Protein AF-D1BJ70-F1 (afdb_monomer)

Foldseek 3Di:
DDDDDDDDDDDDDDDDDDDDDDDDDDDDDDDDDPDPPVVVVVVCVVPCPPPPPPVPQDDQDDDDLQRVVLQVLLVLLVVLQVLLVQALVVDDVPAPLNVLSVVSNVLSVLLCVVSVHHDDSPRPPPPDDPPDPDPPPPPPPDPPDPPDDDDDPPRDDDPPPPDDDPPPPPPPPPDDDRRHLVVSLVSLLVSLLSLLVCLLRHPALVSSLSSLQSSLQSLLSSVVSCVSVVHDRPDSPLFDLDADPADFPQQDLVLLLVLLQLLLQLLQLLCVLLVVDDDPSVVVSNVSSVSSNVVSVSSCVNSVNVVDPSNNHDPDDQQDAPPVRHRQNPDPLSSLVSQLVSLLVQLLSLSSVLSRGRSVNNSNSSSSNSVSNVSSVVSPDDRASGRNCPVSRD

Nearest PDB structures (foldseek):
  3kx9-assembly1_D  TM=7.163E-01  e=6.382E-01  Archaeoglobus fulgidus
  5d8s-assembly1_C-2  TM=6.653E-01  e=5.406E-01  Pseudomonas aeruginosa PAO1
  5d8r-assembly1_B-2  TM=6.980E-01  e=9.668E-01  Pseudomonas aeruginosa PAO1
  4cvt-assembly1_A-2  TM=5.728E-01  e=1.591E+00  Escherichia coli
  6ls3-assembly1_A  TM=4.695E-01  e=1.008E+00  Thermotoga maritima

Structure (mmCIF, N/CA/C/O backbone):
data_AF-D1BJ70-F1
#
_entry.id   AF-D1BJ70-F1
#
loop_
_atom_site.group_PDB
_atom_site.id
_atom_site.type_symbol
_atom_site.label_atom_id
_atom_site.label_alt_id
_atom_site.label_comp_id
_atom_site.label_asym_id
_atom_site.label_entity_id
_atom_site.label_seq_id
_atom_site.pdbx_PDB_ins_code
_atom_site.Cartn_x
_atom_site.Cartn_y
_atom_site.Cartn_z
_atom_site.occupancy
_atom_site.B_iso_or_equiv
_atom_site.auth_seq_id
_atom_site.auth_comp_id
_atom_site.auth_asym_id
_atom_site.auth_atom_id
_atom_site.pdbx_PDB_model_num
ATOM 1 N N . MET A 1 1 ? 40.865 34.722 -22.763 1.00 45.03 1 MET A N 1
ATOM 2 C CA . MET A 1 1 ? 40.290 35.243 -24.020 1.00 45.03 1 MET A CA 1
ATOM 3 C C . MET A 1 1 ? 39.612 34.085 -24.722 1.00 45.03 1 MET A C 1
ATOM 5 O O . MET A 1 1 ? 40.304 33.285 -25.326 1.00 45.03 1 MET A O 1
ATOM 9 N N . ASN A 1 2 ? 38.304 33.940 -24.529 1.00 40.44 2 ASN A N 1
ATOM 10 C CA . ASN A 1 2 ? 37.415 33.182 -25.403 1.00 40.44 2 ASN A CA 1
ATOM 11 C C . ASN A 1 2 ? 35.986 33.655 -25.136 1.00 40.44 2 ASN A C 1
ATOM 13 O O . ASN A 1 2 ? 35.641 34.046 -24.023 1.00 40.44 2 ASN A O 1
ATOM 17 N N . THR A 1 3 ? 35.252 33.729 -26.231 1.00 46.78 3 THR A N 1
ATOM 18 C CA . THR A 1 3 ? 34.154 34.643 -26.519 1.00 46.78 3 THR A CA 1
ATOM 19 C C . THR A 1 3 ? 32.831 34.149 -25.941 1.00 46.78 3 THR A C 1
ATOM 21 O O . THR A 1 3 ? 32.470 32.991 -26.126 1.00 46.78 3 THR A O 1
ATOM 24 N N . ALA A 1 4 ? 32.115 35.045 -25.260 1.00 43.12 4 ALA A N 1
ATOM 25 C CA . ALA A 1 4 ? 30.747 34.844 -24.802 1.00 43.12 4 ALA A CA 1
ATOM 26 C C . ALA A 1 4 ? 29.785 34.890 -26.001 1.00 43.12 4 ALA A C 1
ATOM 28 O O . ALA A 1 4 ? 29.817 35.845 -26.778 1.00 43.12 4 ALA A O 1
ATOM 29 N N . ALA A 1 5 ? 28.959 33.855 -26.152 1.00 53.41 5 ALA A N 1
ATOM 30 C CA . ALA A 1 5 ? 27.843 33.837 -27.087 1.00 53.41 5 ALA A CA 1
ATOM 31 C C . ALA A 1 5 ? 26.581 34.300 -26.351 1.00 53.41 5 ALA A C 1
ATOM 33 O O . ALA A 1 5 ? 26.114 33.652 -25.416 1.00 53.41 5 ALA A O 1
ATOM 34 N N . ASP A 1 6 ? 26.094 35.456 -26.780 1.00 52.72 6 ASP A N 1
ATOM 35 C CA . ASP A 1 6 ? 24.855 36.108 -26.378 1.00 52.72 6 ASP A CA 1
ATOM 36 C C . ASP A 1 6 ? 23.673 35.342 -27.006 1.00 52.72 6 ASP A C 1
ATOM 38 O O . ASP A 1 6 ? 23.616 35.190 -28.230 1.00 52.72 6 ASP A O 1
ATOM 42 N N . ILE A 1 7 ? 22.768 34.791 -26.189 1.00 60.16 7 ILE A N 1
ATOM 43 C CA . ILE A 1 7 ? 21.551 34.110 -26.658 1.00 60.16 7 ILE A CA 1
ATOM 44 C C . ILE A 1 7 ? 20.360 35.018 -26.364 1.00 60.16 7 ILE A C 1
ATOM 46 O O . ILE A 1 7 ? 19.969 35.231 -25.219 1.00 60.16 7 ILE A O 1
ATOM 50 N N . GLN A 1 8 ? 19.787 35.539 -27.441 1.00 70.31 8 GLN A N 1
ATOM 51 C CA . GLN A 1 8 ? 18.633 36.425 -27.454 1.00 70.31 8 GLN A CA 1
ATOM 52 C C . GLN A 1 8 ? 17.315 35.625 -27.344 1.00 70.31 8 GLN A C 1
ATOM 54 O O . GLN A 1 8 ? 17.179 34.605 -28.023 1.00 70.31 8 GLN A O 1
ATOM 59 N N . PRO A 1 9 ? 16.327 36.059 -26.535 1.00 66.62 9 PRO A N 1
ATOM 60 C CA . PRO A 1 9 ? 15.031 35.387 -26.436 1.00 66.62 9 PRO A CA 1
ATOM 61 C C . PRO A 1 9 ? 14.103 35.690 -27.636 1.00 66.62 9 PRO A C 1
ATOM 63 O O . PRO A 1 9 ? 14.274 36.708 -28.315 1.00 66.62 9 PRO A O 1
ATOM 66 N N . PRO A 1 10 ? 13.114 34.812 -27.910 1.00 68.06 10 PRO A N 1
ATOM 67 C CA . PRO A 1 10 ?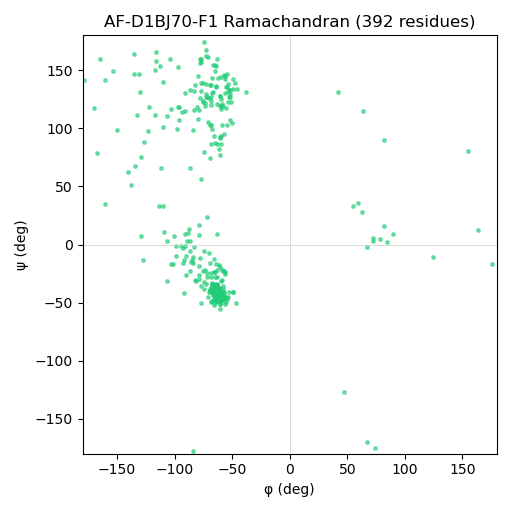 12.268 34.876 -29.104 1.00 68.06 10 PRO A CA 1
ATOM 68 C C . PRO A 1 10 ? 11.157 35.943 -29.021 1.00 68.06 10 PRO A C 1
ATOM 70 O O . PRO A 1 10 ? 10.718 36.294 -27.923 1.00 68.06 10 PRO A O 1
ATOM 73 N N . PRO A 1 11 ? 10.641 36.432 -30.169 1.00 63.81 11 PRO A N 1
ATOM 74 C CA . PRO A 1 11 ? 9.461 37.289 -30.196 1.00 63.81 11 PRO A CA 1
ATOM 75 C C . PRO A 1 11 ? 8.168 36.494 -29.954 1.00 63.81 11 PRO A C 1
ATOM 77 O O . PRO A 1 11 ? 7.967 35.407 -30.496 1.00 63.81 11 PRO A O 1
ATOM 80 N N . ALA A 1 12 ? 7.279 37.090 -29.159 1.00 51.00 12 ALA A N 1
ATOM 81 C CA . ALA A 1 12 ? 5.924 36.628 -28.898 1.00 51.00 12 ALA A CA 1
ATOM 82 C C . ALA A 1 12 ? 5.063 36.643 -30.174 1.00 51.00 12 ALA A C 1
ATOM 84 O O . ALA A 1 12 ? 5.058 37.627 -30.917 1.00 51.00 12 ALA A O 1
ATOM 85 N N . VAL A 1 13 ? 4.304 35.567 -30.392 1.00 58.28 13 VAL A N 1
ATOM 86 C CA . VAL A 1 13 ? 3.263 35.491 -31.422 1.00 58.28 13 VAL A CA 1
ATOM 87 C C . VAL A 1 13 ? 1.905 35.462 -30.727 1.00 58.28 13 VAL A C 1
ATOM 89 O O . VAL A 1 13 ? 1.468 34.433 -30.221 1.00 58.28 13 VAL A O 1
ATOM 92 N N . ASP A 1 14 ? 1.258 36.622 -30.718 1.00 50.25 14 ASP A N 1
ATOM 93 C CA . ASP A 1 14 ? -0.187 36.780 -30.573 1.00 50.25 14 ASP A CA 1
ATOM 94 C C . ASP A 1 14 ? -0.866 36.330 -31.874 1.00 50.25 14 ASP A C 1
ATOM 96 O O . ASP A 1 14 ? -0.530 36.862 -32.934 1.00 50.25 14 ASP A O 1
ATOM 100 N N . ALA A 1 15 ? -1.850 35.424 -31.813 1.00 47.50 15 ALA A N 1
ATOM 101 C CA . ALA A 1 15 ? -2.952 35.402 -32.783 1.00 47.50 15 ALA A CA 1
ATOM 102 C C . ALA A 1 15 ? -4.108 34.451 -32.409 1.00 47.50 15 ALA A C 1
ATOM 104 O O . ALA A 1 15 ? -3.997 33.232 -32.483 1.00 47.50 15 ALA A O 1
ATOM 105 N N . ALA A 1 16 ? -5.266 35.086 -32.215 1.00 48.09 16 ALA A N 1
ATOM 106 C CA . ALA A 1 16 ? -6.565 34.731 -32.796 1.00 48.09 16 ALA A CA 1
ATOM 107 C C . ALA A 1 16 ? -7.412 33.615 -32.154 1.00 48.09 16 ALA A C 1
ATOM 109 O O . ALA A 1 16 ? -7.484 32.472 -32.598 1.00 48.09 16 ALA A O 1
ATOM 110 N N . SER A 1 17 ? -8.240 34.066 -31.214 1.00 50.34 17 SER A N 1
ATOM 111 C CA . SER A 1 17 ? -9.538 33.507 -30.840 1.00 50.34 17 SER A CA 1
ATOM 112 C C . SER A 1 17 ? -10.501 33.474 -32.042 1.00 50.34 17 SER A C 1
ATOM 114 O O . SER A 1 17 ? -10.856 34.514 -32.598 1.00 50.34 17 SER A O 1
ATOM 116 N N . GLY A 1 18 ? -10.980 32.285 -32.412 1.00 41.81 18 GLY A N 1
ATOM 117 C CA . GLY A 1 18 ? -12.012 32.087 -33.434 1.00 41.81 18 GLY A CA 1
ATOM 118 C C . GLY A 1 18 ? -13.175 31.251 -32.904 1.00 41.81 18 GLY A C 1
ATOM 119 O O . GLY A 1 18 ? -13.182 30.034 -33.045 1.00 41.81 18 GLY A O 1
ATOM 120 N N . HIS A 1 19 ? -14.173 31.896 -32.296 1.00 48.41 19 HIS A N 1
ATOM 121 C CA . HIS A 1 19 ? -15.457 31.269 -31.970 1.00 48.41 19 HIS A CA 1
ATOM 122 C C . HIS A 1 19 ? -16.348 31.162 -33.223 1.00 48.41 19 HIS A C 1
ATOM 124 O O . HIS A 1 19 ? -16.638 32.190 -33.846 1.00 48.41 19 HIS A O 1
ATOM 130 N N . PRO A 1 20 ? -16.861 29.971 -33.583 1.00 57.12 20 PRO A N 1
ATOM 131 C CA . PRO A 1 20 ? -17.882 29.854 -34.614 1.00 57.12 20 PRO A CA 1
ATOM 132 C C . PRO A 1 20 ? -19.257 30.307 -34.092 1.00 57.12 20 PRO A C 1
ATOM 1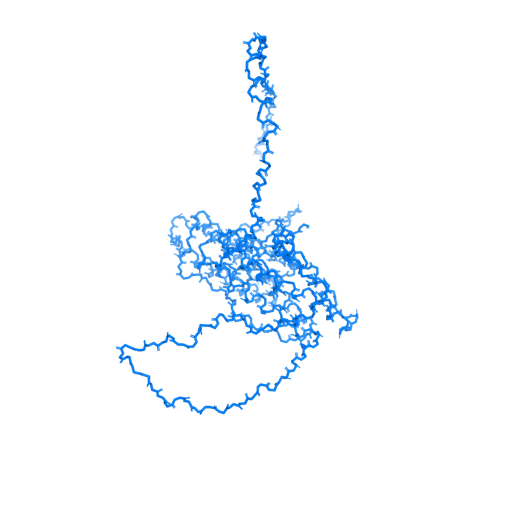34 O O . PRO A 1 20 ? -19.786 29.800 -33.104 1.00 57.12 20 PRO A O 1
ATOM 137 N N . ARG A 1 21 ? -19.849 31.278 -34.798 1.00 50.81 21 ARG A N 1
ATOM 138 C CA . ARG A 1 21 ? -21.229 31.759 -34.619 1.00 50.81 21 ARG A CA 1
ATOM 139 C C . ARG A 1 21 ? -22.251 30.690 -35.050 1.00 50.81 21 ARG A C 1
ATOM 141 O O . ARG A 1 21 ? -22.100 30.141 -36.142 1.00 50.81 21 ARG A O 1
ATOM 148 N N . PRO A 1 22 ? -23.345 30.466 -34.300 1.00 54.69 22 PRO A N 1
ATOM 149 C CA . PRO A 1 22 ? -24.458 29.635 -34.755 1.00 54.69 22 PRO A CA 1
ATOM 150 C C . PRO A 1 22 ? -25.354 30.370 -35.770 1.00 54.69 22 PRO A C 1
ATOM 152 O O . PRO A 1 22 ? -25.670 31.552 -35.625 1.00 54.69 22 PRO A O 1
ATOM 155 N N . ALA A 1 23 ? -25.779 29.648 -36.809 1.00 52.62 23 ALA A N 1
ATOM 156 C CA . ALA A 1 23 ? -26.670 30.130 -37.863 1.00 52.62 23 ALA A CA 1
ATOM 157 C C . ALA A 1 23 ? -28.157 30.133 -37.431 1.00 52.62 23 ALA A C 1
ATOM 159 O O . ALA A 1 23 ? -28.598 29.207 -36.747 1.00 52.62 23 ALA A O 1
ATOM 160 N N . PRO A 1 24 ? -28.982 31.100 -37.883 1.00 53.03 24 PRO A N 1
ATOM 161 C CA . PRO A 1 24 ? -30.413 31.125 -37.593 1.00 53.03 24 PRO A CA 1
ATOM 162 C C . PRO A 1 24 ? -31.201 30.230 -38.566 1.00 53.03 24 PRO A C 1
ATOM 164 O O . PRO A 1 24 ? -31.288 30.515 -39.765 1.00 53.03 24 PRO A O 1
ATOM 167 N N . ARG A 1 25 ? -31.844 29.166 -38.062 1.00 46.06 25 ARG A N 1
ATOM 168 C CA . ARG A 1 25 ? -32.810 28.373 -38.842 1.00 46.06 25 ARG A CA 1
ATOM 169 C C . ARG A 1 25 ? -34.257 28.805 -38.570 1.00 46.06 25 ARG A C 1
ATOM 171 O O . ARG A 1 25 ? -34.780 28.767 -37.464 1.00 46.06 25 ARG A O 1
ATOM 178 N N . ARG A 1 26 ? -34.847 29.253 -39.676 1.00 45.81 26 ARG A N 1
ATOM 179 C CA . ARG A 1 26 ? -36.184 29.779 -39.968 1.00 45.81 26 ARG A CA 1
ATOM 180 C C . ARG A 1 26 ? -37.363 29.107 -39.249 1.00 45.81 26 ARG A C 1
ATOM 182 O O . ARG A 1 26 ? -37.590 27.909 -39.381 1.00 45.81 26 ARG A O 1
ATOM 189 N N . ARG A 1 27 ? -38.218 29.960 -38.671 1.00 46.84 27 ARG A N 1
ATOM 190 C CA . ARG A 1 27 ? -39.644 29.708 -38.419 1.00 46.84 27 ARG A CA 1
ATOM 191 C C . ARG A 1 27 ? -40.421 29.606 -39.744 1.00 46.84 27 ARG A C 1
ATOM 193 O O . ARG A 1 27 ? -40.351 30.512 -40.572 1.00 46.84 27 ARG A O 1
ATOM 200 N N . ARG A 1 28 ? -41.231 28.557 -39.888 1.00 46.84 28 ARG A N 1
ATOM 201 C CA . ARG A 1 28 ? -42.486 28.504 -40.667 1.00 46.84 28 ARG A CA 1
ATOM 202 C C . ARG A 1 28 ? -43.492 27.827 -39.722 1.00 46.84 28 ARG A C 1
ATOM 204 O O . ARG A 1 28 ? -43.179 26.774 -39.189 1.00 46.84 28 ARG A O 1
ATOM 211 N N . ALA A 1 29 ? -44.512 28.515 -39.203 1.00 43.81 29 ALA A N 1
ATOM 212 C CA . ALA A 1 29 ? -45.815 28.769 -39.835 1.00 43.81 29 ALA A CA 1
ATOM 213 C C . ALA A 1 29 ? -46.377 27.535 -40.564 1.00 43.81 29 ALA A C 1
ATOM 215 O O . ALA A 1 29 ? -45.695 26.990 -41.418 1.00 43.81 29 ALA A O 1
ATOM 216 N N . ARG A 1 30 ? -47.623 27.104 -40.406 1.00 43.44 30 ARG A N 1
ATOM 217 C CA . ARG A 1 30 ? -48.725 27.317 -39.457 1.00 43.44 30 ARG A CA 1
ATOM 218 C C . ARG A 1 30 ? -49.819 26.381 -40.015 1.00 43.44 30 ARG A C 1
ATOM 220 O O . ARG A 1 30 ? -49.967 26.332 -41.228 1.00 43.44 30 ARG A O 1
ATOM 227 N N . THR A 1 31 ? -50.570 25.719 -39.137 1.00 42.81 31 THR A N 1
ATOM 228 C CA . THR A 1 31 ? -52.000 25.390 -39.318 1.00 42.81 31 THR A CA 1
ATOM 229 C C . THR A 1 31 ? -52.418 24.456 -40.468 1.00 42.81 31 THR A C 1
ATOM 231 O O . THR A 1 31 ? -52.395 24.850 -41.625 1.00 42.81 31 THR A O 1
ATOM 234 N N . LEU A 1 32 ? -52.945 23.276 -40.112 1.00 48.59 32 LEU A N 1
ATOM 235 C CA . LEU A 1 32 ? -54.254 22.724 -40.535 1.00 48.59 32 LEU A CA 1
ATOM 236 C C . LEU A 1 32 ? -54.225 21.189 -40.466 1.00 48.59 32 LEU A C 1
ATOM 238 O O . LEU A 1 32 ? -54.065 20.527 -41.482 1.00 48.59 32 LEU A O 1
ATOM 242 N N . LEU A 1 33 ? -54.397 20.621 -39.269 1.00 45.75 33 LEU A N 1
ATOM 243 C CA . LEU A 1 33 ? -55.041 19.305 -39.124 1.00 45.75 33 LEU A CA 1
ATOM 244 C C . LEU A 1 33 ? -55.564 19.070 -37.694 1.00 45.75 33 LEU A C 1
ATOM 246 O O . LEU A 1 33 ? -55.531 17.970 -37.156 1.00 45.75 33 LEU A O 1
ATOM 250 N N . THR A 1 34 ? -56.043 20.127 -37.049 1.00 49.38 34 THR A N 1
ATOM 251 C CA . THR A 1 34 ? -56.809 20.052 -35.804 1.00 49.38 34 THR A CA 1
ATOM 252 C C . THR A 1 34 ? -58.267 20.102 -36.230 1.00 49.38 34 THR A C 1
ATOM 254 O O . THR A 1 34 ? -58.666 21.151 -36.716 1.00 49.38 34 THR A O 1
ATOM 257 N N . VAL A 1 35 ? -59.006 18.984 -36.164 1.00 49.97 35 VAL A N 1
ATOM 258 C CA . VAL A 1 35 ? -60.484 18.926 -35.983 1.00 49.97 35 VAL A CA 1
ATOM 259 C C . VAL A 1 35 ? -61.048 17.489 -36.051 1.00 49.97 35 VAL A C 1
ATOM 261 O O . VAL A 1 35 ? -62.127 17.273 -35.521 1.00 49.97 35 VAL A O 1
ATOM 264 N N . ILE A 1 36 ? -60.343 16.466 -36.564 1.00 47.53 36 ILE A N 1
ATOM 265 C CA . ILE A 1 36 ? -60.934 15.101 -36.671 1.00 47.53 36 ILE A CA 1
ATOM 266 C C . ILE A 1 36 ? -60.439 14.098 -35.598 1.00 47.53 36 ILE A C 1
ATOM 268 O O . ILE A 1 36 ? -61.116 13.115 -35.321 1.00 47.53 36 ILE A O 1
ATOM 272 N N . ILE A 1 37 ? -59.331 14.366 -34.892 1.00 48.75 37 ILE A N 1
ATOM 273 C CA . ILE A 1 37 ? -58.817 13.460 -33.832 1.00 48.75 37 ILE A CA 1
ATOM 274 C C . ILE A 1 37 ? -59.495 13.694 -32.460 1.00 48.75 37 ILE A C 1
ATOM 276 O O . ILE A 1 37 ? -59.471 12.821 -31.595 1.00 48.75 37 ILE A O 1
ATOM 280 N N . SER A 1 38 ? -60.179 14.828 -32.253 1.00 46.88 38 SER A N 1
ATOM 281 C CA . SER A 1 38 ? -60.832 15.140 -30.966 1.00 46.88 38 SER A CA 1
ATOM 282 C C . SER A 1 38 ? -62.083 14.308 -30.670 1.00 46.88 38 SER A C 1
ATOM 284 O O . SER A 1 38 ? -62.421 14.133 -29.503 1.00 46.88 38 SER A O 1
ATOM 286 N N . THR A 1 39 ? -62.771 13.776 -31.679 1.00 48.97 39 THR A N 1
ATOM 287 C CA . THR A 1 39 ? -64.046 13.067 -31.474 1.00 48.97 39 THR A CA 1
ATOM 288 C C . THR A 1 39 ? -63.879 11.583 -31.154 1.00 48.97 39 THR A C 1
ATOM 290 O O . THR A 1 39 ? -64.745 11.018 -30.495 1.00 48.97 39 THR A O 1
ATOM 293 N N . VAL A 1 40 ? -62.756 10.956 -31.524 1.00 52.69 40 VAL A N 1
ATOM 294 C CA . VAL A 1 40 ? -62.433 9.581 -31.086 1.00 52.69 40 VAL A CA 1
ATOM 295 C C . VAL A 1 40 ? -61.825 9.585 -29.676 1.00 52.69 40 VAL A C 1
ATOM 297 O O . VAL A 1 40 ? -62.089 8.680 -28.888 1.00 52.69 40 VAL A O 1
ATOM 300 N N . LEU A 1 41 ? -61.103 10.648 -29.302 1.00 50.97 41 LEU A N 1
ATOM 301 C CA . LEU A 1 41 ? -60.520 10.786 -27.964 1.00 50.97 41 LEU A CA 1
ATOM 302 C C . LEU A 1 41 ? -61.572 11.067 -26.873 1.00 50.97 41 LEU A C 1
ATOM 304 O O . LEU A 1 41 ? -61.388 10.657 -25.734 1.00 50.97 41 LEU A O 1
ATOM 308 N N . ALA A 1 42 ? -62.698 11.705 -27.211 1.00 52.75 42 ALA A N 1
ATOM 309 C CA . ALA A 1 42 ? -63.770 11.997 -26.253 1.00 52.75 42 ALA A CA 1
ATOM 310 C C . ALA A 1 42 ? -64.689 10.796 -25.944 1.00 52.75 42 ALA A C 1
ATOM 312 O O . ALA A 1 42 ? -65.378 10.812 -24.927 1.00 52.75 42 ALA A O 1
ATOM 313 N N . LEU A 1 43 ? -64.704 9.752 -26.786 1.00 49.78 43 LEU A N 1
ATOM 314 C CA . LEU A 1 43 ? -65.501 8.541 -26.536 1.00 49.78 43 LEU A CA 1
ATOM 315 C C . LEU A 1 43 ? -64.715 7.438 -25.800 1.00 49.78 43 LEU A C 1
ATOM 317 O O . LEU A 1 43 ? -65.325 6.543 -25.223 1.00 49.78 43 LEU A O 1
ATOM 321 N N . ALA A 1 44 ? -63.379 7.522 -25.763 1.00 52.62 44 ALA A N 1
ATOM 322 C CA . ALA A 1 44 ? -62.519 6.599 -25.016 1.00 52.62 44 ALA A CA 1
ATOM 323 C C . ALA A 1 44 ? -62.328 6.987 -23.533 1.00 52.62 44 ALA A C 1
ATOM 325 O O . ALA A 1 44 ? -61.902 6.159 -22.734 1.00 52.62 44 ALA A O 1
ATOM 326 N N . THR A 1 45 ? -62.660 8.220 -23.131 1.00 55.72 45 THR A N 1
ATOM 327 C CA . THR A 1 45 ? -62.472 8.700 -21.747 1.00 55.72 45 THR A CA 1
ATOM 328 C C . THR A 1 45 ? -63.613 8.342 -20.794 1.00 55.72 45 THR A C 1
ATOM 330 O O . THR A 1 45 ? -63.435 8.447 -19.585 1.00 55.72 45 THR A O 1
ATOM 333 N N . VAL A 1 46 ? -64.770 7.896 -21.299 1.00 58.12 46 VAL A N 1
ATOM 334 C CA . VAL A 1 46 ? -65.956 7.600 -20.461 1.00 58.12 46 VAL A CA 1
ATOM 335 C C . VAL A 1 46 ? -66.143 6.098 -20.205 1.00 58.12 46 VAL A C 1
ATOM 337 O O . VAL A 1 46 ? -66.792 5.714 -19.238 1.00 58.12 46 VAL A O 1
ATOM 340 N N . ALA A 1 47 ? -65.490 5.240 -20.994 1.00 55.12 47 ALA A N 1
ATOM 341 C CA . ALA A 1 47 ? -65.345 3.807 -20.722 1.00 55.12 47 ALA A CA 1
ATOM 342 C C . ALA A 1 47 ? -63.880 3.438 -20.434 1.00 55.12 47 ALA A C 1
ATOM 344 O O . ALA A 1 47 ? -63.421 2.348 -20.771 1.00 55.12 47 ALA A O 1
ATOM 345 N N . GLY A 1 48 ? -63.138 4.360 -19.811 1.00 51.34 48 GLY A N 1
ATOM 346 C CA . GLY A 1 48 ? -61.846 4.064 -19.211 1.00 51.34 48 GLY A CA 1
ATOM 347 C C . GLY A 1 48 ? -62.051 3.178 -17.988 1.00 51.34 48 GLY A C 1
ATOM 348 O O . GLY A 1 48 ? -61.952 3.653 -16.860 1.00 51.34 48 GLY A O 1
ATOM 349 N N . CYS A 1 49 ? -62.352 1.893 -18.203 1.00 57.41 49 CYS A N 1
ATOM 350 C CA . CYS A 1 49 ? -61.989 0.859 -17.248 1.00 57.41 49 CYS A CA 1
ATOM 351 C C . CYS A 1 49 ? -60.513 1.099 -16.960 1.00 57.41 49 CYS A C 1
ATOM 353 O O . CYS A 1 49 ? -59.674 0.888 -17.836 1.00 57.41 49 CYS A O 1
ATOM 355 N N . GLY A 1 50 ? -60.223 1.662 -15.788 1.00 56.78 50 GLY A N 1
ATOM 356 C CA . GLY A 1 50 ? -58.870 1.870 -15.325 1.00 56.78 50 GLY A CA 1
ATOM 357 C C . GLY A 1 50 ? -58.224 0.505 -15.243 1.00 56.78 50 GLY A C 1
ATOM 358 O O . GLY A 1 50 ? -58.336 -0.169 -14.225 1.00 56.78 50 GLY A O 1
ATOM 359 N N . ILE A 1 51 ? -57.570 0.085 -16.324 1.00 51.50 51 ILE A N 1
ATOM 360 C CA . ILE A 1 51 ? -56.524 -0.909 -16.239 1.00 51.50 51 ILE A CA 1
ATOM 361 C C . ILE A 1 51 ? -55.459 -0.196 -15.414 1.00 51.50 51 ILE A C 1
ATOM 363 O O . ILE A 1 51 ? -54.592 0.500 -15.942 1.00 51.50 51 ILE A O 1
ATOM 367 N N . ARG A 1 52 ? -55.569 -0.316 -14.085 1.00 53.69 52 ARG A N 1
ATOM 368 C CA . ARG A 1 52 ? -54.381 -0.370 -13.260 1.00 53.69 52 ARG A CA 1
ATOM 369 C C . ARG A 1 52 ? -53.628 -1.557 -13.828 1.00 53.69 52 ARG A C 1
ATOM 371 O O . ARG A 1 52 ? -53.917 -2.706 -13.521 1.00 53.69 52 ARG A O 1
ATOM 378 N N . LEU A 1 53 ? -52.707 -1.262 -14.738 1.00 52.25 53 LEU A N 1
ATOM 379 C CA . LEU A 1 53 ? -51.513 -2.064 -14.859 1.00 52.25 53 LEU A CA 1
ATOM 380 C C . LEU A 1 53 ? -50.862 -1.881 -13.491 1.00 52.25 53 LEU A C 1
ATOM 382 O O . LEU A 1 53 ? -50.072 -0.963 -13.285 1.00 52.25 53 LEU A O 1
ATOM 386 N N . GLU A 1 54 ? -51.323 -2.664 -12.516 1.00 58.97 54 GLU A N 1
ATOM 387 C CA . GLU A 1 54 ? -50.552 -3.019 -11.341 1.00 58.97 54 GLU A CA 1
ATOM 388 C C . GLU A 1 54 ? -49.346 -3.752 -11.907 1.00 58.97 54 GLU A C 1
ATOM 390 O O . GLU A 1 54 ? -49.294 -4.977 -11.981 1.00 58.97 54 GLU A O 1
ATOM 395 N N . SER A 1 55 ? -48.413 -2.962 -12.444 1.00 74.56 55 SER A N 1
ATOM 396 C CA . SER A 1 55 ? -47.065 -3.417 -12.673 1.00 74.56 55 SER A CA 1
ATOM 397 C C . SER A 1 55 ? -46.631 -3.952 -11.318 1.00 74.56 55 SER A C 1
ATOM 399 O O . SER A 1 55 ? -46.757 -3.213 -10.331 1.00 74.56 55 SER A O 1
ATOM 401 N N . PRO A 1 56 ? -46.227 -5.231 -11.239 1.00 71.75 56 PRO A N 1
ATOM 402 C CA . PRO A 1 56 ? -45.740 -5.783 -9.990 1.00 71.75 56 PRO A CA 1
ATOM 403 C C . PRO A 1 56 ? -44.693 -4.826 -9.425 1.00 71.75 56 PRO A C 1
ATOM 405 O O . PRO A 1 56 ? -43.963 -4.187 -10.195 1.00 71.75 56 PRO A O 1
ATOM 408 N N . ALA A 1 57 ? -44.683 -4.677 -8.098 1.00 74.19 57 ALA A N 1
ATOM 409 C CA . ALA A 1 57 ? -43.699 -3.836 -7.433 1.00 74.19 57 ALA A CA 1
ATOM 410 C C . ALA A 1 57 ? -42.302 -4.174 -7.987 1.00 74.19 57 ALA A C 1
ATOM 412 O O . ALA A 1 57 ? -42.043 -5.354 -8.258 1.00 74.19 57 ALA A O 1
ATOM 413 N N . PRO A 1 58 ? -41.437 -3.171 -8.224 1.00 77.62 58 PRO A N 1
ATOM 414 C CA . PRO A 1 58 ? -40.093 -3.425 -8.717 1.00 77.62 58 PRO A CA 1
ATOM 415 C C . PRO A 1 58 ? -39.430 -4.484 -7.835 1.00 77.62 58 PRO A C 1
ATOM 417 O O . PRO A 1 58 ? -39.382 -4.323 -6.618 1.00 77.62 58 PRO A O 1
ATOM 420 N N . ALA A 1 59 ? -38.984 -5.586 -8.437 1.00 80.19 59 ALA A N 1
ATOM 421 C CA . ALA A 1 59 ? -38.224 -6.584 -7.701 1.00 80.19 59 ALA A CA 1
ATOM 422 C C . ALA A 1 59 ? -36.872 -5.981 -7.306 1.00 80.19 59 ALA A C 1
ATOM 424 O O . ALA A 1 59 ? -36.286 -5.224 -8.088 1.00 80.19 59 ALA A O 1
ATOM 425 N N . ALA A 1 60 ? -36.382 -6.334 -6.116 1.00 79.69 60 ALA A N 1
ATOM 426 C CA . ALA A 1 60 ? -35.029 -5.991 -5.706 1.00 79.69 60 ALA A CA 1
ATOM 427 C C . ALA A 1 60 ? -34.020 -6.521 -6.738 1.00 79.69 60 ALA A C 1
ATOM 429 O O . ALA A 1 60 ? -34.200 -7.597 -7.321 1.00 79.69 60 ALA A O 1
ATOM 430 N N . LEU A 1 61 ? -32.967 -5.742 -6.990 1.00 83.94 61 LEU A N 1
ATOM 431 C CA . LEU A 1 61 ? -31.876 -6.185 -7.849 1.00 83.94 61 LEU A CA 1
ATOM 432 C C . LEU A 1 61 ? -31.136 -7.323 -7.144 1.00 83.94 61 LEU A C 1
ATOM 434 O O . LEU A 1 61 ? -30.780 -7.200 -5.978 1.00 83.94 61 LEU A O 1
ATOM 438 N N . VAL A 1 62 ? -30.906 -8.427 -7.854 1.00 88.12 62 VAL A N 1
ATOM 439 C CA . VAL A 1 62 ? -30.096 -9.532 -7.333 1.00 88.12 62 VAL A CA 1
ATOM 440 C C . VAL A 1 62 ? -28.624 -9.110 -7.389 1.00 88.12 62 VAL A C 1
ATOM 442 O O . VAL A 1 62 ? -28.164 -8.780 -8.487 1.00 88.12 62 VAL A O 1
ATOM 445 N N . PRO A 1 63 ? -27.892 -9.118 -6.258 1.00 90.50 63 PRO A N 1
ATOM 446 C CA . PRO A 1 63 ? -26.455 -8.864 -6.234 1.00 90.50 63 PRO A CA 1
ATOM 447 C C . PRO A 1 63 ? -25.698 -9.776 -7.202 1.00 90.50 63 PRO A C 1
ATOM 449 O O . PRO A 1 63 ? -25.914 -10.990 -7.218 1.00 90.50 63 PRO A O 1
ATOM 452 N N . ASP A 1 64 ? -24.814 -9.200 -8.014 1.00 91.56 64 ASP A N 1
ATOM 453 C CA . ASP A 1 64 ? -23.863 -9.979 -8.804 1.00 91.56 64 ASP A CA 1
ATOM 454 C C . ASP A 1 64 ? -22.618 -10.339 -7.972 1.00 91.56 64 ASP A C 1
ATOM 456 O O . ASP A 1 64 ? -22.549 -10.071 -6.775 1.00 91.56 64 ASP A O 1
ATOM 460 N N . ALA A 1 65 ? -21.639 -11.007 -8.586 1.00 91.31 65 ALA A N 1
ATOM 461 C CA . ALA A 1 65 ? -20.441 -11.452 -7.874 1.00 91.31 65 ALA A CA 1
ATOM 462 C C . ALA A 1 65 ? -19.599 -10.288 -7.315 1.00 91.31 65 ALA A C 1
ATOM 464 O O . ALA A 1 65 ? -19.049 -10.431 -6.225 1.00 91.31 65 ALA A O 1
ATOM 465 N N . ASP A 1 66 ? -19.527 -9.161 -8.033 1.00 93.38 66 ASP A N 1
ATOM 466 C CA . ASP A 1 66 ? -18.784 -7.974 -7.595 1.00 93.38 66 ASP A CA 1
ATOM 467 C C . ASP A 1 66 ? -19.505 -7.315 -6.414 1.00 93.38 66 ASP A C 1
ATOM 469 O O . ASP A 1 66 ? -18.874 -6.923 -5.435 1.00 93.38 66 ASP A O 1
ATOM 473 N N . GLU A 1 67 ? -20.837 -7.245 -6.464 1.00 94.81 67 GLU A N 1
ATOM 474 C CA . GLU A 1 67 ? -21.641 -6.721 -5.365 1.00 94.81 67 GLU A CA 1
ATOM 475 C C . GLU A 1 67 ? -21.574 -7.622 -4.123 1.00 94.81 67 GLU A C 1
ATOM 477 O O . GLU A 1 67 ? -21.413 -7.116 -3.015 1.00 94.81 67 GLU A O 1
ATOM 482 N N . ILE A 1 68 ? -21.623 -8.948 -4.284 1.00 94.94 68 ILE A N 1
ATOM 483 C CA . ILE A 1 68 ? -21.469 -9.894 -3.167 1.00 94.94 68 ILE A CA 1
ATOM 484 C C . ILE A 1 68 ? -20.088 -9.742 -2.522 1.00 94.94 68 ILE A C 1
ATOM 486 O O . ILE A 1 68 ? -19.989 -9.671 -1.295 1.00 94.94 68 ILE A O 1
ATOM 490 N N . SER A 1 69 ? -19.016 -9.663 -3.320 1.00 95.62 69 SER A N 1
ATOM 491 C CA . SER A 1 69 ? -17.679 -9.466 -2.758 1.00 95.62 69 SER A CA 1
ATOM 492 C C . SER A 1 69 ? -17.559 -8.102 -2.081 1.00 95.62 69 SER A C 1
ATOM 494 O O . SER A 1 69 ? -16.956 -8.001 -1.015 1.00 95.62 69 SER A O 1
ATOM 496 N N . ARG A 1 70 ? -18.162 -7.050 -2.658 1.00 97.12 70 ARG A N 1
ATOM 497 C CA . ARG A 1 70 ? -18.141 -5.690 -2.098 1.00 97.12 70 ARG A CA 1
ATOM 498 C C . ARG A 1 70 ? -18.861 -5.640 -0.760 1.00 97.12 70 ARG A C 1
ATOM 500 O O . ARG A 1 70 ? -18.319 -5.070 0.178 1.00 97.12 70 ARG A O 1
ATOM 507 N N . GLN A 1 71 ? -20.024 -6.277 -0.645 1.00 96.69 71 GLN A N 1
ATOM 508 C CA . GLN A 1 71 ? -20.746 -6.405 0.621 1.00 96.69 71 GLN A CA 1
ATOM 509 C C . GLN A 1 71 ? -19.913 -7.133 1.681 1.00 96.69 71 GLN A C 1
ATOM 511 O O . GLN A 1 71 ? -19.877 -6.685 2.824 1.00 96.69 71 GLN A O 1
ATOM 516 N N . ALA A 1 72 ? -19.203 -8.203 1.308 1.00 96.31 72 ALA A N 1
ATOM 517 C CA . ALA A 1 72 ? -18.304 -8.901 2.226 1.00 96.31 72 ALA A CA 1
ATOM 518 C C . ALA A 1 72 ? -17.148 -7.999 2.701 1.00 96.31 72 ALA A C 1
ATOM 520 O O . ALA A 1 72 ? -16.890 -7.922 3.900 1.00 96.31 72 ALA A O 1
ATOM 521 N N . ALA A 1 73 ? -16.510 -7.254 1.790 1.00 97.12 73 ALA A N 1
ATOM 522 C CA . ALA A 1 73 ? -15.455 -6.300 2.138 1.00 97.12 73 ALA A CA 1
ATOM 523 C C . ALA A 1 73 ? -15.968 -5.161 3.042 1.00 97.12 73 ALA A C 1
ATOM 525 O O . ALA A 1 73 ? -15.300 -4.775 3.999 1.00 97.12 73 ALA A O 1
ATOM 526 N N . VAL A 1 74 ? -17.175 -4.644 2.781 1.00 98.31 74 VAL A N 1
ATOM 527 C CA . VAL A 1 74 ? -17.826 -3.644 3.644 1.00 98.31 74 VAL A CA 1
ATOM 528 C C . VAL A 1 74 ? -18.099 -4.215 5.031 1.00 98.31 74 VAL A C 1
ATOM 530 O O . VAL A 1 74 ? -17.803 -3.547 6.015 1.00 98.31 74 VAL A O 1
ATOM 533 N N . ALA A 1 75 ? -18.630 -5.436 5.130 1.00 97.25 75 ALA A N 1
ATOM 534 C CA . ALA A 1 75 ? -18.900 -6.076 6.415 1.00 97.25 75 ALA A CA 1
ATOM 535 C C . ALA A 1 75 ? -17.621 -6.239 7.256 1.00 97.25 75 ALA A C 1
ATOM 537 O O . ALA A 1 75 ? -17.640 -5.974 8.457 1.00 97.25 75 ALA A O 1
ATOM 538 N N . ASP A 1 76 ? -16.505 -6.602 6.619 1.00 96.62 76 ASP A N 1
ATOM 539 C CA . ASP A 1 76 ? -15.199 -6.699 7.273 1.00 96.62 76 ASP A CA 1
ATOM 540 C C . ASP A 1 76 ? -14.715 -5.335 7.800 1.00 96.62 76 ASP A C 1
ATOM 542 O O . ASP A 1 76 ? -14.343 -5.215 8.969 1.00 96.62 76 ASP A O 1
ATOM 546 N N . VAL A 1 77 ? -14.796 -4.274 6.989 1.00 97.44 77 VAL A N 1
ATOM 547 C CA . VAL A 1 77 ? -14.425 -2.910 7.410 1.00 97.44 77 VAL A CA 1
ATOM 548 C C . VAL A 1 77 ? -15.342 -2.383 8.523 1.00 97.44 77 VAL A C 1
ATOM 550 O O . VAL A 1 77 ? -14.871 -1.761 9.479 1.00 97.44 77 VAL A O 1
ATOM 553 N N . LEU A 1 78 ? -16.646 -2.661 8.447 1.00 96.94 78 LEU A N 1
ATOM 554 C CA . LEU A 1 78 ? -17.625 -2.257 9.460 1.00 96.94 78 LEU A CA 1
ATOM 555 C C . LEU A 1 78 ? -17.465 -3.004 10.786 1.00 96.94 78 LEU A C 1
ATOM 557 O O . LEU A 1 78 ? -17.983 -2.534 11.795 1.00 96.94 78 LEU A O 1
ATOM 561 N N . LEU A 1 79 ? -16.732 -4.119 10.822 1.00 96.50 79 LEU A N 1
ATOM 562 C CA . LEU A 1 79 ? -16.346 -4.764 12.075 1.00 96.50 79 LEU A CA 1
ATOM 563 C C . LEU A 1 79 ? -15.189 -4.019 12.765 1.00 96.50 79 LEU A C 1
ATOM 565 O O . LEU A 1 79 ? -15.164 -3.924 13.991 1.00 96.50 79 LEU A O 1
ATOM 569 N N . VAL A 1 80 ? -14.252 -3.458 11.992 1.00 98.06 80 VAL A N 1
ATOM 570 C CA . VAL A 1 80 ? -13.029 -2.809 12.501 1.00 98.06 80 VAL A CA 1
ATOM 571 C C . VAL A 1 80 ? -13.336 -1.537 13.300 1.00 98.06 80 VAL A C 1
ATOM 573 O O . VAL A 1 80 ? -12.868 -1.399 14.431 1.00 98.06 80 VAL A O 1
ATOM 576 N N . GLY A 1 81 ? -14.120 -0.610 12.741 1.00 97.00 81 GLY A N 1
ATOM 577 C CA . GLY A 1 81 ? -14.370 0.706 13.355 1.00 97.00 81 GLY A CA 1
ATOM 578 C C . GLY A 1 81 ? -15.037 0.633 14.740 1.00 97.00 81 GLY A C 1
ATOM 579 O O . GLY A 1 81 ? -14.473 1.123 15.724 1.00 97.00 81 GLY A O 1
ATOM 580 N N . PRO A 1 82 ? -16.200 -0.036 14.875 1.00 96.56 82 PRO A N 1
ATOM 581 C CA . PRO A 1 82 ? -16.852 -0.251 16.164 1.00 96.56 82 PRO A CA 1
ATOM 582 C C . PRO A 1 82 ? -15.966 -0.979 17.178 1.00 96.56 82 PRO A C 1
ATOM 584 O O . PRO A 1 82 ? -15.938 -0.578 18.340 1.00 96.56 82 PRO A O 1
ATOM 587 N N . GLU A 1 83 ? -15.215 -2.004 16.764 1.00 97.75 83 GLU A N 1
ATOM 588 C CA . GLU A 1 83 ? -14.290 -2.722 17.649 1.00 97.75 83 GLU A CA 1
ATOM 589 C C . GLU A 1 83 ? -13.184 -1.787 18.172 1.00 97.75 83 GLU A C 1
ATOM 591 O O . GLU A 1 83 ? -12.910 -1.770 19.376 1.00 97.75 83 GLU A O 1
ATOM 596 N N . ALA A 1 84 ? -12.603 -0.940 17.314 1.00 98.25 84 ALA A N 1
ATOM 597 C CA . ALA A 1 84 ? -11.626 0.069 17.723 1.00 98.25 84 ALA A CA 1
ATOM 598 C C . ALA A 1 84 ? -12.225 1.067 18.721 1.00 98.25 84 ALA A C 1
ATOM 600 O O . ALA A 1 84 ? -11.676 1.267 19.808 1.00 98.25 84 ALA A O 1
ATOM 601 N N . ARG A 1 85 ? -13.408 1.610 18.416 1.00 98.19 85 ARG A N 1
ATOM 602 C CA . ARG A 1 85 ? -14.113 2.568 19.277 1.00 98.19 85 ARG A CA 1
ATOM 603 C C . ARG A 1 85 ? -14.466 1.989 20.645 1.00 98.19 85 ARG A C 1
ATOM 605 O O . ARG A 1 85 ? -14.327 2.668 21.662 1.00 98.19 85 ARG A O 1
ATOM 612 N N . LEU A 1 86 ? -14.913 0.736 20.684 1.00 97.75 86 LEU A N 1
ATOM 613 C CA . LEU A 1 86 ? -15.233 0.029 21.924 1.00 97.75 86 LEU A CA 1
ATOM 614 C C . LEU A 1 86 ? -13.980 -0.383 22.709 1.00 97.75 86 LEU A C 1
ATOM 616 O O . LEU A 1 86 ? -14.060 -0.557 23.924 1.00 97.75 86 LEU A O 1
ATOM 620 N N . THR A 1 87 ? -12.825 -0.487 22.048 1.00 98.19 87 THR A N 1
ATOM 621 C CA . THR A 1 87 ? -11.539 -0.788 22.688 1.00 98.19 87 THR A CA 1
ATOM 622 C C . THR A 1 87 ? -10.922 0.437 23.372 1.00 98.19 87 THR A C 1
ATOM 624 O O . THR A 1 87 ? -10.267 0.274 24.402 1.00 98.19 87 THR A O 1
ATOM 627 N N . ILE A 1 88 ? -11.169 1.663 22.889 1.00 98.38 88 ILE A N 1
ATOM 628 C CA . ILE A 1 88 ? -10.666 2.919 23.495 1.00 98.38 88 ILE A CA 1
ATOM 629 C C . ILE A 1 88 ? -10.865 2.992 25.026 1.00 98.38 88 ILE A C 1
ATOM 631 O O . ILE A 1 88 ? -9.890 3.243 25.732 1.00 98.38 88 ILE A O 1
ATOM 635 N N . PRO A 1 89 ? -12.060 2.741 25.602 1.00 97.88 89 PRO A N 1
ATOM 636 C CA . PRO A 1 89 ? -12.250 2.807 27.056 1.00 97.88 89 PRO A CA 1
ATOM 637 C C . PRO A 1 89 ? -11.556 1.679 27.841 1.00 97.88 89 PRO A C 1
ATOM 639 O O . PRO A 1 89 ? -11.566 1.711 29.071 1.00 97.88 89 PRO A O 1
ATOM 642 N N . THR A 1 90 ? -10.991 0.673 27.166 1.00 96.88 90 THR A N 1
ATOM 643 C CA . THR A 1 90 ? -10.303 -0.468 27.800 1.00 96.88 90 THR A CA 1
ATOM 644 C C . THR A 1 90 ? -8.802 -0.243 27.985 1.00 96.88 90 THR A C 1
ATOM 646 O O . THR A 1 90 ? -8.159 -0.991 28.723 1.00 96.88 90 THR A O 1
ATOM 649 N N . VAL A 1 91 ? -8.241 0.785 27.340 1.00 97.44 91 VAL A N 1
ATOM 650 C CA . VAL A 1 91 ? -6.821 1.146 27.419 1.00 97.44 91 VAL A CA 1
ATOM 651 C C . VAL A 1 91 ? -6.605 2.366 28.321 1.00 97.44 91 VAL A C 1
ATOM 653 O O . VAL A 1 91 ? -7.527 3.133 28.592 1.00 97.44 91 VAL A O 1
ATOM 656 N N . ASP A 1 92 ? -5.375 2.551 28.811 1.00 97.25 92 ASP A N 1
ATOM 657 C CA . ASP A 1 92 ? -5.002 3.764 29.551 1.00 97.25 92 ASP A CA 1
ATOM 658 C C . ASP A 1 92 ? -5.195 5.002 28.648 1.00 97.25 92 ASP A C 1
ATOM 660 O O . ASP A 1 92 ? -4.603 5.037 27.565 1.00 97.25 92 ASP A O 1
ATOM 664 N N . PRO A 1 93 ? -5.972 6.026 29.059 1.00 96.56 93 PRO A N 1
ATOM 665 C CA . PRO A 1 93 ? -6.193 7.233 28.260 1.00 96.56 93 PRO A CA 1
ATOM 666 C C . PRO A 1 93 ? -4.912 8.023 27.947 1.00 96.56 93 PRO A C 1
ATOM 668 O O . PRO A 1 93 ? -4.914 8.836 27.027 1.00 96.56 93 PRO A O 1
ATOM 671 N N . ALA A 1 94 ? -3.823 7.819 28.696 1.00 96.88 94 ALA A N 1
ATOM 672 C CA . ALA A 1 94 ? -2.521 8.422 28.408 1.00 96.88 94 ALA A CA 1
ATOM 673 C C . ALA A 1 94 ? -1.670 7.603 27.415 1.00 96.88 94 ALA A C 1
ATOM 675 O O . ALA A 1 94 ? -0.582 8.041 27.036 1.00 96.88 94 ALA A O 1
ATOM 676 N N . SER A 1 95 ? -2.128 6.413 27.013 1.00 97.50 95 SER A N 1
ATOM 677 C CA . SER A 1 95 ? -1.407 5.536 26.091 1.00 97.50 95 SER A CA 1
ATOM 678 C C . SER A 1 95 ? -1.437 6.077 24.656 1.00 97.50 95 SER A C 1
ATOM 680 O O . SER A 1 95 ? -2.506 6.464 24.178 1.00 97.50 95 SER A O 1
ATOM 682 N N . PRO A 1 96 ? -0.320 6.017 23.901 1.00 97.00 96 PRO A N 1
ATOM 683 C CA . PRO A 1 96 ? -0.319 6.340 22.471 1.00 97.00 96 PRO A CA 1
ATOM 684 C C . PRO A 1 96 ? -1.228 5.416 21.643 1.00 97.00 96 PRO A C 1
ATOM 686 O O . PRO A 1 96 ? -1.606 5.774 20.532 1.00 97.00 96 PRO A O 1
ATOM 689 N N . VAL A 1 97 ? -1.618 4.255 22.187 1.00 98.12 97 VAL A N 1
ATOM 690 C CA . VAL A 1 97 ? -2.576 3.336 21.554 1.00 98.12 97 VAL A CA 1
ATOM 691 C C . VAL A 1 97 ? -3.932 4.008 21.321 1.00 98.12 97 VAL A C 1
ATOM 693 O O . VAL A 1 97 ? -4.575 3.706 20.325 1.00 98.12 97 VAL A O 1
ATOM 696 N N . VAL A 1 98 ? -4.356 4.949 22.175 1.00 98.38 98 VAL A N 1
ATOM 697 C CA . VAL A 1 98 ? -5.643 5.653 22.007 1.00 98.38 98 VAL A CA 1
ATOM 698 C C . VAL A 1 98 ? -5.696 6.403 20.678 1.00 98.38 98 VAL A C 1
ATOM 700 O O . VAL A 1 98 ? -6.656 6.237 19.934 1.00 98.38 98 VAL A O 1
ATOM 703 N N . ALA A 1 99 ? -4.643 7.158 20.346 1.00 97.88 99 ALA A N 1
ATOM 704 C CA . ALA A 1 99 ? -4.579 7.908 19.093 1.00 97.88 99 ALA A CA 1
ATOM 705 C C . ALA A 1 99 ? -4.620 6.978 17.869 1.00 97.88 99 ALA A C 1
ATOM 707 O O . ALA A 1 99 ? -5.302 7.276 16.893 1.00 97.88 99 ALA A O 1
ATOM 708 N N . LEU A 1 100 ? -3.951 5.821 17.943 1.00 98.25 100 LEU A N 1
ATOM 709 C CA . LEU A 1 100 ? -4.010 4.823 16.875 1.00 98.25 100 LEU A CA 1
ATOM 710 C C . LEU A 1 100 ? -5.410 4.194 16.749 1.00 98.25 100 LEU A C 1
ATOM 712 O O . LEU A 1 100 ? -5.873 3.962 15.639 1.00 98.25 100 LEU A O 1
ATOM 716 N N . LEU A 1 101 ? -6.108 3.919 17.856 1.00 98.62 101 LEU A N 1
ATOM 717 C CA . LEU A 1 101 ? -7.478 3.390 17.810 1.00 98.62 101 LEU A CA 1
ATOM 718 C C . LEU A 1 101 ? -8.459 4.392 17.181 1.00 98.62 101 LEU A C 1
ATOM 720 O O . LEU A 1 101 ? -9.329 3.989 16.412 1.00 98.62 101 LEU A O 1
ATOM 724 N N . GLU A 1 102 ? -8.305 5.685 17.475 1.00 98.31 102 GLU A N 1
ATOM 725 C CA . GLU A 1 102 ? -9.081 6.758 16.838 1.00 98.31 102 GLU A CA 1
ATOM 726 C C . GLU A 1 102 ? -8.789 6.851 15.330 1.00 98.31 102 GLU A C 1
ATOM 728 O O . GLU A 1 102 ? -9.710 6.997 14.525 1.00 98.31 102 GLU A O 1
ATOM 733 N N . GLU A 1 103 ? -7.523 6.708 14.934 1.00 98.12 103 GLU A N 1
ATOM 734 C CA . GLU A 1 103 ? -7.110 6.668 13.528 1.00 98.12 103 GLU A CA 1
ATOM 735 C C . GLU A 1 103 ? -7.675 5.446 12.783 1.00 98.12 103 GLU A C 1
ATOM 737 O O . GLU A 1 103 ? -8.135 5.577 11.645 1.00 98.12 103 GLU A O 1
ATOM 742 N N . ILE A 1 104 ? -7.696 4.271 13.421 1.00 98.56 104 ILE A N 1
ATOM 743 C CA . ILE A 1 104 ? -8.292 3.046 12.868 1.00 98.56 104 ILE A CA 1
ATOM 744 C C . ILE A 1 104 ? -9.806 3.224 12.663 1.00 98.56 104 ILE A C 1
ATOM 746 O O . ILE A 1 104 ? -10.313 2.873 11.599 1.00 98.56 104 ILE A O 1
ATOM 750 N N . ASP A 1 105 ? -10.528 3.808 13.627 1.00 98.50 105 ASP A N 1
ATOM 751 C CA . ASP A 1 105 ? -11.972 4.087 13.506 1.00 98.50 105 ASP A CA 1
ATOM 752 C C . ASP A 1 105 ? -12.275 5.069 12.358 1.00 98.50 105 ASP A C 1
ATOM 754 O O . ASP A 1 105 ? -13.164 4.832 11.530 1.00 98.50 105 ASP A O 1
ATOM 758 N N . ALA A 1 106 ? -11.488 6.145 12.248 1.00 98.00 106 ALA A N 1
ATOM 759 C CA . ALA A 1 106 ? -11.605 7.103 11.150 1.00 98.00 106 ALA A CA 1
ATOM 760 C C . ALA A 1 106 ? -11.305 6.456 9.786 1.00 98.00 106 ALA A C 1
ATOM 762 O O . ALA A 1 106 ? -12.050 6.656 8.824 1.00 98.00 106 ALA A O 1
ATOM 763 N N . SER A 1 107 ? -10.255 5.635 9.715 1.00 98.12 107 SER A N 1
ATOM 764 C CA . SER A 1 107 ? -9.873 4.918 8.496 1.00 98.12 107 SER A CA 1
ATOM 765 C C . SER A 1 107 ? -10.946 3.924 8.063 1.00 98.12 107 SER A C 1
ATOM 767 O O . SER A 1 107 ? -11.314 3.903 6.892 1.00 98.12 107 SER A O 1
ATOM 769 N N . ALA A 1 108 ? -11.500 3.145 8.998 1.00 98.38 108 ALA A N 1
ATOM 770 C CA . ALA A 1 108 ? -12.575 2.199 8.715 1.00 98.38 108 ALA A CA 1
ATOM 771 C C . ALA A 1 108 ? -13.831 2.911 8.187 1.00 98.38 108 ALA A C 1
ATOM 773 O O . ALA A 1 108 ? -14.457 2.446 7.237 1.00 98.38 108 ALA A O 1
ATOM 774 N N . THR A 1 109 ? -14.164 4.082 8.739 1.00 97.94 109 THR A N 1
ATOM 775 C CA . THR A 1 109 ? -15.280 4.900 8.239 1.00 97.94 109 THR A CA 1
ATOM 776 C C . THR A 1 109 ? -15.051 5.319 6.783 1.00 97.94 109 THR A C 1
ATOM 778 O O . THR A 1 109 ? -15.901 5.068 5.930 1.00 97.94 109 THR A O 1
ATOM 781 N N . ALA A 1 110 ? -13.880 5.880 6.471 1.00 98.06 110 ALA A N 1
ATOM 782 C CA . ALA A 1 110 ? -13.541 6.300 5.112 1.00 98.06 110 ALA A CA 1
ATOM 783 C C . ALA A 1 110 ? -13.495 5.120 4.122 1.00 98.06 110 ALA A C 1
ATOM 785 O O . ALA A 1 110 ? -13.962 5.231 2.990 1.00 98.06 110 ALA A O 1
ATOM 786 N N . GLN A 1 111 ? -12.972 3.967 4.543 1.00 98.31 111 GLN A N 1
ATOM 787 C CA . GLN A 1 111 ? -12.925 2.755 3.724 1.00 98.31 111 GLN A CA 1
ATOM 788 C C . GLN A 1 111 ? -14.326 2.207 3.433 1.00 98.31 111 GLN A C 1
ATOM 790 O O . GLN A 1 111 ? -14.604 1.830 2.294 1.00 98.31 111 GLN A O 1
ATOM 795 N N . ALA A 1 112 ? -15.227 2.206 4.420 1.00 98.00 112 ALA A N 1
ATOM 796 C CA . ALA A 1 112 ? -16.615 1.801 4.219 1.00 98.00 112 ALA A CA 1
ATOM 797 C C . ALA A 1 112 ? -17.325 2.733 3.225 1.00 98.00 112 ALA A C 1
ATOM 799 O O . ALA A 1 112 ? -18.028 2.252 2.336 1.00 98.00 112 ALA A O 1
ATOM 800 N N . GLU A 1 113 ? -17.099 4.048 3.319 1.00 97.19 113 GLU A N 1
ATOM 801 C CA . GLU A 1 113 ? -17.617 5.030 2.358 1.00 97.19 113 GLU A CA 1
ATOM 802 C C . GLU A 1 113 ? -17.066 4.800 0.944 1.00 97.19 113 GLU A C 1
ATOM 804 O O . GLU A 1 113 ? -17.840 4.753 -0.014 1.00 97.19 113 GLU A O 1
ATOM 809 N N . ALA A 1 114 ? -15.754 4.587 0.802 1.00 97.44 114 ALA A N 1
ATOM 810 C CA . ALA A 1 114 ? -15.114 4.318 -0.487 1.00 97.44 114 ALA A CA 1
ATOM 811 C C . ALA A 1 114 ? -15.602 3.009 -1.127 1.00 97.44 114 ALA A C 1
ATOM 813 O O . ALA A 1 114 ? -15.757 2.930 -2.346 1.00 97.44 114 ALA A O 1
ATOM 814 N N . LEU A 1 115 ? -15.893 1.991 -0.312 1.00 97.56 115 LEU A N 1
ATOM 815 C CA . LEU A 1 115 ? -16.500 0.738 -0.757 1.00 97.56 115 LEU A CA 1
ATOM 816 C C . LEU A 1 115 ? -17.996 0.879 -1.080 1.00 97.56 115 LEU A C 1
ATOM 818 O O . LEU A 1 115 ? -18.589 -0.078 -1.571 1.00 97.56 115 LEU A O 1
ATOM 822 N N . GLY A 1 116 ? -18.619 2.035 -0.830 1.00 96.56 116 GLY A N 1
ATOM 823 C CA . GLY A 1 116 ? -20.028 2.311 -1.127 1.00 96.56 116 GLY A CA 1
ATOM 824 C C . GLY A 1 116 ? -21.014 1.968 -0.005 1.00 96.56 116 GLY A C 1
ATOM 825 O O . GLY A 1 116 ? -22.219 2.016 -0.238 1.00 96.56 116 GLY A O 1
ATOM 826 N N . GLY A 1 117 ? -20.531 1.632 1.195 1.00 95.31 117 GLY A N 1
ATOM 827 C CA . GLY A 1 117 ? -21.353 1.343 2.374 1.00 95.31 117 GLY A CA 1
ATOM 828 C C . GLY A 1 117 ? -22.204 0.073 2.265 1.00 95.31 117 GLY A C 1
ATOM 829 O O . GLY A 1 117 ? -22.040 -0.746 1.355 1.00 95.31 117 GLY A O 1
ATOM 830 N N . GLU A 1 118 ? -23.111 -0.121 3.223 1.00 93.75 118 GLU A N 1
ATOM 831 C CA . GLU A 1 118 ? -24.048 -1.250 3.203 1.00 93.75 118 GLU A CA 1
ATOM 832 C C . GLU A 1 118 ? -24.964 -1.186 1.975 1.00 93.75 118 GLU A C 1
ATOM 834 O O . GLU A 1 118 ? -25.394 -0.116 1.540 1.00 93.75 118 GLU A O 1
ATOM 839 N N . TYR A 1 119 ? -25.278 -2.349 1.407 1.00 88.31 119 TYR A N 1
ATOM 840 C CA . TYR A 1 119 ? -26.219 -2.422 0.298 1.00 88.31 119 TYR A CA 1
ATOM 841 C C . TYR A 1 119 ? -27.637 -2.080 0.758 1.00 88.31 119 TYR A C 1
ATOM 843 O O . TYR A 1 119 ? -28.183 -2.708 1.663 1.00 88.31 119 TYR A O 1
ATOM 851 N N . VAL A 1 120 ? -28.261 -1.122 0.073 1.00 86.56 120 VAL A N 1
ATOM 852 C CA . VAL A 1 120 ? -29.660 -0.741 0.286 1.00 86.56 120 VAL A CA 1
ATOM 853 C C . VAL A 1 120 ? -30.431 -1.026 -1.001 1.00 86.56 120 VAL A C 1
ATOM 855 O O . VAL A 1 120 ? -30.238 -0.337 -2.002 1.00 86.56 120 VAL A O 1
ATOM 858 N N . SER A 1 121 ? -31.327 -2.023 -0.982 1.00 81.50 121 SER A N 1
ATOM 859 C CA . SER A 1 121 ? -32.094 -2.450 -2.171 1.00 81.50 121 SER A CA 1
ATOM 860 C C . SER A 1 121 ? -33.023 -1.360 -2.723 1.00 81.50 121 SER A C 1
ATOM 862 O O . SER A 1 121 ? -33.411 -1.397 -3.891 1.00 81.50 121 SER A O 1
ATOM 864 N N . GLY A 1 122 ? -33.385 -0.378 -1.889 1.00 78.75 122 GLY A N 1
ATOM 865 C CA . GLY A 1 122 ? -34.258 0.741 -2.250 1.00 78.75 122 GLY A CA 1
ATOM 866 C C . GLY A 1 122 ? -35.733 0.359 -2.425 1.00 78.75 122 GLY A C 1
ATOM 867 O O . GLY A 1 122 ? -36.533 1.210 -2.816 1.00 78.75 122 GLY A O 1
ATOM 868 N N . VAL A 1 123 ? -36.109 -0.891 -2.135 1.00 78.25 123 VAL A N 1
ATOM 869 C CA . VAL A 1 123 ? -37.499 -1.360 -2.175 1.00 78.25 123 VAL A CA 1
ATOM 870 C C . VAL A 1 123 ? -38.128 -1.167 -0.790 1.00 78.25 123 VAL A C 1
ATOM 872 O O . VAL A 1 123 ? -37.704 -1.770 0.196 1.00 78.25 123 VAL A O 1
ATOM 875 N N . GLU A 1 124 ? -39.139 -0.295 -0.695 1.00 66.88 124 GLU A N 1
ATOM 876 C CA . GLU A 1 124 ? -39.892 -0.070 0.547 1.00 66.88 124 GLU A CA 1
ATOM 877 C C . GLU A 1 124 ? -40.553 -1.387 1.004 1.00 66.88 124 GLU A C 1
ATOM 879 O O . GLU A 1 124 ? -41.401 -1.935 0.302 1.00 66.88 124 GLU A O 1
ATOM 884 N N . GLY A 1 125 ? -40.162 -1.900 2.178 1.00 58.72 125 GLY A N 1
ATOM 885 C CA . GLY A 1 125 ? -40.730 -3.118 2.778 1.00 58.72 125 GLY A CA 1
ATOM 886 C C . GLY A 1 125 ? -39.729 -4.225 3.129 1.00 58.72 125 GLY A C 1
ATOM 887 O O . GLY A 1 125 ? -40.106 -5.147 3.844 1.00 58.72 125 GLY A O 1
ATOM 888 N N . GLU A 1 126 ? -38.468 -4.130 2.694 1.00 53.66 126 GLU A N 1
ATOM 889 C CA . GLU A 1 126 ? -37.381 -5.020 3.161 1.00 53.66 126 GLU A CA 1
ATOM 890 C C . GLU A 1 126 ? -36.640 -4.472 4.394 1.00 53.66 126 GLU A C 1
ATOM 892 O O . GLU A 1 126 ? -35.874 -5.189 5.035 1.00 53.66 126 GLU A O 1
ATOM 897 N N . GLY A 1 127 ? -36.901 -3.216 4.774 1.00 48.00 127 GLY A N 1
ATOM 898 C CA . GLY A 1 127 ? -36.465 -2.662 6.053 1.00 48.00 127 GLY A CA 1
ATOM 899 C C . GLY A 1 127 ? -37.264 -3.297 7.185 1.00 48.00 127 GLY A C 1
ATOM 900 O O . GLY A 1 127 ? -38.445 -2.990 7.348 1.00 48.00 127 GLY A O 1
ATOM 901 N N . GLY A 1 128 ? -36.626 -4.200 7.928 1.00 43.00 128 GLY A N 1
ATOM 902 C CA . GLY A 1 128 ? -37.213 -4.900 9.064 1.00 43.00 128 GLY A CA 1
ATOM 903 C C . GLY A 1 128 ? -37.969 -3.968 10.013 1.00 43.00 128 GLY A C 1
ATOM 904 O O . GLY A 1 128 ? -37.496 -2.897 10.392 1.00 43.00 128 GLY A O 1
ATOM 905 N N . ASP A 1 129 ? -39.160 -4.412 10.396 1.00 38.44 129 ASP A N 1
ATOM 906 C CA . ASP A 1 129 ? -39.956 -3.836 11.472 1.00 38.44 129 ASP A CA 1
ATOM 907 C C . ASP A 1 129 ? -39.081 -3.755 12.748 1.00 38.44 129 ASP A C 1
ATOM 909 O O . ASP A 1 129 ? -38.521 -4.779 13.152 1.00 38.44 129 ASP A O 1
ATOM 913 N N . PRO A 1 130 ? -38.929 -2.599 13.427 1.00 41.22 130 PRO A N 1
ATOM 914 C CA . PRO A 1 130 ? -38.051 -2.465 14.599 1.00 41.22 130 PRO A CA 1
ATOM 915 C C . PRO A 1 130 ? -38.590 -3.160 15.870 1.00 41.22 130 PRO A C 1
ATOM 917 O O . PRO A 1 130 ? -38.224 -2.805 16.990 1.00 41.22 130 PRO A O 1
ATOM 920 N N . ALA A 1 131 ? -39.459 -4.161 15.726 1.00 41.59 131 ALA A N 1
ATOM 921 C CA . ALA A 1 131 ? -40.082 -4.899 16.819 1.00 41.59 131 ALA A CA 1
ATOM 922 C C . ALA A 1 131 ? -40.133 -6.410 16.533 1.00 41.59 131 ALA A C 1
ATOM 924 O O . ALA A 1 131 ? -41.171 -7.054 16.657 1.00 41.59 131 ALA A O 1
ATOM 925 N N . GLY A 1 132 ? -38.995 -6.994 16.169 1.00 32.81 132 GLY A N 1
ATOM 926 C CA . GLY A 1 132 ? -38.834 -8.439 16.086 1.00 32.81 132 GLY A CA 1
ATOM 927 C C . GLY A 1 132 ? -37.396 -8.820 16.383 1.00 32.81 132 GLY A C 1
ATOM 928 O O . GLY A 1 132 ? -36.538 -8.740 15.517 1.00 32.81 132 GLY A O 1
ATOM 929 N N . THR A 1 133 ? -37.117 -9.229 17.617 1.00 41.81 133 THR A N 1
ATOM 930 C CA . THR A 1 133 ? -35.873 -9.913 17.977 1.00 41.81 133 THR A CA 1
ATOM 931 C C . THR A 1 133 ? -35.796 -11.243 17.228 1.00 41.81 133 THR A C 1
ATOM 933 O O . THR A 1 133 ? -36.227 -12.274 17.741 1.00 41.81 133 THR A O 1
ATOM 936 N N . SER A 1 134 ? -35.272 -11.229 16.008 1.00 35.69 134 SER A N 1
ATOM 937 C CA . SER A 1 134 ? -34.731 -12.414 15.352 1.00 35.69 134 SER A CA 1
ATOM 938 C C . SER A 1 134 ? -33.222 -12.388 15.537 1.00 35.69 134 SER A C 1
ATOM 940 O O . SER A 1 134 ? -32.508 -11.671 14.841 1.00 35.69 134 SER A O 1
ATOM 942 N N . SER A 1 135 ? -32.756 -13.156 16.520 1.00 37.81 135 SER A N 1
ATOM 943 C CA . SER A 1 135 ? -31.373 -13.607 16.617 1.00 37.81 135 SER A CA 1
ATOM 944 C C . SER A 1 135 ? -31.008 -14.316 15.312 1.00 37.81 135 SER A C 1
ATOM 946 O O . SER A 1 135 ? -31.452 -15.439 15.072 1.00 37.81 135 SER A O 1
ATOM 948 N N . HIS A 1 136 ? -30.264 -13.637 14.445 1.00 36.59 136 HIS A N 1
ATOM 949 C CA . HIS A 1 136 ? -29.621 -14.268 13.304 1.00 36.59 136 HIS A CA 1
ATOM 950 C C . HIS A 1 136 ? -28.307 -14.855 13.823 1.00 36.59 136 HIS A C 1
ATOM 952 O O . HIS A 1 136 ? -27.341 -14.132 14.055 1.00 36.59 136 HIS A O 1
ATOM 958 N N . ASP A 1 137 ? -28.329 -16.154 14.114 1.00 32.69 137 ASP A N 1
ATOM 959 C CA . ASP A 1 137 ? -27.128 -16.931 14.404 1.00 32.69 137 ASP A CA 1
ATOM 960 C C . ASP A 1 137 ? -26.241 -16.928 13.153 1.00 32.69 137 ASP A C 1
ATOM 962 O O . ASP A 1 137 ? -26.648 -17.373 12.078 1.00 32.69 137 ASP A O 1
ATOM 966 N N . ALA A 1 138 ? -25.018 -16.424 13.289 1.00 39.41 138 ALA A N 1
ATOM 967 C CA . ALA A 1 138 ? -24.004 -16.407 12.241 1.00 39.41 138 ALA A CA 1
ATOM 968 C C . ALA A 1 138 ? -23.346 -17.794 12.072 1.00 39.41 138 ALA A C 1
ATOM 970 O O . ALA A 1 138 ? -22.129 -17.929 12.190 1.00 39.41 138 ALA A O 1
ATOM 971 N N . ALA A 1 139 ? -24.151 -18.833 11.824 1.00 36.59 139 ALA A N 1
ATOM 972 C CA . ALA A 1 139 ? -23.671 -20.204 11.617 1.00 36.59 139 ALA A CA 1
ATOM 973 C C . ALA A 1 139 ? -24.163 -20.882 10.324 1.00 36.59 139 ALA A C 1
ATOM 975 O O . ALA A 1 139 ? -23.546 -21.855 9.903 1.00 36.59 139 ALA A O 1
ATOM 976 N N . ASP A 1 140 ? -25.168 -20.352 9.621 1.00 37.75 140 ASP A N 1
ATOM 977 C CA . ASP A 1 140 ? -25.713 -21.003 8.419 1.00 37.75 140 ASP A CA 1
ATOM 978 C C . ASP A 1 140 ? -25.403 -20.220 7.135 1.00 37.75 140 ASP A C 1
ATOM 980 O O . ASP A 1 140 ? -26.274 -19.717 6.431 1.00 37.75 140 ASP A O 1
ATOM 984 N N . GLY A 1 141 ? -24.110 -20.148 6.810 1.00 31.47 141 GLY A N 1
ATOM 985 C CA . GLY A 1 141 ? -23.608 -19.789 5.477 1.00 31.47 141 GLY A CA 1
ATOM 986 C C . GLY A 1 141 ? -23.400 -20.998 4.555 1.00 31.47 141 GLY A C 1
ATOM 987 O O . GLY A 1 141 ? -22.812 -20.866 3.485 1.00 31.47 141 GLY A O 1
ATOM 988 N N . GLN A 1 142 ? -23.847 -22.190 4.955 1.00 33.94 142 GLN A N 1
ATOM 989 C CA . GLN A 1 142 ? -23.867 -23.363 4.088 1.00 33.94 142 GLN A CA 1
ATOM 990 C C . GLN A 1 142 ? -25.295 -23.592 3.618 1.00 33.94 142 GLN A C 1
ATOM 992 O O . GLN A 1 142 ? -26.190 -23.905 4.398 1.00 33.94 142 GLN A O 1
ATOM 997 N N . THR A 1 143 ? -25.508 -23.493 2.310 1.00 32.75 143 THR A N 1
ATOM 998 C CA . THR A 1 143 ? -26.625 -24.179 1.668 1.00 32.75 143 THR A CA 1
ATOM 999 C C . THR A 1 143 ? -26.420 -25.670 1.922 1.00 32.75 143 THR A C 1
ATOM 1001 O O . THR A 1 143 ? -25.690 -26.347 1.200 1.00 32.75 143 THR A O 1
ATOM 1004 N N . ALA A 1 144 ? -27.020 -26.174 3.000 1.00 32.19 144 ALA A N 1
ATOM 1005 C CA . ALA A 1 144 ? -27.124 -27.593 3.263 1.00 32.19 144 ALA A CA 1
ATOM 1006 C C . ALA A 1 144 ? -27.864 -28.219 2.076 1.00 32.19 144 ALA A C 1
ATOM 1008 O O . ALA A 1 144 ? -29.079 -28.078 1.917 1.00 32.19 144 ALA A O 1
ATOM 1009 N N . LEU A 1 145 ? -27.106 -28.877 1.200 1.00 34.81 145 LEU A N 1
ATOM 1010 C CA . LEU A 1 145 ? -27.650 -29.831 0.248 1.00 34.81 145 LEU A CA 1
ATOM 1011 C C . LEU A 1 145 ? -28.499 -30.826 1.043 1.00 34.81 145 LEU A C 1
ATOM 1013 O O . LEU A 1 145 ? -28.052 -31.354 2.063 1.00 34.81 145 LEU A O 1
ATOM 1017 N N . ALA A 1 146 ? -29.733 -31.055 0.593 1.00 34.88 146 ALA A N 1
ATOM 1018 C CA . ALA A 1 146 ? -30.618 -32.037 1.204 1.00 34.88 146 ALA A CA 1
ATOM 1019 C C . ALA A 1 146 ? -29.872 -33.379 1.373 1.00 34.88 146 ALA A C 1
ATOM 1021 O O . ALA A 1 146 ? -29.216 -33.828 0.425 1.00 34.88 146 ALA A O 1
ATOM 1022 N N . PRO A 1 147 ? -29.950 -34.043 2.539 1.00 37.16 147 PRO A N 1
ATOM 1023 C CA . PRO A 1 147 ? -29.294 -35.327 2.730 1.00 37.16 147 PRO A CA 1
ATOM 1024 C C . PRO A 1 147 ? -30.010 -36.362 1.857 1.00 37.16 147 PRO A C 1
ATOM 1026 O O . PRO A 1 147 ? -31.118 -36.792 2.173 1.00 37.16 147 PRO A O 1
ATOM 1029 N N . GLY A 1 148 ? -29.411 -36.724 0.719 1.00 43.72 148 GLY A N 1
ATOM 1030 C CA . GLY A 1 148 ? -30.009 -37.731 -0.161 1.00 43.72 148 GLY A CA 1
ATOM 1031 C C . GLY A 1 148 ? -29.513 -37.851 -1.601 1.00 43.72 148 GLY A C 1
ATOM 1032 O O . GLY A 1 148 ? -30.173 -38.542 -2.371 1.00 43.72 148 GLY A O 1
ATOM 1033 N N . SER A 1 149 ? -28.400 -37.240 -2.015 1.00 38.12 149 SER A N 1
ATOM 1034 C CA . SER A 1 149 ? -27.895 -37.444 -3.385 1.00 38.12 149 SER A CA 1
ATOM 1035 C C . SER A 1 149 ? -26.374 -37.559 -3.459 1.00 38.12 149 SER A C 1
ATOM 1037 O O . SER A 1 149 ? -25.705 -36.761 -4.110 1.00 38.12 149 SER A O 1
ATOM 1039 N N . VAL A 1 150 ? -25.830 -38.582 -2.805 1.00 38.88 150 VAL A N 1
ATOM 1040 C CA . VAL A 1 150 ? -24.574 -39.200 -3.237 1.00 38.88 150 VAL A CA 1
ATOM 1041 C C . VAL A 1 150 ? -24.898 -40.670 -3.450 1.00 38.88 150 VAL A C 1
ATOM 1043 O O . VAL A 1 150 ? -25.017 -41.433 -2.500 1.00 38.88 150 VAL A O 1
ATOM 1046 N N . THR A 1 151 ? -25.154 -41.029 -4.703 1.00 39.47 151 THR A N 1
ATOM 1047 C CA . THR A 1 151 ? -25.106 -42.417 -5.156 1.00 39.47 151 THR A CA 1
ATOM 1048 C C . THR A 1 151 ? -23.731 -42.630 -5.762 1.00 39.47 151 THR A C 1
ATOM 1050 O O . THR A 1 151 ? -23.368 -41.969 -6.733 1.00 39.47 151 THR A O 1
ATOM 1053 N N . ASP A 1 152 ? -22.970 -43.536 -5.183 1.00 48.53 152 ASP A N 1
ATOM 1054 C CA . ASP A 1 152 ? -21.864 -44.225 -5.820 1.00 48.53 152 ASP A CA 1
ATOM 1055 C C . ASP A 1 152 ? -22.373 -45.111 -6.976 1.00 48.53 152 ASP A C 1
ATOM 1057 O O . ASP A 1 152 ? -23.539 -45.520 -7.009 1.00 48.53 152 ASP A O 1
ATOM 1061 N N . ASP A 1 153 ? -21.497 -45.365 -7.954 1.00 48.78 153 ASP A N 1
ATOM 1062 C CA . ASP A 1 153 ? -21.764 -45.939 -9.293 1.00 48.78 153 ASP A CA 1
ATOM 1063 C C . ASP A 1 153 ? -22.328 -47.386 -9.291 1.00 48.78 153 ASP A C 1
ATOM 1065 O O . ASP A 1 153 ? -22.464 -48.014 -10.336 1.00 48.78 153 ASP A O 1
ATOM 1069 N N . GLU A 1 154 ? -22.707 -47.925 -8.126 1.00 53.22 154 GLU A N 1
ATOM 1070 C CA . GLU A 1 154 ? -23.321 -49.254 -7.965 1.00 53.22 154 GLU A CA 1
ATOM 1071 C C . GLU A 1 154 ? -24.626 -49.273 -7.135 1.00 53.22 154 GLU A C 1
ATOM 1073 O O . GLU A 1 154 ? -25.184 -50.342 -6.878 1.00 53.22 154 GLU A O 1
ATOM 1078 N N . GLY A 1 155 ? -25.183 -48.117 -6.751 1.00 47.41 155 GLY A N 1
ATOM 1079 C CA . GLY A 1 155 ? -26.589 -48.015 -6.324 1.00 47.41 155 GLY A CA 1
ATOM 1080 C C . GLY A 1 155 ? -27.017 -48.869 -5.117 1.00 47.41 155 GLY A C 1
ATOM 1081 O O . GLY A 1 155 ? -28.157 -49.339 -5.088 1.00 47.41 155 GLY A O 1
ATOM 1082 N N . THR A 1 156 ? -26.154 -49.064 -4.113 1.00 42.38 156 THR A N 1
ATOM 1083 C CA . THR A 1 156 ? -26.489 -49.826 -2.893 1.00 42.38 156 THR A CA 1
ATOM 1084 C C . THR A 1 156 ? -26.295 -48.976 -1.634 1.00 42.38 156 THR A C 1
ATOM 1086 O O . THR A 1 156 ? -25.187 -48.558 -1.330 1.00 42.38 156 THR A O 1
ATOM 1089 N N . ILE A 1 157 ? -27.374 -48.739 -0.875 1.00 41.38 157 ILE A N 1
ATOM 1090 C CA . ILE A 1 157 ? -27.334 -48.031 0.417 1.00 41.38 157 ILE A CA 1
ATOM 1091 C C . ILE A 1 157 ? -26.873 -49.008 1.508 1.00 41.38 157 ILE A C 1
ATOM 1093 O O . ILE A 1 157 ? -27.567 -49.989 1.778 1.00 41.38 157 ILE A O 1
ATOM 1097 N N . ASP A 1 158 ? -25.741 -48.725 2.155 1.00 39.47 158 ASP A N 1
ATOM 1098 C CA . ASP A 1 158 ? -25.280 -49.421 3.364 1.00 39.47 158 ASP A CA 1
ATOM 1099 C C . ASP A 1 158 ? -26.032 -48.892 4.609 1.00 39.47 158 ASP A C 1
ATOM 1101 O O . ASP A 1 158 ? -25.893 -47.716 4.961 1.00 39.47 158 ASP A O 1
ATOM 1105 N N . PRO A 1 159 ? -26.843 -49.712 5.308 1.00 43.09 159 PRO A N 1
ATOM 1106 C CA . PRO A 1 159 ? -27.574 -49.282 6.498 1.00 43.09 159 PRO A CA 1
ATOM 1107 C C . PRO A 1 159 ? -26.723 -49.228 7.786 1.00 43.09 159 PRO A C 1
ATOM 1109 O O . PRO A 1 159 ? -27.281 -49.011 8.862 1.00 43.09 159 PRO A O 1
ATOM 1112 N N . SER A 1 160 ? -25.396 -49.403 7.733 1.00 41.50 160 SER A N 1
ATOM 1113 C CA . SER A 1 160 ? -24.550 -49.499 8.935 1.00 41.50 160 SER A CA 1
ATOM 1114 C C . SER A 1 160 ? -23.998 -48.171 9.500 1.00 41.50 160 SER A C 1
ATOM 1116 O O . SER A 1 160 ? -23.185 -48.209 10.424 1.00 41.50 160 SER A O 1
ATOM 1118 N N . VAL A 1 161 ? -24.440 -46.996 9.030 1.00 42.44 161 VAL A N 1
ATOM 1119 C CA . VAL A 1 161 ? -24.001 -45.682 9.579 1.00 42.44 161 VAL A CA 1
ATOM 1120 C C . VAL A 1 161 ? -25.010 -45.076 10.581 1.00 42.44 161 VAL A C 1
ATOM 1122 O O . VAL A 1 161 ? -24.760 -44.045 11.201 1.00 42.44 161 VAL A O 1
ATOM 1125 N N . ALA A 1 162 ? -26.143 -45.736 10.832 1.00 41.59 162 ALA A N 1
ATOM 1126 C CA . ALA A 1 162 ? -27.175 -45.249 11.751 1.00 41.59 162 ALA A CA 1
ATOM 1127 C C . ALA A 1 162 ? -26.929 -45.660 13.219 1.00 41.59 162 ALA A C 1
ATOM 1129 O O . ALA A 1 162 ? -27.705 -46.430 13.779 1.00 41.59 162 ALA A O 1
ATOM 1130 N N . ALA A 1 163 ? -25.863 -45.154 13.849 1.00 42.75 163 ALA A N 1
ATOM 1131 C CA . ALA A 1 163 ? -25.753 -45.060 15.313 1.00 42.75 163 ALA A CA 1
ATOM 1132 C C . ALA A 1 163 ? -24.576 -44.159 15.736 1.00 42.75 163 ALA A C 1
ATOM 1134 O O . ALA A 1 163 ? -2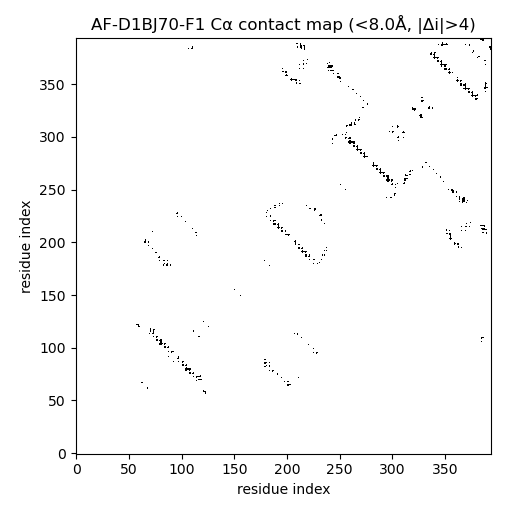3.530 -44.650 16.157 1.00 42.75 163 ALA A O 1
ATOM 1135 N N . SER A 1 164 ? -24.768 -42.840 15.676 1.00 36.56 164 SER A N 1
ATOM 1136 C CA . SER A 1 164 ? -24.003 -41.892 16.500 1.00 36.56 164 SER A CA 1
ATOM 1137 C C . SER A 1 164 ? -24.945 -41.300 17.552 1.00 36.56 164 SER A C 1
ATOM 1139 O O . SER A 1 164 ? -26.116 -41.068 17.237 1.00 36.56 164 SER A O 1
ATOM 1141 N N . PRO A 1 165 ? -24.493 -41.114 18.805 1.00 42.38 165 PRO A N 1
ATOM 1142 C CA . PRO A 1 165 ? -25.353 -40.665 19.887 1.00 42.38 165 PRO A CA 1
ATOM 1143 C C . PRO A 1 165 ? -25.865 -39.251 19.608 1.00 42.38 165 PRO A C 1
ATOM 1145 O O . PRO A 1 165 ? -25.129 -38.373 19.163 1.00 42.38 165 PRO A O 1
ATOM 1148 N N . THR A 1 166 ? -27.153 -39.059 19.870 1.00 42.09 166 THR A N 1
ATOM 1149 C CA . THR A 1 166 ? -27.808 -37.758 19.959 1.00 42.09 166 THR A CA 1
ATOM 1150 C C . THR A 1 166 ? -27.286 -37.039 21.202 1.00 42.09 166 THR A C 1
ATOM 1152 O O . THR A 1 166 ? -27.877 -37.154 22.272 1.00 42.09 166 THR A O 1
ATOM 1155 N N . ASP A 1 167 ? -26.172 -36.325 21.067 1.00 38.66 167 ASP A N 1
ATOM 1156 C CA . ASP A 1 167 ? -25.876 -35.212 21.964 1.00 38.66 167 ASP A CA 1
ATOM 1157 C C . ASP A 1 167 ? -26.700 -34.018 21.466 1.00 38.66 167 ASP A C 1
ATOM 1159 O O . ASP A 1 167 ? -26.457 -33.469 20.389 1.00 38.66 167 ASP A O 1
ATOM 1163 N N . GLU A 1 168 ? -27.746 -33.667 22.220 1.00 38.56 168 GLU A N 1
ATOM 1164 C CA . GLU A 1 168 ? -28.422 -32.377 22.080 1.00 38.56 168 GLU A CA 1
ATOM 1165 C C . GLU A 1 168 ? -27.361 -31.267 22.147 1.00 38.56 168 GLU A C 1
ATOM 1167 O O . GLU A 1 168 ? -26.525 -31.287 23.057 1.00 38.56 168 GLU A O 1
ATOM 1172 N N . PRO A 1 169 ? -27.371 -30.273 21.240 1.00 47.19 169 PRO A N 1
ATOM 1173 C CA . PRO A 1 169 ? -26.501 -29.128 21.392 1.00 47.19 169 PRO A CA 1
ATOM 1174 C C . PRO A 1 169 ? -27.003 -28.359 22.612 1.00 47.19 169 PRO A C 1
ATOM 1176 O O . PRO A 1 169 ? -27.983 -27.618 22.551 1.00 47.19 169 PRO A O 1
ATOM 1179 N N . THR A 1 170 ? -26.348 -28.554 23.756 1.00 44.88 170 THR A N 1
ATOM 1180 C CA . THR A 1 170 ? -26.422 -27.609 24.868 1.00 44.88 170 THR A CA 1
ATOM 1181 C C . THR A 1 170 ? -26.085 -26.243 24.289 1.00 44.88 170 THR A C 1
ATOM 1183 O O . THR A 1 170 ? -24.935 -26.000 23.920 1.00 44.88 170 THR A O 1
ATOM 1186 N N . GLY A 1 171 ? -27.103 -25.389 24.163 1.00 43.81 171 GLY A N 1
ATOM 1187 C CA . GLY A 1 171 ? -26.979 -24.009 23.721 1.00 43.81 171 GLY A CA 1
ATOM 1188 C C . GLY A 1 171 ? -26.064 -23.255 24.672 1.00 43.81 171 GLY A C 1
ATOM 1189 O O . GLY A 1 171 ? -26.511 -22.650 25.644 1.00 43.81 171 GLY A O 1
ATOM 1190 N N . SER A 1 172 ? -24.764 -23.328 24.408 1.00 44.56 172 SER A N 1
ATOM 1191 C CA . SER A 1 172 ? -23.805 -22.376 24.929 1.00 44.56 172 SER A CA 1
ATOM 1192 C C . SER A 1 172 ? -24.121 -21.079 24.209 1.00 44.56 172 SER A C 1
ATOM 1194 O O . SER A 1 172 ? -23.805 -20.927 23.035 1.00 44.56 172 SER A O 1
ATOM 1196 N N . THR A 1 173 ? -24.799 -20.157 24.888 1.00 41.19 173 THR A N 1
ATOM 1197 C CA . THR A 1 173 ? -24.782 -18.756 24.480 1.00 41.19 173 THR A CA 1
ATOM 1198 C C . THR A 1 173 ? -23.323 -18.324 24.527 1.00 41.19 173 THR A C 1
ATOM 1200 O O . THR A 1 173 ? -22.802 -18.015 25.601 1.00 41.19 173 THR A O 1
ATOM 1203 N N . THR A 1 174 ? -22.630 -18.412 23.395 1.00 50.16 174 THR A N 1
ATOM 1204 C CA . THR A 1 174 ? -21.271 -17.908 23.244 1.00 50.16 174 THR A CA 1
ATOM 1205 C C . THR A 1 174 ? -21.371 -16.399 23.380 1.00 50.16 174 THR A C 1
ATOM 1207 O O . THR A 1 174 ? -21.718 -15.703 22.432 1.00 50.16 174 THR A O 1
ATOM 1210 N N . THR A 1 175 ? -21.176 -15.889 24.595 1.00 67.56 175 THR A N 1
ATOM 1211 C CA . THR A 1 175 ? -21.057 -14.453 24.826 1.00 67.56 175 THR A CA 1
ATOM 1212 C C . THR A 1 175 ? -19.898 -13.964 23.970 1.00 67.56 175 THR A C 1
ATOM 1214 O O . THR A 1 175 ? -18.776 -14.446 24.140 1.00 67.56 175 THR A O 1
ATOM 1217 N N . ASP A 1 176 ? -20.179 -13.057 23.036 1.00 79.12 176 ASP A N 1
ATOM 1218 C CA . ASP A 1 176 ? -19.163 -12.459 22.174 1.00 79.12 176 ASP A CA 1
ATOM 1219 C C . ASP A 1 176 ? -18.019 -11.908 23.053 1.00 79.12 176 ASP A C 1
ATOM 1221 O O . ASP A 1 176 ? -18.304 -11.207 24.036 1.00 79.12 176 ASP A O 1
ATOM 1225 N N . PRO A 1 177 ? -16.744 -12.280 22.807 1.00 82.38 177 PRO A N 1
ATOM 1226 C CA . PRO A 1 177 ? -15.643 -11.832 23.648 1.00 82.38 177 PRO A CA 1
ATOM 1227 C C . PRO A 1 177 ? -15.627 -10.309 23.780 1.00 82.38 177 PRO A C 1
ATOM 1229 O O . PRO A 1 177 ? -15.807 -9.606 22.789 1.00 82.38 177 PRO A O 1
ATOM 1232 N N . ALA A 1 178 ? -15.365 -9.809 24.989 1.00 92.12 178 ALA A N 1
ATOM 1233 C CA . ALA A 1 178 ? -15.322 -8.375 25.249 1.00 92.12 178 ALA A CA 1
ATOM 1234 C C . ALA A 1 178 ? -14.308 -7.650 24.328 1.00 92.12 178 ALA A C 1
ATOM 1236 O O . ALA A 1 178 ? -13.239 -8.213 24.052 1.00 92.12 178 ALA A O 1
ATOM 1237 N N . PRO A 1 179 ? -14.605 -6.405 23.902 1.00 95.69 179 PRO A N 1
ATOM 1238 C CA . PRO A 1 179 ? -13.696 -5.595 23.097 1.00 95.69 179 PRO A CA 1
ATOM 1239 C C . PRO A 1 179 ? -12.326 -5.444 23.752 1.00 95.69 179 PRO A C 1
ATOM 1241 O O . PRO A 1 179 ? -12.228 -5.239 24.966 1.00 95.69 179 PRO A O 1
ATOM 1244 N N . SER A 1 180 ? -11.261 -5.589 22.966 1.00 96.50 180 SER A N 1
ATOM 1245 C CA . SER A 1 180 ? -9.886 -5.498 23.468 1.00 96.50 180 SER A CA 1
ATOM 1246 C C . SER A 1 180 ? -8.869 -5.328 22.340 1.00 96.50 180 SER A C 1
ATOM 1248 O O . SER A 1 180 ? -9.108 -5.724 21.201 1.00 96.50 180 SER A O 1
ATOM 1250 N N . VAL A 1 181 ? -7.675 -4.826 22.671 1.00 97.25 181 VAL A N 1
ATOM 1251 C CA . VAL A 1 181 ? -6.572 -4.682 21.704 1.00 97.25 181 VAL A CA 1
ATOM 1252 C C . VAL A 1 181 ? -6.205 -6.011 21.011 1.00 97.25 181 VAL A C 1
ATOM 1254 O O . VAL A 1 181 ? -6.106 -6.012 19.784 1.00 97.25 181 VAL A O 1
ATOM 1257 N N . PRO A 1 182 ? -6.055 -7.161 21.711 1.00 96.25 182 PRO A N 1
ATOM 1258 C CA . PRO A 1 182 ? -5.788 -8.439 21.041 1.00 96.25 182 PRO A CA 1
ATOM 1259 C C . PRO A 1 182 ? -6.915 -8.895 20.103 1.00 96.25 182 PRO A C 1
ATOM 1261 O O . PRO A 1 182 ? -6.651 -9.501 19.062 1.00 96.25 182 PRO A O 1
ATOM 1264 N N . ARG A 1 183 ? -8.175 -8.597 20.452 1.00 95.44 183 ARG A N 1
ATOM 1265 C CA . ARG A 1 183 ? -9.328 -8.895 19.595 1.00 95.44 183 ARG A CA 1
ATOM 1266 C C . ARG A 1 183 ? -9.294 -8.043 18.329 1.00 95.44 183 ARG A C 1
ATOM 1268 O O . ARG A 1 183 ? -9.363 -8.608 17.242 1.00 95.44 183 ARG A O 1
ATOM 1275 N N . LEU A 1 184 ? -9.090 -6.731 18.446 1.00 97.12 184 LEU A N 1
ATOM 1276 C CA . LEU A 1 184 ? -8.965 -5.842 17.288 1.00 97.12 184 LEU A CA 1
ATOM 1277 C C . LEU A 1 184 ? -7.796 -6.236 16.374 1.00 97.12 184 LEU A C 1
ATOM 1279 O O . LEU A 1 184 ? -7.954 -6.265 15.158 1.00 97.12 184 LEU A O 1
ATOM 1283 N N . LEU A 1 185 ? -6.643 -6.600 16.946 1.00 96.44 185 LEU A N 1
ATOM 1284 C CA . LEU A 1 185 ? -5.501 -7.112 16.182 1.00 96.44 185 LEU A CA 1
ATOM 1285 C C . LEU A 1 185 ? -5.881 -8.350 15.350 1.00 96.44 185 LEU A C 1
ATOM 1287 O O . LEU A 1 185 ? -5.505 -8.460 14.181 1.00 96.44 185 LEU A O 1
ATOM 1291 N N . THR A 1 186 ? -6.662 -9.259 15.938 1.00 94.81 186 THR A N 1
ATOM 1292 C CA . THR A 1 186 ? -7.187 -10.443 15.245 1.00 94.81 186 THR A CA 1
ATOM 1293 C C . THR A 1 186 ? -8.146 -10.047 14.122 1.00 94.81 186 THR A C 1
ATOM 1295 O O . THR A 1 186 ? -8.012 -10.554 13.011 1.00 94.81 186 THR A O 1
ATOM 1298 N N . VAL A 1 187 ? -9.072 -9.118 14.382 1.00 95.94 187 VAL A N 1
ATOM 1299 C CA . VAL A 1 187 ? -10.038 -8.616 13.390 1.00 95.94 187 VAL A CA 1
ATOM 1300 C C . VAL A 1 187 ? -9.325 -7.983 12.191 1.00 95.94 187 VAL A C 1
ATOM 1302 O O . VAL A 1 187 ? -9.618 -8.352 11.057 1.00 95.94 187 VAL A O 1
ATOM 1305 N N . LEU A 1 188 ? -8.353 -7.096 12.424 1.00 96.88 188 LEU A N 1
ATOM 1306 C CA . LEU A 1 188 ? -7.572 -6.448 11.362 1.00 96.88 188 LEU A CA 1
ATOM 1307 C C . LEU A 1 188 ? -6.799 -7.466 10.515 1.00 96.88 188 LEU A C 1
ATOM 1309 O O . LEU A 1 188 ? -6.846 -7.412 9.289 1.00 96.88 188 LEU A O 1
ATOM 1313 N N . THR A 1 189 ? -6.131 -8.427 11.160 1.00 95.62 189 THR A N 1
ATOM 1314 C CA . THR A 1 189 ? -5.361 -9.468 10.457 1.00 95.62 189 THR A CA 1
ATOM 1315 C C . THR A 1 189 ? -6.273 -10.327 9.582 1.00 95.62 189 THR A C 1
ATOM 1317 O O . THR A 1 189 ? -6.008 -10.515 8.398 1.00 95.62 189 THR A O 1
ATOM 1320 N N . GLN A 1 190 ? -7.397 -10.790 10.137 1.00 94.94 190 GLN A N 1
ATOM 1321 C CA . GLN A 1 190 ? -8.368 -11.591 9.394 1.00 94.94 190 GLN A CA 1
ATOM 1322 C C . GLN A 1 190 ? -9.012 -10.812 8.244 1.00 94.94 190 GLN A C 1
ATOM 1324 O O . GLN A 1 190 ? -9.239 -11.383 7.180 1.00 94.94 190 GLN A O 1
ATOM 1329 N N . SER A 1 191 ? -9.302 -9.527 8.447 1.00 96.50 191 SER A N 1
ATOM 1330 C CA . SER A 1 191 ? -9.841 -8.648 7.409 1.00 96.50 191 SER A CA 1
ATOM 1331 C C . SER A 1 191 ? -8.847 -8.467 6.257 1.00 96.50 191 SER A C 1
ATOM 1333 O O . SER A 1 191 ? -9.213 -8.627 5.089 1.00 96.50 191 SER A O 1
ATOM 1335 N N . ALA A 1 192 ? -7.565 -8.236 6.567 1.00 96.94 192 ALA A N 1
ATOM 1336 C CA . ALA A 1 192 ? -6.503 -8.166 5.566 1.00 96.94 192 ALA A CA 1
ATOM 1337 C C . ALA A 1 192 ? -6.389 -9.478 4.764 1.00 96.94 192 ALA A C 1
ATOM 1339 O O . ALA A 1 192 ? -6.353 -9.446 3.532 1.00 96.94 192 ALA A O 1
ATOM 1340 N N . ASP A 1 193 ? -6.405 -10.632 5.441 1.00 96.00 193 ASP A N 1
ATOM 1341 C CA . ASP A 1 193 ? -6.322 -11.9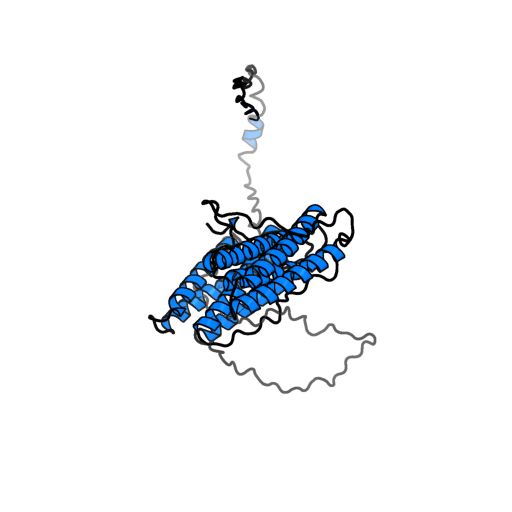54 4.809 1.00 96.00 193 ASP A CA 1
ATOM 1342 C C . ASP A 1 193 ? -7.534 -12.267 3.918 1.00 96.00 193 ASP A C 1
ATOM 1344 O O . ASP A 1 193 ? -7.366 -12.720 2.783 1.00 96.00 193 ASP A O 1
ATOM 1348 N N . ARG A 1 194 ? -8.762 -12.005 4.391 1.00 96.00 194 ARG A N 1
ATOM 1349 C CA . ARG A 1 194 ? -9.994 -12.222 3.611 1.00 96.00 194 ARG A CA 1
ATOM 1350 C C . ARG A 1 194 ? -10.070 -11.299 2.397 1.00 96.00 194 ARG A C 1
ATOM 1352 O O . ARG A 1 194 ? -10.401 -11.749 1.295 1.00 96.00 194 ARG A O 1
ATOM 1359 N N . THR A 1 195 ? -9.709 -10.029 2.565 1.00 96.88 195 THR A N 1
ATOM 1360 C CA . THR A 1 195 ? -9.675 -9.060 1.460 1.00 96.88 195 THR A CA 1
ATOM 1361 C C . THR A 1 195 ? -8.622 -9.458 0.425 1.00 96.88 195 THR A C 1
ATOM 1363 O O . THR A 1 195 ? -8.901 -9.485 -0.774 1.00 96.88 195 THR A O 1
ATOM 1366 N N . ARG A 1 196 ? -7.433 -9.886 0.869 1.00 97.12 196 ARG A N 1
ATOM 1367 C CA . ARG A 1 196 ? -6.406 -10.431 -0.025 1.00 97.12 196 ARG A CA 1
ATOM 1368 C C . ARG A 1 196 ? -6.888 -11.684 -0.758 1.00 97.12 196 ARG A C 1
ATOM 1370 O O . ARG A 1 196 ? -6.701 -11.785 -1.967 1.00 97.12 196 ARG A O 1
ATOM 1377 N N . ALA A 1 197 ? -7.507 -12.636 -0.062 1.00 95.94 197 ALA A N 1
ATOM 1378 C CA . ALA A 1 197 ? -7.999 -13.877 -0.664 1.00 95.94 197 ALA A CA 1
ATOM 1379 C C . ALA A 1 197 ? -9.103 -13.635 -1.711 1.00 95.94 197 ALA A C 1
ATOM 1381 O O . ALA A 1 197 ? -9.238 -14.408 -2.658 1.00 95.94 197 ALA A O 1
ATOM 1382 N N . SER A 1 198 ? -9.867 -12.549 -1.570 1.00 96.56 198 SER A N 1
ATOM 1383 C CA . SER A 1 198 ? -10.953 -12.183 -2.484 1.00 96.56 198 SER A CA 1
ATOM 1384 C C . SER A 1 198 ? -10.534 -11.267 -3.642 1.00 96.56 198 SER A C 1
ATOM 1386 O O . SER A 1 198 ? -11.367 -11.001 -4.508 1.00 96.56 198 SER A O 1
ATOM 1388 N N . ILE A 1 199 ? -9.263 -10.848 -3.737 1.00 97.44 199 ILE A N 1
ATOM 1389 C CA . ILE A 1 199 ? -8.766 -9.865 -4.727 1.00 97.44 199 ILE A CA 1
ATOM 1390 C C . ILE A 1 199 ? -8.991 -10.260 -6.203 1.00 97.44 199 ILE A C 1
ATOM 1392 O O . ILE A 1 199 ? -9.049 -9.410 -7.097 1.00 97.44 199 ILE A O 1
ATOM 1396 N N . GLY A 1 200 ? -9.143 -11.558 -6.478 1.00 96.88 200 GLY A N 1
ATOM 1397 C CA . GLY A 1 200 ? -9.468 -12.079 -7.809 1.00 96.88 200 GLY A CA 1
ATOM 1398 C C . GLY A 1 200 ? -10.946 -11.944 -8.201 1.00 96.88 200 GLY A C 1
ATOM 1399 O O . GLY A 1 200 ? -11.277 -12.138 -9.368 1.00 96.88 200 GLY A O 1
ATOM 1400 N N . THR A 1 201 ? -11.833 -11.611 -7.259 1.00 97.25 201 THR A N 1
ATOM 1401 C CA . THR A 1 201 ? -13.291 -11.587 -7.476 1.00 97.25 201 THR A CA 1
ATOM 1402 C C . THR A 1 201 ? -13.764 -10.355 -8.250 1.00 97.25 201 THR A C 1
ATOM 1404 O O . THR A 1 201 ? -14.459 -10.553 -9.249 1.00 97.25 201 THR A O 1
ATOM 1407 N N . PRO A 1 202 ? -13.383 -9.114 -7.867 1.00 96.94 202 PRO A N 1
ATOM 1408 C CA . PRO A 1 202 ? -13.888 -7.912 -8.528 1.00 96.94 202 PRO A CA 1
ATOM 1409 C C . PRO A 1 202 ? -13.535 -7.873 -10.015 1.00 96.94 202 PRO A C 1
ATOM 1411 O O . PRO A 1 202 ? -12.365 -7.983 -10.390 1.00 96.94 202 PRO A O 1
ATOM 1414 N N . ARG A 1 203 ? -14.509 -7.672 -10.899 1.00 95.81 203 ARG A N 1
ATOM 1415 C CA . ARG A 1 203 ? -14.236 -7.500 -12.334 1.00 95.81 203 ARG A CA 1
ATOM 1416 C C . ARG A 1 203 ? -13.836 -6.075 -12.669 1.00 95.81 203 ARG A C 1
ATOM 1418 O O . ARG A 1 203 ? -13.043 -5.888 -13.590 1.00 95.81 203 ARG A O 1
ATOM 1425 N N . ASP A 1 204 ? -14.348 -5.099 -11.924 1.00 95.69 204 ASP A N 1
ATOM 1426 C CA . ASP A 1 204 ? -13.933 -3.703 -12.037 1.00 95.69 204 ASP A CA 1
ATOM 1427 C C . ASP A 1 204 ? -12.479 -3.503 -11.545 1.00 95.69 204 ASP A C 1
ATOM 1429 O O . ASP A 1 204 ? -12.180 -3.758 -10.372 1.00 95.69 204 ASP A O 1
ATOM 1433 N N . PRO A 1 205 ? -11.566 -3.014 -12.410 1.00 96.25 205 PRO A N 1
ATOM 1434 C CA . PRO A 1 205 ? -10.215 -2.611 -12.031 1.00 96.25 205 PRO A CA 1
ATOM 1435 C C . PRO A 1 205 ? -10.138 -1.681 -10.820 1.00 96.25 205 PRO A C 1
ATOM 1437 O O . PRO A 1 205 ? -9.248 -1.844 -9.988 1.00 96.25 205 PRO A O 1
ATOM 1440 N N . ALA A 1 206 ? -11.040 -0.700 -10.714 1.00 96.69 206 ALA A N 1
ATOM 1441 C CA . ALA A 1 206 ? -10.993 0.282 -9.634 1.00 96.69 206 ALA A CA 1
ATOM 1442 C C . ALA A 1 206 ? -11.331 -0.363 -8.283 1.00 96.69 206 ALA A C 1
ATOM 1444 O O . ALA A 1 206 ? -10.646 -0.114 -7.291 1.00 96.69 206 ALA A O 1
ATOM 1445 N N . LEU A 1 207 ? -12.322 -1.259 -8.266 1.00 97.31 207 LEU A N 1
ATOM 1446 C CA . LEU A 1 207 ? -12.693 -2.017 -7.075 1.00 97.31 207 LEU A CA 1
ATOM 1447 C C . LEU A 1 207 ? -11.576 -2.974 -6.630 1.00 97.31 207 LEU A C 1
ATOM 1449 O O . LEU A 1 207 ? -11.289 -3.063 -5.439 1.00 97.31 207 LEU A O 1
ATOM 1453 N N . ALA A 1 208 ? -10.887 -3.630 -7.571 1.00 98.25 208 ALA A N 1
ATOM 1454 C CA . ALA A 1 208 ? -9.723 -4.458 -7.250 1.00 98.25 208 ALA A CA 1
ATOM 1455 C C . ALA A 1 208 ? -8.588 -3.635 -6.606 1.00 98.25 208 ALA A C 1
ATOM 1457 O O . ALA A 1 208 ? -8.008 -4.065 -5.609 1.00 98.25 208 ALA A O 1
ATOM 1458 N N . ARG A 1 209 ? -8.299 -2.429 -7.123 1.00 98.38 209 ARG A N 1
ATOM 1459 C CA . ARG A 1 209 ? -7.318 -1.509 -6.510 1.00 98.38 209 ARG A CA 1
ATOM 1460 C C . ARG A 1 209 ? -7.720 -1.118 -5.088 1.00 98.38 209 ARG A C 1
ATOM 1462 O O . ARG A 1 209 ? -6.883 -1.166 -4.191 1.00 98.38 209 ARG A O 1
ATOM 1469 N N . LEU A 1 210 ? -8.998 -0.803 -4.879 1.00 98.56 210 LEU A N 1
ATOM 1470 C CA . LEU A 1 210 ? -9.523 -0.454 -3.561 1.00 98.56 210 LEU A CA 1
ATOM 1471 C C . LEU A 1 210 ? -9.388 -1.612 -2.563 1.00 98.56 210 LEU A C 1
ATOM 1473 O O . LEU A 1 210 ? -8.967 -1.386 -1.434 1.00 98.56 210 LEU A O 1
ATOM 1477 N N . TYR A 1 211 ? -9.660 -2.854 -2.975 1.00 98.56 211 TYR A N 1
ATOM 1478 C CA . TYR A 1 211 ? -9.468 -4.028 -2.112 1.00 98.56 211 TYR A CA 1
ATOM 1479 C C . TYR A 1 211 ? -8.009 -4.195 -1.697 1.00 98.56 211 TYR A C 1
ATOM 1481 O O . TYR A 1 211 ? -7.730 -4.428 -0.524 1.00 98.56 211 TYR A O 1
ATOM 1489 N N . ALA A 1 212 ? -7.071 -4.051 -2.638 1.00 98.62 212 ALA A N 1
ATOM 1490 C CA . ALA A 1 212 ? -5.651 -4.120 -2.308 1.00 98.62 212 ALA A CA 1
ATOM 1491 C C . ALA A 1 212 ? -5.252 -3.027 -1.309 1.00 98.62 212 ALA A C 1
ATOM 1493 O O . ALA A 1 212 ? -4.579 -3.321 -0.326 1.00 98.62 212 ALA A O 1
ATOM 1494 N N . SER A 1 213 ? -5.742 -1.802 -1.507 1.00 98.69 213 SER A N 1
ATOM 1495 C CA . SER A 1 213 ? -5.506 -0.681 -0.597 1.00 98.69 213 SER A CA 1
ATOM 1496 C C . SER A 1 213 ? -6.035 -0.947 0.821 1.00 98.69 213 SER A C 1
ATOM 1498 O O . SER A 1 213 ? -5.302 -0.779 1.797 1.00 98.69 213 SER A O 1
ATOM 1500 N N . VAL A 1 214 ? -7.273 -1.444 0.947 1.00 98.56 214 VAL A N 1
ATOM 1501 C CA . VAL A 1 214 ? -7.889 -1.806 2.238 1.00 98.56 214 VAL A CA 1
ATOM 1502 C C . VAL A 1 214 ? -7.110 -2.929 2.926 1.00 98.56 214 VAL A C 1
ATOM 1504 O O . VAL A 1 214 ? -6.770 -2.802 4.102 1.00 98.56 214 VAL A O 1
ATOM 1507 N N . ALA A 1 215 ? -6.753 -3.990 2.194 1.00 98.19 215 ALA A N 1
ATOM 1508 C CA . ALA A 1 215 ? -5.971 -5.099 2.738 1.00 98.19 215 ALA A CA 1
ATOM 1509 C C . ALA A 1 215 ? -4.604 -4.632 3.269 1.00 98.19 215 ALA A C 1
ATOM 1511 O O . ALA A 1 215 ? -4.204 -5.003 4.374 1.00 98.19 215 ALA A O 1
ATOM 1512 N N . THR A 1 216 ? -3.901 -3.785 2.510 1.00 98.31 216 THR A N 1
ATOM 1513 C CA . THR A 1 216 ? -2.617 -3.202 2.920 1.00 98.31 216 THR A CA 1
ATOM 1514 C C . THR A 1 216 ? -2.766 -2.283 4.134 1.00 98.31 216 THR A C 1
ATOM 1516 O O . THR A 1 216 ? -1.940 -2.350 5.043 1.00 98.31 216 THR A O 1
ATOM 1519 N N . SER A 1 217 ? -3.824 -1.467 4.192 1.00 98.31 217 SER A N 1
ATOM 1520 C CA . SER A 1 217 ? -4.102 -0.587 5.334 1.00 98.31 217 SER A CA 1
ATOM 1521 C C . SER A 1 217 ? -4.355 -1.383 6.617 1.00 98.31 217 SER A C 1
ATOM 1523 O O . SER A 1 217 ? -3.738 -1.106 7.645 1.00 98.31 217 SER A O 1
ATOM 1525 N N . HIS A 1 218 ? -5.186 -2.431 6.565 1.00 97.69 218 HIS A N 1
ATOM 1526 C CA . HIS A 1 218 ? -5.456 -3.278 7.734 1.00 97.69 218 HIS A CA 1
ATOM 1527 C C . HIS A 1 218 ? -4.210 -4.028 8.206 1.00 97.69 218 HIS A C 1
ATOM 1529 O O . HIS A 1 218 ? -4.001 -4.171 9.412 1.00 97.69 218 HIS A O 1
ATOM 1535 N N . LEU A 1 219 ? -3.344 -4.446 7.279 1.00 96.94 219 LEU A N 1
ATOM 1536 C CA . LEU A 1 219 ? -2.056 -5.044 7.617 1.00 96.94 219 LEU A CA 1
ATOM 1537 C C . LEU A 1 219 ? -1.114 -4.050 8.326 1.00 96.94 219 LEU A C 1
ATOM 1539 O O . LEU A 1 219 ? -0.493 -4.418 9.328 1.00 96.94 219 LEU A O 1
ATOM 1543 N N . ASP A 1 220 ? -1.008 -2.801 7.853 1.00 97.12 220 ASP A N 1
ATOM 1544 C CA . ASP A 1 220 ? -0.199 -1.756 8.512 1.00 97.12 220 ASP A CA 1
ATOM 1545 C C . ASP A 1 220 ? -0.750 -1.399 9.900 1.00 97.12 220 ASP A C 1
ATOM 1547 O O . ASP A 1 220 ? -0.002 -1.331 10.880 1.00 97.12 220 ASP A O 1
ATOM 1551 N N . GLN A 1 221 ? -2.072 -1.252 10.015 1.00 97.75 221 GLN A N 1
ATOM 1552 C CA . GLN A 1 221 ? -2.754 -0.977 11.281 1.00 97.75 221 GLN A CA 1
ATOM 1553 C C . GLN A 1 221 ? -2.548 -2.108 12.294 1.00 97.75 221 GLN A C 1
ATOM 1555 O O . GLN A 1 221 ? -2.226 -1.837 13.451 1.00 97.75 221 GLN A O 1
ATOM 1560 N N . ALA A 1 222 ? -2.658 -3.373 11.869 1.00 96.75 222 ALA A N 1
ATOM 1561 C CA . ALA A 1 222 ? -2.387 -4.533 12.718 1.00 96.75 222 ALA A CA 1
ATOM 1562 C C . ALA A 1 222 ? -0.947 -4.514 13.257 1.00 96.75 222 ALA A C 1
ATOM 1564 O O . ALA A 1 222 ? -0.726 -4.658 14.462 1.00 96.75 222 ALA A O 1
ATOM 1565 N N . ARG A 1 223 ? 0.043 -4.276 12.387 1.00 95.62 223 ARG A N 1
ATOM 1566 C CA . ARG A 1 223 ? 1.461 -4.199 12.780 1.00 95.62 223 ARG A CA 1
ATOM 1567 C C . ARG A 1 223 ? 1.736 -3.032 13.724 1.00 95.62 223 ARG A C 1
ATOM 1569 O O . ARG A 1 223 ? 2.412 -3.212 14.737 1.00 95.62 223 ARG A O 1
ATOM 1576 N N . SER A 1 224 ? 1.184 -1.861 13.420 1.00 96.25 224 SER A N 1
ATOM 1577 C CA . SER A 1 224 ? 1.317 -0.657 14.244 1.00 96.25 224 SER A CA 1
ATOM 1578 C C . SER A 1 224 ? 0.701 -0.859 15.632 1.00 96.25 224 SER A C 1
ATOM 1580 O O . SER A 1 224 ? 1.320 -0.520 16.644 1.00 96.25 224 SER A O 1
ATOM 1582 N N . LEU A 1 225 ? -0.482 -1.481 15.695 1.00 97.19 225 LEU A N 1
ATOM 1583 C CA . LEU A 1 225 ? -1.180 -1.771 16.945 1.00 97.19 225 LEU A CA 1
ATOM 1584 C C . LEU A 1 225 ? -0.414 -2.781 17.798 1.00 97.19 225 LEU A C 1
ATOM 1586 O O . LEU A 1 225 ? -0.250 -2.561 19.000 1.00 97.19 225 LEU A O 1
ATOM 1590 N N . ALA A 1 226 ? 0.086 -3.856 17.186 1.00 96.62 226 ALA A N 1
ATOM 1591 C CA . ALA A 1 226 ? 0.899 -4.856 17.868 1.00 96.62 226 ALA A CA 1
ATOM 1592 C C . ALA A 1 226 ? 2.178 -4.234 18.454 1.00 96.62 226 ALA A C 1
ATOM 1594 O O . ALA A 1 226 ? 2.444 -4.385 19.648 1.00 96.62 226 ALA A O 1
ATOM 1595 N N . ALA A 1 227 ? 2.906 -3.446 17.653 1.00 95.31 227 ALA A N 1
ATOM 1596 C CA . ALA A 1 227 ? 4.137 -2.783 18.074 1.00 95.31 227 ALA A CA 1
ATOM 1597 C C . ALA A 1 227 ? 3.918 -1.809 19.245 1.00 95.31 227 ALA A C 1
ATOM 1599 O O . ALA A 1 227 ? 4.646 -1.869 20.237 1.00 95.31 227 ALA A O 1
ATOM 1600 N N . LEU A 1 228 ? 2.899 -0.944 19.172 1.00 96.75 228 LEU A N 1
ATOM 1601 C CA . LEU A 1 228 ? 2.594 0.016 20.243 1.00 96.75 228 LEU A CA 1
ATOM 1602 C C . LEU A 1 228 ? 2.077 -0.649 21.521 1.00 96.75 228 LEU A C 1
ATOM 1604 O O . LEU A 1 228 ? 2.265 -0.110 22.612 1.00 96.75 228 LEU A O 1
ATOM 1608 N N . SER A 1 229 ? 1.441 -1.811 21.395 1.00 96.62 229 SER A N 1
ATOM 1609 C CA . SER A 1 229 ? 0.855 -2.538 22.525 1.00 96.62 229 SER A CA 1
ATOM 1610 C C . SER A 1 229 ? 1.804 -3.572 23.136 1.00 96.62 229 SER A C 1
ATOM 1612 O O . SER A 1 229 ? 1.444 -4.217 24.119 1.00 96.62 229 SER A O 1
ATOM 1614 N N . GLY A 1 230 ? 3.004 -3.746 22.567 1.00 96.12 230 GLY A N 1
ATOM 1615 C CA . GLY A 1 230 ? 3.957 -4.776 22.986 1.00 96.12 230 GLY A CA 1
ATOM 1616 C C . GLY A 1 230 ? 3.431 -6.200 22.788 1.00 96.12 230 GLY A C 1
ATOM 1617 O O . GLY A 1 230 ? 3.790 -7.092 23.555 1.00 96.12 230 GLY A O 1
ATOM 1618 N N . LEU A 1 231 ? 2.546 -6.395 21.808 1.00 95.38 231 LEU A N 1
ATOM 1619 C CA . LEU A 1 231 ? 2.003 -7.696 21.430 1.00 95.38 231 LEU A CA 1
ATOM 1620 C C . LEU A 1 231 ? 2.785 -8.260 20.245 1.00 95.38 231 LEU A C 1
ATOM 1622 O O . LEU A 1 231 ? 3.292 -7.514 19.407 1.00 95.38 231 LEU A O 1
ATOM 1626 N N . ASP A 1 232 ? 2.820 -9.584 20.145 1.00 89.75 232 ASP A N 1
ATOM 1627 C CA . ASP A 1 232 ? 3.322 -10.240 18.946 1.00 89.75 232 ASP A CA 1
ATOM 1628 C C . ASP A 1 232 ? 2.344 -9.991 17.795 1.00 89.75 232 ASP A C 1
ATOM 1630 O O . ASP A 1 232 ? 1.153 -10.304 17.887 1.00 89.75 232 ASP A O 1
ATOM 1634 N N . ALA A 1 233 ? 2.844 -9.417 16.701 1.00 79.69 233 ALA A N 1
ATOM 1635 C CA . ALA A 1 233 ? 2.071 -9.332 15.474 1.00 79.69 233 ALA A CA 1
ATOM 1636 C C . ALA A 1 233 ? 1.945 -10.750 14.893 1.00 79.69 233 ALA A C 1
ATOM 1638 O O . ALA A 1 233 ? 2.979 -11.398 14.689 1.00 79.69 233 ALA A O 1
ATOM 1639 N N . PRO A 1 234 ? 0.730 -11.251 14.607 1.00 73.69 234 PRO A N 1
ATOM 1640 C CA . PRO A 1 234 ? 0.600 -12.482 13.843 1.00 73.69 234 PRO A CA 1
ATOM 1641 C C . PRO A 1 234 ? 1.336 -12.301 12.511 1.00 73.69 234 PRO A C 1
ATOM 1643 O O . PRO A 1 234 ? 1.184 -11.280 11.835 1.00 73.69 234 PRO A O 1
ATOM 1646 N N . ALA A 1 235 ? 2.192 -13.265 12.161 1.00 65.12 235 ALA A N 1
ATOM 1647 C CA . ALA A 1 235 ? 2.871 -13.236 10.876 1.00 65.12 235 ALA A CA 1
ATOM 1648 C C . ALA A 1 235 ? 1.796 -13.281 9.780 1.00 65.12 235 ALA A C 1
ATOM 1650 O O . ALA A 1 235 ? 0.938 -14.164 9.830 1.00 65.12 235 ALA A O 1
ATOM 1651 N N . PRO A 1 236 ? 1.807 -12.361 8.803 1.00 64.38 236 PRO A N 1
ATOM 1652 C CA . PRO A 1 236 ? 0.868 -12.427 7.697 1.00 64.38 236 PRO A CA 1
ATOM 1653 C C . PRO A 1 236 ? 1.317 -13.549 6.758 1.00 64.38 236 PRO A C 1
ATOM 1655 O O . PRO A 1 236 ? 1.964 -13.291 5.749 1.00 64.38 236 PRO A O 1
ATOM 1658 N N . GLU A 1 237 ? 1.016 -14.803 7.108 1.00 74.56 237 GLU A N 1
ATOM 1659 C CA . GLU A 1 237 ? 1.397 -15.988 6.320 1.00 74.56 237 GLU A CA 1
ATOM 1660 C C . GLU A 1 23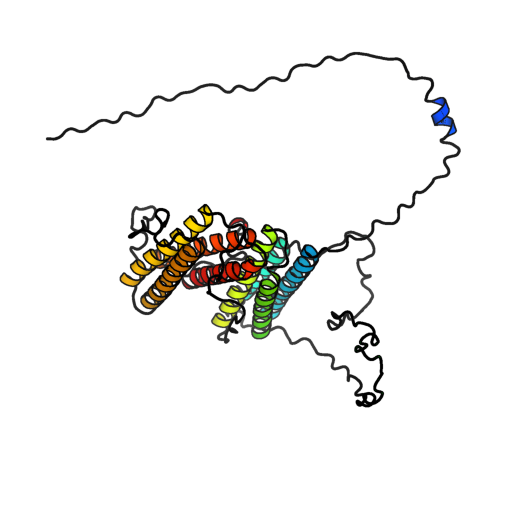7 ? 0.872 -15.910 4.880 1.00 74.56 237 GLU A C 1
ATOM 1662 O O . GLU A 1 237 ? 1.452 -16.495 3.967 1.00 74.56 237 GLU A O 1
ATOM 1667 N N . SER A 1 238 ? -0.207 -15.153 4.671 1.00 85.44 238 SER A N 1
ATOM 1668 C CA . SER A 1 238 ? -0.816 -14.948 3.364 1.00 85.44 238 SER A CA 1
ATOM 1669 C C . SER A 1 238 ? -0.017 -14.015 2.456 1.00 85.44 238 SER A C 1
ATOM 1671 O O . SER A 1 238 ? -0.068 -14.200 1.244 1.00 85.44 238 SER A O 1
ATOM 1673 N N . PHE A 1 239 ? 0.685 -13.012 2.994 1.00 91.69 239 PHE A N 1
ATOM 1674 C CA . PHE A 1 239 ? 1.372 -11.996 2.191 1.00 91.69 239 PHE A CA 1
ATOM 1675 C C . PHE A 1 239 ? 2.808 -12.423 1.907 1.00 91.69 239 PHE A C 1
ATOM 1677 O O . PHE A 1 239 ? 3.560 -12.788 2.810 1.00 91.69 239 PHE A O 1
ATOM 1684 N N . THR A 1 240 ? 3.206 -12.348 0.643 1.00 91.38 240 THR A N 1
ATOM 1685 C CA . THR A 1 240 ? 4.547 -12.731 0.196 1.00 91.38 240 THR A CA 1
ATOM 1686 C C . THR A 1 240 ? 5.300 -11.525 -0.356 1.00 91.38 240 THR A C 1
ATOM 1688 O O . THR A 1 240 ? 4.715 -10.490 -0.643 1.00 91.38 240 THR A O 1
ATOM 1691 N N . THR A 1 241 ? 6.612 -11.648 -0.529 1.00 88.31 241 THR A N 1
ATOM 1692 C CA . THR A 1 241 ? 7.432 -10.662 -1.258 1.00 88.31 241 THR A CA 1
ATOM 1693 C C . THR A 1 241 ? 7.918 -11.213 -2.601 1.00 88.31 241 THR A C 1
ATOM 1695 O O . THR A 1 241 ? 8.799 -10.643 -3.246 1.00 88.31 241 THR A O 1
ATOM 1698 N N . THR A 1 242 ? 7.378 -12.365 -3.013 1.00 89.56 242 THR A N 1
ATOM 1699 C CA . THR A 1 242 ? 7.858 -13.124 -4.168 1.00 89.56 242 THR A CA 1
ATOM 1700 C C . THR A 1 242 ? 7.196 -12.627 -5.446 1.00 89.56 242 THR A C 1
ATOM 1702 O O . THR A 1 242 ? 5.976 -12.478 -5.517 1.00 89.56 242 THR A O 1
ATOM 1705 N N . LEU A 1 243 ? 8.004 -12.407 -6.483 1.00 93.94 243 LEU A N 1
ATOM 1706 C CA . LEU A 1 243 ? 7.500 -12.061 -7.807 1.00 93.94 243 LEU A CA 1
ATOM 1707 C C . LEU A 1 243 ? 6.658 -13.196 -8.417 1.00 93.94 243 LEU A C 1
ATOM 1709 O O . LEU A 1 243 ? 6.896 -14.374 -8.131 1.00 93.94 243 LEU A O 1
ATOM 1713 N N . PRO A 1 244 ? 5.710 -12.873 -9.316 1.00 94.00 244 PRO A N 1
ATOM 1714 C CA . PRO A 1 244 ? 5.017 -13.895 -10.086 1.00 94.00 244 PRO A CA 1
ATOM 1715 C C . PRO A 1 244 ? 6.017 -14.711 -10.922 1.00 94.00 244 PRO A C 1
ATOM 1717 O O . PRO A 1 244 ? 6.988 -14.185 -11.454 1.00 94.00 244 PRO A O 1
ATOM 1720 N N . THR A 1 245 ? 5.773 -16.013 -11.072 1.00 93.31 245 THR A N 1
ATOM 1721 C CA . THR A 1 245 ? 6.660 -16.916 -11.837 1.00 93.31 245 THR A CA 1
ATOM 1722 C C . THR A 1 245 ? 6.388 -16.901 -13.341 1.00 93.31 245 THR A C 1
ATOM 1724 O O . THR A 1 245 ? 7.177 -17.426 -14.128 1.00 93.31 245 THR A O 1
ATOM 1727 N N . THR A 1 246 ? 5.282 -16.286 -13.755 1.00 95.31 246 THR A N 1
ATOM 1728 C CA . THR A 1 246 ? 4.895 -16.071 -15.151 1.00 95.31 246 THR A CA 1
ATOM 1729 C C . THR A 1 246 ? 4.512 -14.618 -15.352 1.00 95.31 246 THR A C 1
ATOM 1731 O O . THR A 1 246 ? 3.925 -14.017 -14.455 1.00 95.31 246 THR A O 1
ATOM 1734 N N . LEU A 1 247 ? 4.787 -14.068 -16.537 1.00 96.38 247 LEU A N 1
ATOM 1735 C CA . LEU A 1 247 ? 4.424 -12.692 -16.857 1.00 96.38 247 LEU A CA 1
ATOM 1736 C C . LEU A 1 247 ? 2.895 -12.500 -16.743 1.00 96.38 247 LEU A C 1
ATOM 1738 O O . LEU A 1 247 ? 2.163 -13.176 -17.476 1.00 96.38 247 LEU A O 1
ATOM 1742 N N . PRO A 1 248 ? 2.409 -11.605 -15.859 1.00 96.81 248 PRO A N 1
ATOM 1743 C CA . PRO A 1 248 ? 0.987 -11.294 -15.757 1.00 96.81 248 PRO A CA 1
ATOM 1744 C C . PRO A 1 248 ? 0.420 -10.798 -17.086 1.00 96.81 248 PRO A C 1
ATOM 1746 O O . PRO A 1 248 ? 1.106 -10.112 -17.852 1.00 96.81 248 PRO A O 1
ATOM 1749 N N . LYS A 1 249 ? -0.843 -11.123 -17.376 1.00 96.06 249 LYS A N 1
ATOM 1750 C CA . LYS A 1 249 ? -1.477 -10.625 -18.602 1.00 96.06 249 LYS A CA 1
ATOM 1751 C C . LYS A 1 249 ? -1.788 -9.135 -18.460 1.00 96.06 249 LYS A C 1
ATOM 1753 O O . LYS A 1 249 ? -1.853 -8.602 -17.359 1.00 96.06 249 LYS A O 1
ATOM 1758 N N . ASN A 1 250 ? -2.022 -8.481 -19.596 1.00 96.50 250 ASN A N 1
ATOM 1759 C CA . ASN A 1 250 ? -2.453 -7.080 -19.715 1.00 96.50 250 ASN A CA 1
ATOM 1760 C C . ASN A 1 250 ? -1.444 -6.002 -19.283 1.00 96.50 250 ASN A C 1
ATOM 1762 O O . ASN A 1 250 ? -1.734 -4.826 -19.489 1.00 96.50 250 ASN A O 1
ATOM 1766 N N . LEU A 1 251 ? -0.257 -6.360 -18.784 1.00 96.50 251 LEU A N 1
ATOM 1767 C CA . LEU A 1 251 ? 0.841 -5.401 -18.644 1.00 96.50 251 LEU A CA 1
ATOM 1768 C C . LEU A 1 251 ? 1.425 -5.073 -20.019 1.00 96.50 251 LEU A C 1
ATOM 1770 O O . LEU A 1 251 ? 1.744 -5.971 -20.807 1.00 96.50 251 LEU A O 1
ATOM 1774 N N . SER A 1 252 ? 1.567 -3.784 -20.326 1.00 96.00 252 SER A N 1
ATOM 1775 C CA . SER A 1 252 ? 2.209 -3.368 -21.568 1.00 96.00 252 SER A CA 1
ATOM 1776 C C . SER A 1 252 ? 3.733 -3.478 -21.463 1.00 96.00 252 SER A C 1
ATOM 1778 O O . SER A 1 252 ? 4.314 -3.447 -20.379 1.00 96.00 252 SER A O 1
ATOM 1780 N N . ALA A 1 253 ? 4.419 -3.536 -22.607 1.00 94.56 253 ALA A N 1
ATOM 1781 C CA . ALA A 1 253 ? 5.882 -3.472 -22.624 1.00 94.56 253 ALA A CA 1
ATOM 1782 C C . ALA A 1 253 ? 6.418 -2.170 -21.994 1.00 94.56 253 ALA A C 1
ATOM 1784 O O . ALA A 1 253 ? 7.494 -2.176 -21.404 1.00 94.56 253 ALA A O 1
ATOM 1785 N N . ALA A 1 254 ? 5.667 -1.065 -22.096 1.00 96.50 254 ALA A N 1
ATOM 1786 C CA . ALA A 1 254 ? 6.035 0.207 -21.482 1.00 96.50 254 ALA A CA 1
ATOM 1787 C C . ALA A 1 254 ? 5.934 0.155 -19.949 1.00 96.50 254 ALA A C 1
ATOM 1789 O O . ALA A 1 254 ? 6.823 0.672 -19.273 1.00 96.50 254 ALA A O 1
ATOM 1790 N N . ASP A 1 255 ? 4.911 -0.512 -19.409 1.00 97.25 255 ASP A N 1
ATOM 1791 C CA . ASP A 1 255 ? 4.755 -0.713 -17.962 1.00 97.25 255 ASP A CA 1
ATOM 1792 C C . ASP A 1 255 ? 5.901 -1.567 -17.412 1.00 97.25 255 ASP A C 1
ATOM 1794 O O . ASP A 1 255 ? 6.520 -1.214 -16.411 1.00 97.25 255 ASP A O 1
ATOM 1798 N N . LEU A 1 256 ? 6.254 -2.641 -18.128 1.00 97.56 256 LEU A N 1
ATOM 1799 C CA . LEU A 1 256 ? 7.355 -3.532 -17.755 1.00 97.56 256 LEU A CA 1
ATOM 1800 C C . LEU A 1 256 ? 8.711 -2.819 -17.786 1.00 97.56 256 LEU A C 1
ATOM 1802 O O . LEU A 1 256 ? 9.492 -2.933 -16.847 1.00 97.56 256 LEU A O 1
ATOM 1806 N N . VAL A 1 257 ? 8.978 -2.030 -18.830 1.00 98.06 257 VAL A N 1
ATOM 1807 C CA . VAL A 1 257 ? 10.175 -1.178 -18.891 1.00 98.06 257 VAL A CA 1
ATOM 1808 C C . VAL A 1 257 ? 10.211 -0.193 -17.717 1.00 98.06 257 VAL A C 1
ATOM 1810 O O . VAL A 1 257 ? 11.266 0.022 -17.121 1.00 98.06 257 VAL A O 1
ATOM 1813 N N . THR A 1 258 ? 9.062 0.386 -17.368 1.00 98.00 258 THR A N 1
ATOM 1814 C CA . THR A 1 258 ? 8.955 1.367 -16.284 1.00 98.00 258 THR A CA 1
ATOM 1815 C C . THR A 1 258 ? 9.227 0.732 -14.922 1.00 98.00 258 THR A C 1
ATOM 1817 O O . THR A 1 258 ? 10.064 1.254 -14.188 1.00 98.00 258 THR A O 1
ATOM 1820 N N . VAL A 1 259 ? 8.607 -0.410 -14.597 1.00 98.19 259 VAL A N 1
ATOM 1821 C CA . VAL A 1 259 ? 8.815 -1.069 -13.294 1.00 98.19 259 VAL A CA 1
ATOM 1822 C C . VAL A 1 259 ? 10.223 -1.647 -13.155 1.00 98.19 259 VAL A C 1
ATOM 1824 O O . VAL A 1 259 ? 10.831 -1.482 -12.103 1.00 98.19 259 VAL A O 1
ATOM 1827 N N . VAL A 1 260 ? 10.799 -2.235 -14.215 1.00 98.69 260 VAL A N 1
ATOM 1828 C CA . VAL A 1 260 ? 12.192 -2.724 -14.184 1.00 98.69 260 VAL A CA 1
ATOM 1829 C C . VAL A 1 260 ? 13.146 -1.579 -13.859 1.00 98.69 260 VAL A C 1
ATOM 1831 O O . VAL A 1 260 ? 14.018 -1.723 -13.005 1.00 98.69 260 VAL A O 1
ATOM 1834 N N . ARG A 1 261 ? 12.968 -0.428 -14.518 1.00 98.50 261 ARG A N 1
ATOM 1835 C CA . ARG A 1 261 ? 13.792 0.755 -14.267 1.00 98.50 261 ARG A CA 1
ATOM 1836 C C . ARG A 1 261 ? 13.583 1.312 -12.860 1.00 98.50 261 ARG A C 1
ATOM 1838 O O . ARG A 1 261 ? 14.554 1.732 -12.242 1.00 98.50 261 ARG A O 1
ATOM 1845 N N . ALA A 1 262 ? 12.343 1.344 -12.371 1.00 98.50 262 ALA A N 1
ATOM 1846 C CA . ALA A 1 262 ? 12.019 1.854 -11.041 1.00 98.50 262 ALA A CA 1
ATOM 1847 C C . ALA A 1 262 ? 12.654 0.999 -9.934 1.00 98.50 262 ALA A C 1
ATOM 1849 O O . ALA A 1 262 ? 13.338 1.542 -9.071 1.00 98.50 262 ALA A O 1
ATOM 1850 N N . GLU A 1 263 ? 12.506 -0.326 -10.006 1.00 98.75 263 GLU A N 1
ATOM 1851 C CA . GLU A 1 263 ? 13.129 -1.274 -9.074 1.00 98.75 263 GLU A CA 1
ATOM 1852 C C . GLU A 1 263 ? 14.663 -1.185 -9.121 1.00 98.75 263 GLU A C 1
ATOM 1854 O O . GLU A 1 263 ? 15.329 -1.093 -8.091 1.00 98.75 263 GLU A O 1
ATOM 1859 N N . ASP A 1 264 ? 15.259 -1.116 -10.314 1.00 98.88 264 ASP A N 1
ATOM 1860 C CA . ASP A 1 264 ? 16.716 -1.025 -10.440 1.00 98.88 264 ASP A CA 1
ATOM 1861 C C . ASP A 1 264 ? 17.271 0.312 -9.908 1.00 98.88 264 ASP A C 1
ATOM 1863 O O . ASP A 1 264 ? 18.297 0.343 -9.220 1.00 98.88 264 ASP A O 1
ATOM 1867 N N . ALA A 1 265 ? 16.560 1.416 -10.162 1.00 98.62 265 ALA A N 1
ATOM 1868 C CA . ALA A 1 265 ? 16.885 2.732 -9.619 1.00 98.62 265 ALA A CA 1
ATOM 1869 C C . ALA A 1 265 ? 16.730 2.787 -8.090 1.00 98.62 265 ALA A C 1
ATOM 1871 O O . ALA A 1 265 ? 17.564 3.404 -7.419 1.00 98.62 265 ALA A O 1
ATOM 1872 N N . ALA A 1 266 ? 15.710 2.127 -7.532 1.00 98.69 266 ALA A N 1
ATOM 1873 C CA . ALA A 1 266 ? 15.528 1.982 -6.090 1.00 98.69 266 ALA A CA 1
ATOM 1874 C C . ALA A 1 266 ? 16.705 1.215 -5.470 1.00 98.69 266 ALA A C 1
ATOM 1876 O O . ALA A 1 266 ? 17.331 1.708 -4.529 1.00 98.69 266 ALA A O 1
ATOM 1877 N N . GLY A 1 267 ? 17.088 0.076 -6.061 1.00 98.75 267 GLY A N 1
ATOM 1878 C CA . GLY A 1 267 ? 18.264 -0.693 -5.647 1.00 98.75 267 GLY A CA 1
ATOM 1879 C C . GLY A 1 267 ? 19.540 0.154 -5.634 1.00 98.75 267 GLY A C 1
ATOM 1880 O O . GLY A 1 267 ? 20.262 0.182 -4.636 1.00 98.75 267 GLY A O 1
ATOM 1881 N N . TYR A 1 268 ? 19.777 0.933 -6.695 1.00 98.81 268 TYR A N 1
ATOM 1882 C CA . TYR A 1 268 ? 20.900 1.873 -6.759 1.00 98.81 268 TYR A CA 1
ATOM 1883 C C . TYR A 1 268 ? 20.850 2.943 -5.657 1.00 98.81 268 TYR A C 1
ATOM 1885 O O . TYR A 1 268 ? 21.859 3.217 -5.003 1.00 98.81 268 TYR A O 1
ATOM 1893 N N . ALA A 1 269 ? 19.685 3.550 -5.416 1.00 98.44 269 ALA A N 1
ATOM 1894 C CA . ALA A 1 269 ? 19.527 4.557 -4.372 1.00 98.44 269 ALA A CA 1
ATOM 1895 C C . ALA A 1 269 ? 19.839 3.979 -2.981 1.00 98.44 269 ALA A C 1
ATOM 1897 O O . ALA A 1 269 ? 20.595 4.588 -2.218 1.00 98.44 269 ALA A O 1
ATOM 1898 N N . TYR A 1 270 ? 19.329 2.785 -2.674 1.00 98.75 270 TYR A N 1
ATOM 1899 C CA . TYR A 1 270 ? 19.581 2.092 -1.412 1.00 98.75 270 TYR A CA 1
ATOM 1900 C C . TYR A 1 270 ? 21.043 1.662 -1.231 1.00 98.75 270 TYR A C 1
ATOM 1902 O O . TYR A 1 270 ? 21.570 1.786 -0.125 1.00 98.75 270 TYR A O 1
ATOM 1910 N N . GLU A 1 271 ? 21.756 1.275 -2.292 1.00 98.69 271 GLU A N 1
ATOM 1911 C CA . GLU A 1 271 ? 23.210 1.042 -2.241 1.00 98.69 271 GLU A CA 1
ATOM 1912 C C . GLU A 1 271 ? 23.976 2.312 -1.835 1.00 98.69 271 GLU A C 1
ATOM 1914 O O . GLU A 1 271 ? 24.869 2.272 -0.978 1.00 98.69 271 GLU A O 1
ATOM 1919 N N . VAL A 1 272 ? 23.609 3.462 -2.413 1.00 98.31 272 VAL A N 1
ATOM 1920 C CA . VAL A 1 272 ? 24.217 4.758 -2.074 1.00 98.31 272 VAL A CA 1
ATOM 1921 C C . VAL A 1 272 ? 23.878 5.165 -0.639 1.00 98.31 272 VAL A C 1
ATOM 1923 O O . VAL A 1 272 ? 24.764 5.627 0.087 1.00 98.31 272 VAL A O 1
ATOM 1926 N N . MET A 1 273 ? 22.632 4.963 -0.204 1.00 98.31 273 MET A N 1
ATOM 1927 C CA . MET A 1 273 ? 22.212 5.199 1.180 1.00 98.31 273 MET A CA 1
ATOM 1928 C C . MET A 1 273 ? 22.993 4.312 2.152 1.00 98.31 273 MET A C 1
ATOM 1930 O O . MET A 1 273 ? 23.591 4.817 3.101 1.00 98.31 273 MET A O 1
ATOM 1934 N N . ALA A 1 274 ? 23.102 3.011 1.881 1.00 98.31 274 ALA A N 1
ATOM 1935 C CA . ALA A 1 274 ? 23.881 2.071 2.680 1.00 98.31 274 ALA A CA 1
ATOM 1936 C C . ALA A 1 274 ? 25.363 2.465 2.798 1.00 98.31 274 ALA A C 1
ATOM 1938 O O . ALA A 1 274 ? 25.985 2.271 3.845 1.00 98.31 274 ALA A O 1
ATOM 1939 N N . ALA A 1 275 ? 25.957 3.039 1.751 1.00 98.12 275 ALA A N 1
ATOM 1940 C CA . ALA A 1 275 ? 27.334 3.523 1.810 1.00 98.12 275 ALA A CA 1
ATOM 1941 C C . ALA A 1 275 ? 27.519 4.711 2.778 1.00 98.12 275 ALA A C 1
ATOM 1943 O O . ALA A 1 275 ? 28.631 4.935 3.260 1.00 98.12 275 ALA A O 1
ATOM 1944 N N . ARG A 1 276 ? 26.450 5.465 3.069 1.00 97.25 276 ARG A N 1
ATOM 1945 C CA . ARG A 1 276 ? 26.474 6.697 3.879 1.00 97.25 276 ARG A CA 1
ATOM 1946 C C . ARG A 1 276 ? 25.882 6.528 5.278 1.00 97.25 276 ARG A C 1
ATOM 1948 O O . ARG A 1 276 ? 26.316 7.208 6.205 1.00 97.25 276 ARG A O 1
ATOM 1955 N N . LEU A 1 277 ? 24.902 5.643 5.434 1.00 97.31 277 LEU A N 1
ATOM 1956 C CA . LEU A 1 277 ? 24.228 5.360 6.698 1.00 97.31 277 LEU A CA 1
ATOM 1957 C C . LEU A 1 277 ? 25.125 4.570 7.659 1.00 97.31 277 LEU A C 1
ATOM 1959 O O . LEU A 1 277 ? 26.182 4.044 7.287 1.00 97.31 277 LEU A O 1
ATOM 1963 N N . ALA A 1 278 ? 24.695 4.498 8.920 1.00 95.88 278 ALA A N 1
ATOM 1964 C CA . ALA A 1 278 ? 25.354 3.770 9.999 1.00 95.88 278 ALA A CA 1
ATOM 1965 C C . ALA A 1 278 ? 24.490 2.626 10.542 1.00 95.88 278 ALA A C 1
ATOM 1967 O O . ALA A 1 278 ? 23.275 2.638 10.387 1.00 95.88 278 ALA A O 1
ATOM 1968 N N . ASP A 1 279 ? 25.147 1.647 11.167 1.00 95.62 279 ASP A N 1
ATOM 1969 C CA . ASP A 1 279 ? 24.536 0.604 12.000 1.00 95.62 279 ASP A CA 1
ATOM 1970 C C . ASP A 1 279 ? 23.307 -0.085 11.382 1.00 95.62 279 ASP A C 1
ATOM 1972 O O . ASP A 1 279 ? 23.405 -0.607 10.271 1.00 95.62 279 ASP A O 1
ATOM 1976 N N .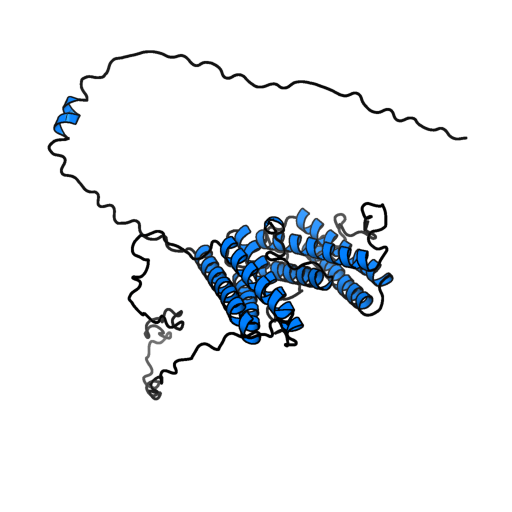 GLY A 1 280 ? 22.181 -0.121 12.104 1.00 94.56 280 GLY A N 1
ATOM 1977 C CA . GLY A 1 280 ? 20.953 -0.796 11.680 1.00 94.56 280 GLY A CA 1
ATOM 1978 C C . GLY A 1 280 ? 20.420 -0.280 10.346 1.00 94.56 280 GLY A C 1
ATOM 1979 O O . GLY A 1 280 ? 20.140 -1.082 9.463 1.00 94.56 280 GLY A O 1
ATOM 1980 N N . ASP A 1 281 ? 20.384 1.038 10.147 1.00 95.69 281 ASP A N 1
ATOM 1981 C CA . ASP A 1 281 ? 19.947 1.650 8.887 1.00 95.69 281 ASP A CA 1
ATOM 1982 C C . ASP A 1 281 ? 20.800 1.239 7.695 1.00 95.69 281 ASP A C 1
ATOM 1984 O O . ASP A 1 281 ? 20.299 1.065 6.589 1.00 95.69 281 ASP A O 1
ATOM 1988 N N . ARG A 1 282 ? 22.110 1.093 7.905 1.00 97.69 282 ARG A N 1
ATOM 1989 C CA . ARG A 1 282 ? 23.005 0.616 6.856 1.00 97.69 282 ARG A CA 1
ATOM 1990 C C . ARG A 1 282 ? 22.663 -0.817 6.467 1.00 97.69 282 ARG A C 1
ATOM 1992 O O . ARG A 1 282 ? 22.712 -1.131 5.284 1.00 97.69 282 ARG A O 1
ATOM 1999 N N . THR A 1 283 ? 22.390 -1.683 7.440 1.00 98.12 283 THR A N 1
ATOM 2000 C CA . THR A 1 283 ? 21.982 -3.068 7.171 1.00 98.12 283 THR A CA 1
ATOM 2001 C C . THR A 1 283 ? 20.635 -3.091 6.454 1.00 98.12 283 THR A C 1
ATOM 2003 O O . THR A 1 283 ? 20.565 -3.639 5.362 1.00 98.12 283 THR A O 1
ATOM 2006 N N . ALA A 1 284 ? 19.632 -2.378 6.975 1.00 96.94 284 ALA A N 1
ATOM 2007 C CA . ALA A 1 284 ? 18.307 -2.274 6.365 1.00 96.94 284 ALA A CA 1
ATOM 2008 C C . ALA A 1 284 ? 18.368 -1.763 4.916 1.00 96.94 284 ALA A C 1
ATOM 2010 O O . ALA A 1 284 ? 17.774 -2.358 4.025 1.00 96.94 284 ALA A O 1
ATOM 2011 N N . ALA A 1 285 ? 19.154 -0.714 4.649 1.00 98.31 285 ALA A N 1
ATOM 2012 C CA . ALA A 1 285 ? 19.335 -0.202 3.295 1.00 98.31 285 ALA A CA 1
ATOM 2013 C C . ALA A 1 285 ? 20.034 -1.209 2.363 1.00 98.31 285 ALA A C 1
ATOM 2015 O O . ALA A 1 285 ? 19.721 -1.255 1.180 1.00 98.31 285 ALA A O 1
ATOM 2016 N N . ARG A 1 286 ? 20.973 -2.031 2.852 1.00 98.62 286 ARG A N 1
ATOM 2017 C CA . ARG A 1 286 ? 21.613 -3.066 2.015 1.00 98.62 286 ARG A CA 1
ATOM 2018 C C . ARG A 1 286 ? 20.677 -4.209 1.685 1.00 98.62 286 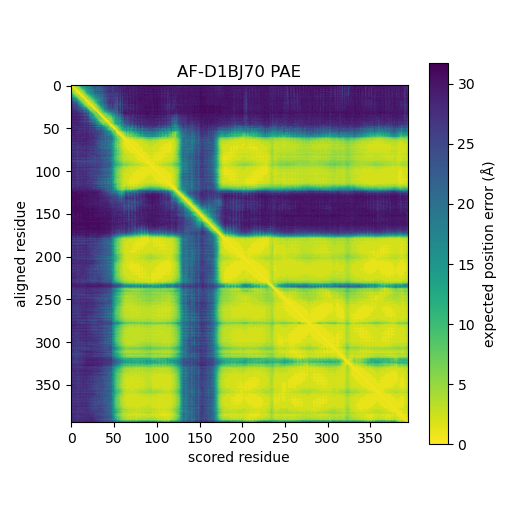ARG A C 1
ATOM 2020 O O . ARG A 1 286 ? 20.660 -4.639 0.536 1.00 98.62 286 ARG A O 1
ATOM 2027 N N . ASP A 1 287 ? 19.949 -4.691 2.681 1.00 98.31 287 ASP A N 1
ATOM 2028 C CA . ASP A 1 287 ? 19.000 -5.784 2.496 1.00 98.31 287 ASP A CA 1
ATOM 2029 C C . ASP A 1 287 ? 17.921 -5.334 1.507 1.00 98.31 287 ASP A C 1
ATOM 2031 O O . ASP A 1 287 ? 17.676 -6.005 0.505 1.00 98.31 287 ASP A O 1
ATOM 2035 N N . ARG A 1 288 ? 17.413 -4.107 1.682 1.00 98.31 288 ARG A N 1
ATOM 2036 C CA . ARG A 1 288 ? 16.429 -3.536 0.767 1.00 98.31 288 ARG A CA 1
ATOM 2037 C C . ARG A 1 288 ? 16.973 -3.292 -0.640 1.00 98.31 288 ARG A C 1
ATOM 2039 O O . ARG A 1 288 ? 16.286 -3.565 -1.621 1.00 98.31 288 ARG A O 1
ATOM 2046 N N . ALA A 1 289 ? 18.225 -2.847 -0.769 1.00 98.75 289 ALA A N 1
ATOM 2047 C CA . ALA A 1 289 ? 18.876 -2.756 -2.074 1.00 98.75 289 ALA A CA 1
ATOM 2048 C C . ALA A 1 289 ? 18.907 -4.111 -2.795 1.00 98.75 289 ALA A C 1
ATOM 2050 O O . ALA A 1 289 ? 18.594 -4.176 -3.982 1.00 98.75 289 ALA A O 1
ATOM 2051 N N . ALA A 1 290 ? 19.279 -5.185 -2.090 1.00 98.62 290 ALA A N 1
ATOM 2052 C CA . ALA A 1 290 ? 19.356 -6.521 -2.670 1.00 98.62 290 ALA A CA 1
ATOM 2053 C C . ALA A 1 290 ? 17.984 -7.004 -3.166 1.00 98.62 290 ALA A C 1
ATOM 2055 O O . ALA A 1 290 ? 17.894 -7.500 -4.288 1.00 98.62 290 ALA A O 1
ATOM 2056 N N . GLU A 1 291 ? 16.927 -6.782 -2.382 1.00 98.25 291 GLU A N 1
ATOM 2057 C CA . GLU A 1 291 ? 15.548 -7.109 -2.766 1.00 98.25 291 GLU A CA 1
ATOM 2058 C C . GLU A 1 291 ? 15.120 -6.381 -4.047 1.00 98.25 291 GLU A C 1
ATOM 2060 O O . GLU A 1 291 ? 14.633 -7.014 -4.984 1.00 98.25 291 GLU A O 1
ATOM 2065 N N . HIS A 1 292 ? 15.358 -5.070 -4.140 1.00 98.62 292 HIS A N 1
ATOM 2066 C CA . HIS A 1 292 ? 15.027 -4.296 -5.340 1.00 98.62 292 HIS A CA 1
ATOM 2067 C C . HIS A 1 292 ? 15.821 -4.749 -6.574 1.00 98.62 292 HIS A C 1
ATOM 2069 O O . HIS A 1 292 ? 15.265 -4.878 -7.665 1.00 98.62 292 HIS A O 1
ATOM 2075 N N . ARG A 1 293 ? 17.117 -5.064 -6.423 1.00 98.50 293 ARG A N 1
ATOM 2076 C CA . ARG A 1 293 ? 17.936 -5.602 -7.526 1.00 98.50 293 ARG A CA 1
ATOM 2077 C C . ARG A 1 293 ? 17.430 -6.967 -7.996 1.00 98.50 293 ARG A C 1
ATOM 2079 O O . ARG A 1 293 ? 17.373 -7.214 -9.202 1.00 98.50 293 ARG A O 1
ATOM 2086 N N . GLU A 1 294 ? 17.044 -7.840 -7.067 1.00 98.31 294 GLU A N 1
ATOM 2087 C CA . GLU A 1 294 ? 16.448 -9.139 -7.388 1.00 98.31 294 GLU A CA 1
ATOM 2088 C C . GLU A 1 294 ? 15.109 -8.971 -8.116 1.00 98.31 294 GLU A C 1
ATOM 2090 O O . GLU A 1 294 ? 14.879 -9.620 -9.140 1.00 98.31 294 GLU A O 1
ATOM 2095 N N . ARG A 1 295 ? 14.258 -8.042 -7.665 1.00 98.44 295 ARG A N 1
ATOM 2096 C CA . ARG A 1 295 ? 12.979 -7.746 -8.324 1.00 98.44 295 ARG A CA 1
ATOM 2097 C C . ARG A 1 295 ? 13.160 -7.165 -9.718 1.00 98.44 295 ARG A C 1
ATOM 2099 O O . ARG A 1 295 ? 12.503 -7.622 -10.653 1.00 98.44 295 ARG A O 1
ATOM 2106 N N . ALA A 1 296 ? 14.077 -6.216 -9.890 1.00 98.62 296 ALA A N 1
ATOM 2107 C CA . ALA A 1 296 ? 14.407 -5.657 -11.196 1.00 98.62 296 ALA A CA 1
ATOM 2108 C C . ALA A 1 296 ? 14.859 -6.750 -12.177 1.00 98.62 296 ALA A C 1
ATOM 2110 O O . ALA A 1 296 ? 14.376 -6.806 -13.310 1.00 98.62 296 ALA A O 1
ATOM 2111 N N . GLN A 1 297 ? 15.740 -7.657 -11.734 1.00 98.44 297 GLN A N 1
ATOM 2112 C CA . GLN A 1 297 ? 16.161 -8.812 -12.529 1.00 98.44 297 GLN A CA 1
ATOM 2113 C C . GLN A 1 297 ? 14.980 -9.734 -12.853 1.00 98.44 297 GLN A C 1
ATOM 2115 O O . GLN A 1 297 ? 14.828 -10.145 -14.002 1.00 98.44 297 GLN A O 1
ATOM 2120 N N . GLY A 1 298 ? 14.141 -10.061 -11.868 1.00 98.19 298 GLY A N 1
ATOM 2121 C CA . GLY A 1 298 ? 12.989 -10.938 -12.061 1.00 98.19 298 GLY A CA 1
ATOM 2122 C C . GLY A 1 298 ? 12.010 -10.385 -13.095 1.00 98.19 298 GLY A C 1
ATOM 2123 O O . GLY A 1 298 ? 11.661 -11.085 -14.046 1.00 98.19 298 GLY A O 1
ATOM 2124 N N . TRP A 1 299 ? 11.647 -9.105 -12.987 1.00 98.38 299 TRP A N 1
ATOM 2125 C CA . TRP A 1 299 ? 10.813 -8.434 -13.983 1.00 98.38 299 TRP A CA 1
ATOM 2126 C C . TRP A 1 299 ? 11.468 -8.392 -15.367 1.00 98.38 299 TRP A C 1
ATOM 2128 O O . TRP A 1 299 ? 10.800 -8.679 -16.362 1.00 98.38 299 TRP A O 1
ATOM 2138 N N . ALA A 1 300 ? 12.772 -8.106 -15.449 1.00 98.50 300 ALA A N 1
ATOM 2139 C CA . ALA A 1 300 ? 13.497 -8.079 -16.718 1.00 98.50 300 ALA A CA 1
ATOM 2140 C C . ALA A 1 300 ? 13.519 -9.457 -17.401 1.00 98.50 300 ALA A C 1
ATOM 2142 O O . ALA A 1 300 ? 13.347 -9.542 -18.618 1.00 98.50 300 ALA A O 1
ATOM 2143 N N . VAL A 1 301 ? 13.673 -10.542 -16.637 1.00 98.25 301 VAL A N 1
ATOM 2144 C CA . VAL A 1 301 ? 13.629 -11.918 -17.158 1.00 98.25 301 VAL A CA 1
ATOM 2145 C C . VAL A 1 301 ? 12.221 -12.280 -17.628 1.00 98.25 301 VAL A C 1
ATOM 2147 O O . VAL A 1 301 ? 12.063 -12.740 -18.759 1.00 98.25 301 VAL A O 1
ATOM 2150 N N . LEU A 1 302 ? 11.191 -12.031 -16.810 1.00 97.50 302 LEU A N 1
ATOM 2151 C CA . LEU A 1 302 ? 9.791 -12.303 -17.172 1.00 97.50 302 LEU A CA 1
ATOM 2152 C C . LEU A 1 302 ? 9.371 -11.551 -18.441 1.00 97.50 302 LEU A C 1
ATOM 2154 O O . LEU A 1 302 ? 8.659 -12.100 -19.282 1.00 97.50 302 LEU A O 1
ATOM 2158 N N . ALA A 1 303 ? 9.845 -10.314 -18.598 1.00 97.38 303 ALA A N 1
ATOM 2159 C CA . ALA A 1 303 ? 9.574 -9.464 -19.751 1.00 97.38 303 ALA A CA 1
ATOM 2160 C C . ALA A 1 303 ? 10.499 -9.729 -20.956 1.00 97.38 303 ALA A C 1
ATOM 2162 O O . ALA A 1 303 ? 10.337 -9.087 -21.993 1.00 97.38 303 ALA A O 1
ATOM 2163 N N . SER A 1 304 ? 11.466 -10.653 -20.846 1.00 97.44 304 SER A N 1
ATOM 2164 C CA . SER A 1 304 ? 12.506 -10.894 -21.865 1.00 97.44 304 SER A CA 1
ATOM 2165 C C . SER A 1 304 ? 13.303 -9.633 -22.248 1.00 97.44 304 SER A C 1
ATOM 2167 O O . SER A 1 304 ? 13.717 -9.469 -23.397 1.00 97.44 304 SER A O 1
ATOM 2169 N N . LEU A 1 305 ? 13.501 -8.731 -21.285 1.00 98.00 305 LEU A N 1
ATOM 2170 C CA . LEU A 1 305 ? 14.313 -7.521 -21.412 1.00 98.00 305 LEU A CA 1
ATOM 2171 C C . LEU A 1 305 ? 15.773 -7.765 -21.019 1.00 98.00 305 LEU A C 1
ATOM 2173 O O . LEU A 1 305 ? 16.643 -7.071 -21.529 1.00 98.00 305 LEU A O 1
ATOM 2177 N N . ASP A 1 306 ? 16.044 -8.747 -20.154 1.00 97.81 306 ASP A N 1
ATOM 2178 C CA . ASP A 1 306 ? 17.390 -9.042 -19.650 1.00 97.81 306 ASP A CA 1
ATOM 2179 C C . ASP A 1 306 ? 18.398 -9.288 -20.787 1.00 97.81 306 ASP A C 1
ATOM 2181 O O . ASP A 1 306 ? 18.248 -10.205 -21.599 1.00 97.81 306 ASP A O 1
ATOM 2185 N N . GLY A 1 307 ? 19.420 -8.430 -20.868 1.00 94.69 307 GLY A N 1
ATOM 2186 C CA . GLY A 1 307 ? 20.463 -8.499 -21.897 1.00 94.69 307 GLY A CA 1
ATOM 2187 C C . GLY A 1 307 ? 20.009 -8.089 -23.306 1.00 94.69 307 GLY A C 1
ATOM 2188 O O . GLY A 1 307 ? 20.803 -8.153 -24.250 1.00 94.69 307 GLY A O 1
ATOM 2189 N N . ALA A 1 308 ? 18.757 -7.657 -23.473 1.00 96.56 308 ALA A N 1
ATOM 2190 C CA . ALA A 1 308 ? 18.264 -7.090 -24.718 1.00 96.56 308 ALA A CA 1
ATOM 2191 C C . ALA A 1 308 ? 18.743 -5.639 -24.889 1.00 96.56 308 ALA A C 1
ATOM 2193 O O . ALA A 1 308 ? 19.042 -4.933 -23.932 1.00 96.56 308 ALA A O 1
ATOM 2194 N N . ALA A 1 309 ? 18.737 -5.136 -26.126 1.00 96.00 309 ALA A N 1
ATOM 2195 C CA . ALA A 1 309 ? 19.035 -3.722 -26.390 1.00 96.00 309 ALA A CA 1
ATOM 2196 C C . ALA A 1 309 ? 17.982 -2.753 -25.808 1.00 96.00 309 ALA A C 1
ATOM 2198 O O . ALA A 1 309 ? 18.200 -1.546 -25.797 1.00 96.00 309 ALA A O 1
ATOM 2199 N N . THR A 1 310 ? 16.832 -3.279 -25.379 1.00 95.00 310 THR A N 1
ATOM 2200 C CA . THR A 1 310 ? 15.730 -2.546 -24.742 1.00 95.00 310 THR A CA 1
ATOM 2201 C C . THR A 1 310 ? 15.711 -2.704 -23.220 1.00 95.00 310 THR A C 1
ATOM 2203 O O . THR A 1 310 ? 14.740 -2.282 -22.598 1.00 95.00 310 THR A O 1
ATOM 2206 N N . ASP A 1 311 ? 16.728 -3.336 -22.626 1.00 97.88 311 ASP A N 1
ATOM 2207 C CA . ASP A 1 311 ? 16.896 -3.402 -21.172 1.00 97.88 311 ASP A CA 1
ATOM 2208 C C . ASP A 1 311 ? 17.050 -1.978 -20.610 1.00 97.88 311 ASP A C 1
ATOM 2210 O O . ASP A 1 311 ? 17.967 -1.267 -21.029 1.00 97.88 311 ASP A O 1
ATOM 2214 N N . PRO A 1 312 ? 16.159 -1.514 -19.716 1.00 98.19 312 PRO A N 1
ATOM 2215 C CA . PRO A 1 312 ? 16.181 -0.131 -19.254 1.00 98.19 312 PRO A CA 1
ATOM 2216 C C . PRO A 1 312 ? 17.108 0.102 -18.058 1.00 98.19 312 PRO A C 1
ATOM 2218 O O . PRO A 1 312 ? 17.113 1.207 -17.511 1.00 98.19 312 PRO A O 1
ATOM 2221 N N . ARG A 1 313 ? 17.826 -0.933 -17.603 1.00 98.44 313 ARG A N 1
ATOM 2222 C CA . ARG A 1 313 ? 18.697 -0.846 -16.433 1.00 98.44 313 ARG A CA 1
ATOM 2223 C C . ARG A 1 313 ? 19.993 -0.128 -16.768 1.00 98.44 313 ARG A C 1
ATOM 2225 O O . ARG A 1 313 ? 20.667 -0.438 -17.749 1.00 98.44 313 ARG A O 1
ATOM 2232 N N . GLU A 1 314 ? 20.353 0.813 -15.909 1.00 97.81 314 GLU A N 1
ATOM 2233 C CA . GLU A 1 314 ? 21.492 1.701 -16.095 1.00 97.81 314 GLU A CA 1
ATOM 2234 C C . GLU A 1 314 ? 22.592 1.419 -15.069 1.00 97.81 314 GLU A C 1
ATOM 2236 O O . GLU A 1 314 ? 22.352 0.994 -13.941 1.00 97.81 314 GLU A O 1
ATOM 2241 N N . VAL A 1 315 ? 23.836 1.732 -15.436 1.00 97.19 315 VAL A N 1
ATOM 2242 C CA . VAL A 1 315 ? 24.987 1.598 -14.521 1.00 97.19 315 VAL A CA 1
ATOM 2243 C C . VAL A 1 315 ? 24.923 2.622 -13.376 1.00 97.19 315 VAL A C 1
ATOM 2245 O O . VAL A 1 315 ? 25.515 2.415 -12.316 1.00 97.19 315 VAL A O 1
ATOM 2248 N N . ALA A 1 316 ? 24.226 3.741 -13.586 1.00 97.00 316 ALA A N 1
ATOM 2249 C CA . ALA A 1 316 ? 23.999 4.771 -12.582 1.00 97.00 316 ALA A CA 1
ATOM 2250 C C . ALA A 1 316 ? 22.702 5.532 -12.871 1.00 97.00 316 ALA A C 1
ATOM 2252 O O . ALA A 1 316 ? 22.346 5.747 -14.030 1.00 97.00 316 ALA A O 1
ATOM 2253 N N . TYR A 1 317 ? 22.052 6.002 -11.809 1.00 97.38 317 TYR A N 1
ATOM 2254 C CA . TYR A 1 317 ? 20.841 6.812 -11.888 1.00 97.38 317 TYR A CA 1
ATOM 2255 C C . TYR A 1 317 ? 21.071 8.198 -11.305 1.00 97.38 317 TYR A C 1
ATOM 2257 O O . TYR A 1 317 ? 21.863 8.383 -10.378 1.00 97.38 317 TYR A O 1
ATOM 2265 N N . ASP A 1 318 ? 20.340 9.173 -11.838 1.00 95.06 318 ASP A N 1
ATOM 2266 C CA . ASP A 1 318 ? 20.215 10.468 -11.190 1.00 95.06 318 ASP A CA 1
ATOM 2267 C C . ASP A 1 318 ? 19.306 10.330 -9.962 1.00 95.06 318 ASP A C 1
ATOM 2269 O O . ASP A 1 318 ? 18.161 9.891 -10.066 1.00 95.06 318 ASP A O 1
ATOM 2273 N N . LEU A 1 319 ? 19.837 10.686 -8.793 1.00 91.94 319 LEU A N 1
ATOM 2274 C CA . LEU A 1 319 ? 19.122 10.664 -7.513 1.00 91.94 319 LEU A CA 1
ATOM 2275 C C . LEU A 1 319 ? 18.516 12.032 -7.167 1.00 91.94 319 LEU A C 1
ATOM 2277 O O . LEU A 1 319 ? 17.860 12.185 -6.134 1.00 91.94 319 LEU A O 1
ATOM 2281 N N . GLY A 1 320 ? 18.739 13.020 -8.032 1.00 89.81 320 GLY A N 1
ATOM 2282 C CA . GLY A 1 320 ? 18.200 14.361 -7.935 1.00 89.81 320 GLY A CA 1
ATOM 2283 C C . GLY A 1 320 ? 18.853 15.239 -6.870 1.00 89.81 320 GLY A C 1
ATOM 2284 O O . GLY A 1 320 ? 19.824 14.892 -6.185 1.00 89.81 320 GLY A O 1
ATOM 2285 N N . THR A 1 321 ? 18.261 16.419 -6.744 1.00 88.19 321 THR A N 1
ATOM 2286 C CA . THR A 1 321 ? 18.560 17.433 -5.736 1.00 88.19 321 THR A CA 1
ATOM 2287 C C . THR A 1 321 ? 17.249 17.962 -5.173 1.00 88.19 321 THR A C 1
ATOM 2289 O O . THR A 1 321 ? 16.281 18.101 -5.923 1.00 88.19 321 THR A O 1
ATOM 2292 N N . ILE A 1 322 ? 17.222 18.332 -3.896 1.00 81.88 322 ILE A N 1
ATOM 2293 C CA . ILE A 1 322 ? 16.083 19.053 -3.310 1.00 81.88 322 ILE A CA 1
ATOM 2294 C C . ILE A 1 322 ? 16.069 20.524 -3.781 1.00 81.88 322 ILE A C 1
ATOM 2296 O O . ILE A 1 322 ? 16.986 20.977 -4.467 1.00 81.88 322 ILE A O 1
ATOM 2300 N N . ALA A 1 323 ? 15.025 21.286 -3.428 1.00 81.12 323 ALA A N 1
ATOM 2301 C CA . ALA A 1 323 ? 14.747 22.623 -3.978 1.00 81.12 323 ALA A CA 1
ATOM 2302 C C . ALA A 1 323 ? 15.882 23.661 -3.833 1.00 81.12 323 ALA A C 1
ATOM 2304 O O . ALA A 1 323 ? 15.944 24.611 -4.612 1.00 81.12 323 ALA A O 1
ATOM 2305 N N . ASP A 1 324 ? 16.777 23.493 -2.859 1.00 82.25 324 ASP A N 1
ATOM 2306 C CA . ASP A 1 324 ? 17.933 24.371 -2.640 1.00 82.25 324 ASP A CA 1
ATOM 2307 C C . ASP A 1 324 ? 19.201 23.936 -3.410 1.00 82.25 324 ASP A C 1
ATOM 2309 O O . ASP A 1 324 ? 20.253 24.563 -3.281 1.00 82.25 324 ASP A O 1
ATOM 2313 N N . GLY A 1 325 ? 19.104 22.882 -4.228 1.00 84.00 325 GLY A N 1
ATOM 2314 C CA . GLY A 1 325 ? 20.208 22.304 -4.995 1.00 84.00 325 GLY A CA 1
ATOM 2315 C C . GLY A 1 325 ? 21.065 21.302 -4.215 1.00 84.00 325 GLY A C 1
ATOM 2316 O O . GLY A 1 325 ? 22.037 20.778 -4.764 1.00 84.00 325 GLY A O 1
ATOM 2317 N N . THR A 1 326 ? 20.731 21.004 -2.956 1.00 85.56 326 THR A N 1
ATOM 2318 C CA . THR A 1 326 ? 21.428 19.984 -2.165 1.00 85.56 326 THR A CA 1
ATOM 2319 C C . THR A 1 326 ? 21.130 18.588 -2.723 1.00 85.56 326 THR A C 1
ATOM 2321 O O . THR A 1 326 ? 19.974 18.292 -3.032 1.00 85.56 326 THR A O 1
ATOM 2324 N N . PRO A 1 327 ? 22.127 17.691 -2.846 1.00 88.56 327 PRO A N 1
ATOM 2325 C CA . PRO A 1 327 ? 21.878 16.307 -3.240 1.00 88.56 327 PRO A CA 1
ATOM 2326 C C . PRO A 1 327 ? 20.862 15.630 -2.316 1.00 88.56 327 PRO A C 1
ATOM 2328 O O . PRO A 1 327 ? 20.993 15.718 -1.095 1.00 88.56 327 PRO A O 1
ATOM 2331 N N . THR A 1 328 ? 19.907 14.893 -2.887 1.00 89.56 328 THR A N 1
ATOM 2332 C CA . THR A 1 328 ? 18.804 14.252 -2.143 1.00 89.56 328 THR A CA 1
ATOM 2333 C C . THR A 1 328 ? 19.278 13.299 -1.039 1.00 89.56 328 THR A C 1
ATOM 2335 O O . THR A 1 328 ? 18.561 13.056 -0.081 1.00 89.56 328 THR A O 1
ATOM 2338 N N . LEU A 1 329 ? 20.509 12.780 -1.127 1.00 92.75 329 LEU A N 1
ATOM 2339 C CA . LEU A 1 329 ? 21.088 11.856 -0.143 1.00 92.75 329 LEU A CA 1
ATOM 2340 C C . LEU A 1 329 ? 22.224 12.483 0.688 1.00 92.75 329 LEU A C 1
ATOM 2342 O O . LEU A 1 329 ? 23.219 11.819 0.995 1.00 92.75 329 LEU A O 1
ATOM 2346 N N . ALA A 1 330 ? 22.158 13.783 0.988 1.00 91.94 330 ALA A N 1
ATOM 2347 C CA . ALA A 1 330 ? 23.229 14.503 1.689 1.00 91.94 330 ALA A CA 1
ATOM 2348 C C . ALA A 1 330 ? 23.252 14.286 3.214 1.00 91.94 330 ALA A C 1
ATOM 2350 O O . ALA A 1 330 ? 24.311 14.409 3.831 1.00 91.94 330 ALA A O 1
ATOM 2351 N N . SER A 1 331 ? 22.113 13.964 3.826 1.00 93.94 331 SER A N 1
ATOM 2352 C CA . SER A 1 331 ? 21.953 13.782 5.275 1.00 93.94 331 SER A CA 1
ATOM 2353 C C . SER A 1 331 ? 21.132 12.533 5.586 1.00 93.94 331 SER A C 1
ATOM 2355 O O . SER A 1 331 ? 20.433 12.021 4.717 1.00 93.94 331 SER A O 1
ATOM 2357 N N . ARG A 1 332 ? 21.181 12.048 6.833 1.00 94.88 332 ARG A N 1
ATOM 2358 C CA . ARG A 1 332 ? 20.317 10.940 7.270 1.00 94.88 332 ARG A CA 1
ATOM 2359 C C . ARG A 1 332 ? 18.842 11.255 7.034 1.00 94.88 332 ARG A C 1
ATOM 2361 O O . ARG A 1 332 ? 18.166 10.449 6.416 1.00 94.88 332 ARG A O 1
ATOM 2368 N N . ASP A 1 333 ? 18.383 12.428 7.455 1.00 93.69 333 ASP A N 1
ATOM 2369 C CA . ASP A 1 333 ? 16.970 12.803 7.348 1.00 93.69 333 ASP A CA 1
ATOM 2370 C C . ASP A 1 333 ? 16.501 12.847 5.886 1.00 93.69 333 ASP A C 1
ATOM 2372 O O . ASP A 1 333 ? 15.458 12.295 5.560 1.00 93.69 333 ASP A O 1
ATOM 2376 N N . SER A 1 334 ? 17.314 13.410 4.982 1.00 94.06 334 SER A N 1
ATOM 2377 C CA . SER A 1 334 ? 16.994 13.424 3.545 1.00 94.06 334 SER A CA 1
ATOM 2378 C C . SER A 1 334 ? 17.017 12.026 2.915 1.00 94.06 334 SER A C 1
ATOM 2380 O O . SER A 1 334 ? 16.176 11.734 2.071 1.00 94.06 334 SER A O 1
ATOM 2382 N N . MET A 1 335 ? 17.903 11.129 3.367 1.00 95.69 335 MET A N 1
ATOM 2383 C CA . MET A 1 335 ? 17.897 9.721 2.948 1.00 95.69 335 MET A CA 1
ATOM 2384 C C . MET A 1 335 ? 16.644 8.981 3.430 1.00 95.69 335 MET A C 1
ATOM 2386 O O . MET A 1 335 ? 16.051 8.244 2.655 1.00 95.69 335 MET A O 1
ATOM 2390 N N . VAL A 1 336 ? 16.218 9.205 4.675 1.00 95.38 336 VAL A N 1
ATOM 2391 C CA . VAL A 1 336 ? 15.000 8.606 5.243 1.00 95.38 336 VAL A CA 1
ATOM 2392 C C . VAL A 1 336 ? 13.761 9.077 4.475 1.00 95.38 336 VAL A C 1
ATOM 2394 O O . VAL A 1 336 ? 12.974 8.251 4.024 1.00 95.38 336 VAL A O 1
ATOM 2397 N N . THR A 1 337 ? 13.633 10.386 4.230 1.00 94.94 337 THR A N 1
ATOM 2398 C CA . THR A 1 337 ? 12.559 10.936 3.387 1.00 94.94 337 THR A CA 1
ATOM 2399 C C . THR A 1 337 ? 12.592 10.343 1.983 1.00 94.94 337 THR A C 1
ATOM 2401 O O . THR A 1 337 ? 11.562 9.913 1.476 1.00 94.94 337 THR A O 1
ATOM 2404 N N . ARG A 1 338 ? 13.774 10.253 1.365 1.00 96.38 338 ARG A N 1
ATOM 2405 C CA . ARG A 1 338 ? 13.886 9.710 0.013 1.00 96.38 338 ARG A CA 1
ATOM 2406 C C . ARG A 1 338 ? 13.551 8.221 -0.062 1.00 96.38 338 ARG A C 1
ATOM 2408 O O . ARG A 1 338 ? 12.943 7.795 -1.036 1.00 96.38 338 ARG A O 1
ATOM 2415 N N . ALA A 1 339 ? 13.938 7.439 0.941 1.00 97.88 339 ALA A N 1
ATOM 2416 C CA . ALA A 1 339 ? 13.571 6.032 1.050 1.00 97.88 339 ALA A CA 1
ATOM 2417 C C . ALA A 1 339 ? 12.046 5.871 1.152 1.00 97.88 339 ALA A C 1
ATOM 2419 O O . ALA A 1 339 ? 11.458 5.115 0.386 1.00 97.88 339 ALA A O 1
ATOM 2420 N N . ALA A 1 340 ? 11.397 6.656 2.018 1.00 97.62 340 ALA A N 1
ATOM 2421 C CA . ALA A 1 340 ? 9.941 6.683 2.132 1.00 97.62 340 ALA A CA 1
ATOM 2422 C C . ALA A 1 340 ? 9.244 7.020 0.798 1.00 97.62 340 ALA A C 1
ATOM 2424 O O . ALA A 1 340 ? 8.285 6.342 0.433 1.00 97.62 340 ALA A O 1
ATOM 2425 N N . GLU A 1 341 ? 9.740 8.018 0.057 1.00 96.69 341 GLU A N 1
ATOM 2426 C CA . GLU A 1 341 ? 9.212 8.407 -1.261 1.00 96.69 341 GLU A CA 1
ATOM 2427 C C . GLU A 1 341 ? 9.366 7.304 -2.314 1.00 96.69 341 GLU A C 1
ATOM 2429 O O . GLU A 1 341 ? 8.399 6.978 -2.988 1.00 96.69 341 GLU A O 1
ATOM 2434 N N . ILE A 1 342 ? 10.560 6.709 -2.442 1.00 98.12 342 ILE A N 1
ATOM 2435 C CA . ILE A 1 342 ? 10.821 5.631 -3.414 1.00 98.12 342 ILE A CA 1
ATOM 2436 C C . ILE A 1 342 ? 9.835 4.477 -3.214 1.00 98.12 342 ILE A C 1
ATOM 2438 O O . ILE A 1 342 ? 9.270 3.950 -4.170 1.00 98.12 342 ILE A O 1
ATOM 2442 N N . GLU A 1 343 ? 9.628 4.092 -1.962 1.00 98.62 343 GLU A N 1
ATOM 2443 C CA . GLU A 1 343 ? 8.757 2.980 -1.604 1.00 98.62 343 GLU A CA 1
ATOM 2444 C C . GLU A 1 343 ? 7.274 3.323 -1.780 1.00 98.62 343 GLU A C 1
ATOM 2446 O O . GLU A 1 343 ? 6.487 2.466 -2.177 1.00 98.62 343 GLU A O 1
ATOM 2451 N N . ALA A 1 344 ? 6.883 4.579 -1.545 1.00 98.00 344 ALA A N 1
ATOM 2452 C CA . ALA A 1 344 ? 5.534 5.056 -1.841 1.00 98.00 344 ALA A CA 1
ATOM 2453 C C . ALA A 1 344 ? 5.259 5.068 -3.357 1.00 98.00 344 ALA A C 1
ATOM 2455 O O . ALA A 1 344 ? 4.220 4.572 -3.786 1.00 98.00 344 ALA A O 1
ATOM 2456 N N . ASP A 1 345 ? 6.212 5.535 -4.170 1.00 97.88 345 ASP A N 1
ATOM 2457 C CA . ASP A 1 345 ? 6.103 5.528 -5.634 1.00 97.88 345 ASP A CA 1
ATOM 2458 C C . ASP A 1 345 ? 5.956 4.090 -6.179 1.00 97.88 345 ASP A C 1
ATOM 2460 O O . ASP A 1 345 ? 5.160 3.828 -7.086 1.00 97.88 345 ASP A O 1
ATOM 2464 N N . LEU A 1 346 ? 6.701 3.128 -5.614 1.00 98.56 346 LEU A N 1
ATOM 2465 C CA . LEU A 1 346 ? 6.571 1.708 -5.962 1.00 98.56 346 LEU A CA 1
ATOM 2466 C C . LEU A 1 346 ? 5.236 1.118 -5.495 1.00 98.56 346 LEU A C 1
ATOM 2468 O O . LEU A 1 346 ? 4.618 0.358 -6.242 1.00 98.56 346 LEU A O 1
ATOM 2472 N N . ALA A 1 347 ? 4.763 1.478 -4.300 1.00 98.38 347 ALA A N 1
ATOM 2473 C CA . ALA A 1 347 ? 3.440 1.089 -3.824 1.00 98.38 347 ALA A CA 1
ATOM 2474 C C . ALA A 1 347 ? 2.346 1.566 -4.801 1.00 98.38 347 ALA A C 1
ATOM 2476 O O . ALA A 1 347 ? 1.517 0.764 -5.229 1.00 98.38 347 ALA A O 1
ATOM 2477 N N . ASP A 1 348 ? 2.391 2.819 -5.253 1.00 98.38 348 ASP A N 1
ATOM 2478 C CA . ASP A 1 348 ? 1.445 3.364 -6.237 1.00 98.38 348 ASP A CA 1
ATOM 2479 C C . ASP A 1 348 ? 1.508 2.627 -7.590 1.00 98.38 348 ASP A C 1
ATOM 2481 O O . ASP A 1 348 ? 0.472 2.329 -8.206 1.00 98.38 348 ASP A O 1
ATOM 2485 N N . ALA A 1 349 ? 2.712 2.268 -8.048 1.00 98.19 349 ALA A N 1
ATOM 2486 C CA . ALA A 1 349 ? 2.898 1.475 -9.262 1.00 98.19 349 ALA A CA 1
ATOM 2487 C C . ALA A 1 349 ? 2.280 0.072 -9.128 1.00 98.19 349 ALA A C 1
ATOM 2489 O O . ALA A 1 349 ? 1.524 -0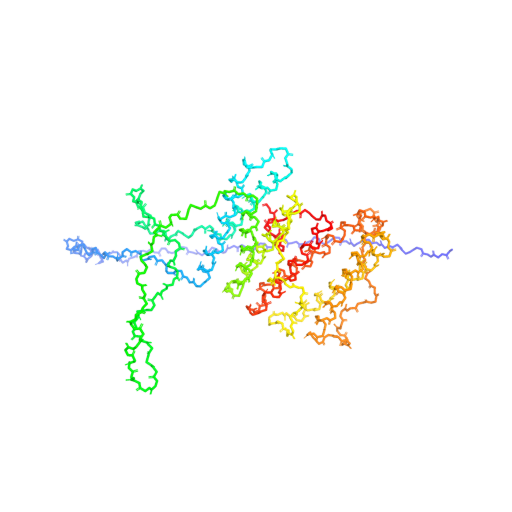.364 -10.002 1.00 98.19 349 ALA A O 1
ATOM 2490 N N . TYR A 1 350 ? 2.526 -0.621 -8.014 1.00 98.56 350 TYR A N 1
ATOM 2491 C CA . TYR A 1 350 ? 1.970 -1.952 -7.774 1.00 98.56 350 TYR A CA 1
ATOM 2492 C C . TYR A 1 350 ? 0.454 -1.934 -7.559 1.00 98.56 350 TYR A C 1
ATOM 2494 O O . TYR A 1 350 ? -0.242 -2.795 -8.104 1.00 98.56 350 TYR A O 1
ATOM 2502 N N . ALA A 1 351 ? -0.093 -0.922 -6.880 1.00 98.50 351 ALA A N 1
ATOM 2503 C CA . ALA A 1 351 ? -1.539 -0.708 -6.831 1.00 98.50 351 ALA A CA 1
ATOM 2504 C C . ALA A 1 351 ? -2.119 -0.478 -8.228 1.00 98.50 351 ALA A C 1
ATOM 2506 O O . ALA A 1 351 ? -3.169 -1.024 -8.552 1.00 98.50 351 ALA A O 1
ATOM 2507 N N . THR A 1 352 ? -1.446 0.283 -9.091 1.00 98.25 352 THR A N 1
ATOM 2508 C CA . THR A 1 352 ? -1.881 0.442 -10.486 1.00 98.25 352 THR A CA 1
ATOM 2509 C C . THR A 1 352 ? -1.924 -0.910 -11.206 1.00 98.25 352 THR A C 1
ATOM 2511 O O . THR A 1 352 ? -2.915 -1.216 -11.876 1.00 98.25 352 THR A O 1
ATOM 2514 N N . PHE A 1 353 ? -0.917 -1.766 -11.005 1.00 98.44 353 PHE A N 1
ATOM 2515 C CA . PHE A 1 353 ? -0.875 -3.102 -11.604 1.00 98.44 353 PHE A CA 1
ATOM 2516 C C . PHE A 1 353 ? -1.982 -4.032 -11.107 1.00 98.44 353 PHE A C 1
ATOM 2518 O O . PHE A 1 353 ? -2.524 -4.770 -11.927 1.00 98.44 353 PHE A O 1
ATOM 2525 N N . VAL A 1 354 ? -2.404 -3.962 -9.837 1.00 98.56 354 VAL A N 1
ATOM 2526 C CA . VAL A 1 354 ? -3.565 -4.731 -9.334 1.00 98.56 354 VAL A CA 1
ATOM 2527 C C . VAL A 1 354 ? -4.809 -4.514 -10.207 1.00 98.56 354 VAL A C 1
ATOM 2529 O O . VAL A 1 354 ? -5.531 -5.465 -10.508 1.00 98.56 354 VAL A O 1
ATOM 2532 N N . GLY A 1 355 ? -5.054 -3.277 -10.650 1.00 97.75 355 GLY A N 1
ATOM 2533 C CA . GLY A 1 355 ? -6.185 -2.960 -11.527 1.00 97.75 355 GLY A CA 1
ATOM 2534 C C . GLY A 1 355 ? -5.996 -3.407 -12.982 1.00 97.75 355 GLY A C 1
ATOM 2535 O O . GLY A 1 355 ? -6.977 -3.589 -13.700 1.00 97.75 355 GLY A O 1
ATOM 2536 N N . GLN A 1 356 ? -4.756 -3.583 -13.439 1.00 98.00 356 GLN A N 1
ATOM 2537 C CA . GLN A 1 356 ? -4.444 -3.885 -14.840 1.00 98.00 356 GLN A CA 1
ATOM 2538 C C . GLN A 1 356 ? -4.356 -5.386 -15.123 1.00 98.00 356 GLN A C 1
ATOM 2540 O O . GLN A 1 356 ? -4.845 -5.846 -16.160 1.00 98.00 356 GLN A O 1
ATOM 2545 N N . VAL A 1 357 ? -3.728 -6.147 -14.224 1.00 98.25 357 VAL A N 1
ATOM 2546 C CA . VAL A 1 357 ? -3.466 -7.576 -14.429 1.00 98.25 357 VAL A CA 1
ATOM 2547 C C . VAL A 1 357 ? -4.738 -8.421 -14.358 1.00 98.25 357 VAL A C 1
ATOM 2549 O O . VAL A 1 357 ? -5.776 -8.008 -13.830 1.00 98.25 357 VAL A O 1
ATOM 2552 N N . ASP A 1 358 ? -4.667 -9.634 -14.903 1.00 96.62 358 ASP A N 1
ATOM 2553 C CA . ASP A 1 358 ? -5.725 -10.625 -14.748 1.00 96.62 358 ASP A CA 1
ATOM 2554 C C . ASP A 1 358 ? -5.863 -11.110 -13.296 1.00 96.62 358 ASP A C 1
ATOM 2556 O O . ASP A 1 358 ? -4.915 -11.061 -12.514 1.00 96.62 358 ASP A O 1
ATOM 2560 N N . ALA A 1 359 ? -7.065 -11.579 -12.940 1.00 96.00 359 ALA A N 1
ATOM 2561 C CA . ALA A 1 359 ? -7.447 -11.933 -11.570 1.00 96.00 359 ALA A CA 1
ATOM 2562 C C . ALA A 1 359 ? -6.431 -12.847 -10.860 1.00 96.00 359 ALA A C 1
ATOM 2564 O O . ALA A 1 359 ? -6.099 -12.597 -9.702 1.00 96.00 359 ALA A O 1
ATOM 2565 N N . ASP A 1 360 ? -5.887 -13.835 -11.577 1.00 95.44 360 ASP A N 1
ATOM 2566 C CA . ASP A 1 360 ? -4.932 -14.818 -11.050 1.00 95.44 360 ASP A CA 1
ATOM 2567 C C . ASP A 1 360 ? -3.593 -14.196 -10.609 1.00 95.44 360 ASP A C 1
ATOM 2569 O O . ASP A 1 360 ? -2.896 -14.765 -9.773 1.00 95.44 360 ASP A O 1
ATOM 2573 N N . ALA A 1 361 ? -3.218 -13.033 -11.153 1.00 96.38 361 ALA A N 1
ATOM 2574 C CA . ALA A 1 361 ? -1.954 -12.359 -10.855 1.00 96.38 361 ALA A CA 1
ATOM 2575 C C . ALA A 1 361 ? -2.088 -11.227 -9.820 1.00 96.38 361 ALA A C 1
ATOM 2577 O O . ALA A 1 361 ? -1.079 -10.697 -9.344 1.00 96.38 361 ALA A O 1
ATOM 2578 N N . ARG A 1 362 ? -3.315 -10.836 -9.452 1.00 97.62 362 ARG A N 1
ATOM 2579 C CA . ARG A 1 362 ? -3.554 -9.671 -8.585 1.00 97.62 362 ARG A CA 1
ATOM 2580 C C . ARG A 1 362 ? -3.005 -9.837 -7.179 1.00 97.62 362 ARG A C 1
ATOM 2582 O O . ARG A 1 362 ? -2.509 -8.862 -6.625 1.00 97.62 362 ARG A O 1
ATOM 2589 N N . SER A 1 363 ? -3.050 -11.045 -6.615 1.00 97.12 363 SER A N 1
ATOM 2590 C CA . SER A 1 363 ? -2.506 -11.298 -5.276 1.00 97.12 363 SER A CA 1
ATOM 2591 C C . SER A 1 363 ? -1.006 -11.021 -5.213 1.00 97.12 363 SER A C 1
ATOM 2593 O O . SER A 1 363 ? -0.547 -10.442 -4.239 1.00 97.12 363 SER A O 1
ATOM 2595 N N . SER A 1 364 ? -0.251 -11.348 -6.269 1.00 97.06 364 SER A N 1
ATOM 2596 C CA . SER A 1 364 ? 1.179 -11.026 -6.340 1.00 97.06 364 SER A CA 1
ATOM 2597 C C . SER A 1 364 ? 1.432 -9.520 -6.439 1.00 97.06 364 SER A C 1
ATOM 2599 O O . SER A 1 364 ? 2.414 -9.038 -5.890 1.00 97.06 364 SER A O 1
ATOM 2601 N N . MET A 1 365 ? 0.571 -8.755 -7.120 1.00 98.19 365 MET A N 1
ATOM 2602 C CA . MET A 1 365 ? 0.727 -7.293 -7.196 1.00 98.19 365 MET A CA 1
ATOM 2603 C C . MET A 1 365 ? 0.338 -6.614 -5.877 1.00 98.19 365 MET A C 1
ATOM 2605 O O . MET A 1 365 ? 1.022 -5.697 -5.437 1.00 98.19 365 MET A O 1
ATOM 2609 N N . LEU A 1 366 ? -0.715 -7.102 -5.215 1.00 98.38 366 LEU A N 1
ATOM 2610 C CA . LEU A 1 366 ? -1.119 -6.674 -3.872 1.00 98.38 366 LEU A CA 1
ATOM 2611 C C . LEU A 1 366 ? -0.014 -6.946 -2.842 1.00 98.38 366 LEU A C 1
ATOM 2613 O O . LEU A 1 366 ? 0.258 -6.110 -1.988 1.00 98.38 366 LEU A O 1
ATOM 2617 N N . ASP A 1 367 ? 0.643 -8.095 -2.940 1.00 98.06 367 ASP A N 1
ATOM 2618 C CA . ASP A 1 367 ? 1.770 -8.477 -2.090 1.00 98.06 367 ASP A CA 1
ATOM 2619 C C . ASP A 1 367 ? 2.946 -7.495 -2.208 1.00 98.06 367 ASP A C 1
ATOM 2621 O O . ASP A 1 367 ? 3.464 -7.011 -1.201 1.00 98.06 367 ASP A O 1
ATOM 2625 N N . LEU A 1 368 ? 3.317 -7.133 -3.440 1.00 98.19 368 LEU A N 1
ATOM 2626 C CA . LEU A 1 368 ? 4.376 -6.154 -3.708 1.00 98.19 368 LEU A CA 1
ATOM 2627 C C . LEU A 1 368 ? 3.979 -4.733 -3.279 1.00 98.19 368 LEU A C 1
ATOM 2629 O O . LEU A 1 368 ? 4.811 -4.011 -2.732 1.00 98.19 368 LEU A O 1
ATOM 2633 N N . LEU A 1 369 ? 2.708 -4.353 -3.460 1.00 98.44 369 LEU A N 1
ATOM 2634 C CA . LEU A 1 369 ? 2.136 -3.122 -2.902 1.00 98.44 369 LEU A CA 1
ATOM 2635 C C . LEU A 1 369 ? 2.308 -3.084 -1.379 1.00 98.44 369 LEU A C 1
ATOM 2637 O O . LEU A 1 369 ? 2.786 -2.088 -0.838 1.00 98.44 369 LEU A O 1
ATOM 2641 N N . ALA A 1 370 ? 1.899 -4.150 -0.687 1.00 98.06 370 ALA A N 1
ATOM 2642 C CA . ALA A 1 370 ? 1.948 -4.219 0.767 1.00 98.06 370 ALA A CA 1
ATOM 2643 C C . ALA A 1 370 ? 3.389 -4.153 1.281 1.00 98.06 370 ALA A C 1
ATOM 2645 O O . ALA A 1 370 ? 3.670 -3.419 2.225 1.00 98.06 370 ALA A O 1
ATOM 2646 N N . ASP A 1 371 ? 4.309 -4.867 0.636 1.00 97.88 371 ASP A N 1
ATOM 2647 C CA . ASP A 1 371 ? 5.731 -4.817 0.957 1.00 97.88 371 ASP A CA 1
ATOM 2648 C C . ASP A 1 371 ? 6.328 -3.409 0.783 1.00 97.88 371 ASP A C 1
ATOM 2650 O O . ASP A 1 371 ? 6.943 -2.889 1.716 1.00 97.88 371 ASP A O 1
ATOM 2654 N N . ALA A 1 372 ? 6.109 -2.768 -0.370 1.00 98.44 372 ALA A N 1
ATOM 2655 C CA . ALA A 1 372 ? 6.595 -1.414 -0.632 1.00 98.44 372 ALA A CA 1
ATOM 2656 C C . ALA A 1 372 ? 5.995 -0.404 0.361 1.00 98.44 372 ALA A C 1
ATOM 2658 O O . ALA A 1 372 ? 6.719 0.365 0.990 1.00 98.44 372 ALA A O 1
ATOM 2659 N N . HIS A 1 373 ? 4.684 -0.466 0.615 1.00 98.25 373 HIS A N 1
ATOM 2660 C CA . HIS A 1 373 ? 4.040 0.406 1.596 1.00 98.25 373 HIS A CA 1
ATOM 2661 C C . HIS A 1 373 ? 4.630 0.240 3.004 1.00 98.25 373 HIS A C 1
ATOM 2663 O O . HIS A 1 373 ? 4.984 1.224 3.652 1.00 98.25 373 HIS A O 1
ATOM 2669 N N . LEU A 1 374 ? 4.786 -0.996 3.479 1.00 97.06 374 LEU A N 1
ATOM 2670 C CA . LEU A 1 374 ? 5.324 -1.265 4.813 1.00 97.06 374 LEU A CA 1
ATOM 2671 C C . LEU A 1 374 ? 6.803 -0.864 4.922 1.00 97.06 374 LEU A C 1
ATOM 2673 O O . LEU A 1 374 ? 7.225 -0.381 5.975 1.00 97.06 374 LEU A O 1
ATOM 2677 N N . SER A 1 375 ? 7.578 -0.989 3.838 1.00 97.88 375 SER A N 1
ATOM 2678 C CA . SER A 1 375 ? 8.933 -0.434 3.765 1.00 97.88 375 SER A CA 1
ATOM 2679 C C . SER A 1 375 ? 8.902 1.092 3.894 1.00 97.88 375 SER A C 1
ATOM 2681 O O . SER A 1 375 ? 9.587 1.642 4.759 1.00 97.88 375 SER A O 1
ATOM 2683 N N . SER A 1 376 ? 8.032 1.779 3.145 1.00 98.25 376 SER A N 1
ATOM 2684 C CA . SER A 1 376 ? 7.833 3.233 3.244 1.00 98.25 376 SER A CA 1
ATOM 2685 C C . SER A 1 376 ? 7.520 3.673 4.683 1.00 98.25 376 SER A C 1
ATOM 2687 O O . SER A 1 376 ? 8.150 4.590 5.220 1.00 98.25 376 SER A O 1
ATOM 2689 N N . ARG A 1 377 ? 6.620 2.949 5.366 1.00 97.25 377 ARG A N 1
ATOM 2690 C CA . ARG A 1 377 ? 6.266 3.171 6.780 1.00 97.25 377 ARG A CA 1
ATOM 2691 C C . ARG A 1 377 ? 7.451 2.955 7.721 1.00 97.25 377 ARG A C 1
ATOM 2693 O O . ARG A 1 377 ? 7.644 3.746 8.644 1.00 97.25 377 ARG A O 1
ATOM 2700 N N . SER A 1 378 ? 8.288 1.946 7.469 1.00 96.19 378 SER A N 1
ATOM 2701 C CA . SER A 1 378 ? 9.509 1.701 8.255 1.00 96.19 378 SER A CA 1
ATOM 2702 C C . SER A 1 378 ? 10.547 2.827 8.130 1.00 96.19 378 SER A C 1
ATOM 2704 O O . SER A 1 378 ? 11.282 3.097 9.080 1.00 96.19 378 SER A O 1
ATOM 2706 N N . TRP A 1 379 ? 10.542 3.543 7.000 1.00 96.44 379 TRP A N 1
ATOM 2707 C CA . TRP A 1 379 ? 11.317 4.765 6.767 1.00 96.44 379 TRP A CA 1
ATOM 2708 C C . TRP A 1 379 ? 10.587 6.039 7.227 1.00 96.44 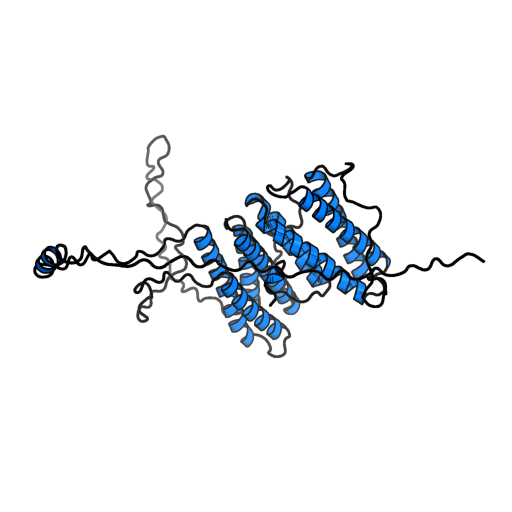379 TRP A C 1
ATOM 2710 O O . TRP A 1 379 ? 11.014 7.148 6.923 1.00 96.44 379 TRP A O 1
ATOM 2720 N N . GLY A 1 380 ? 9.507 5.917 8.002 1.00 95.94 380 GLY A N 1
ATOM 2721 C CA . GLY A 1 380 ? 8.845 7.052 8.644 1.00 95.94 380 GLY A CA 1
ATOM 2722 C C . GLY A 1 380 ? 7.879 7.833 7.755 1.00 95.94 380 GLY A C 1
ATOM 2723 O O . GLY A 1 380 ? 7.501 8.944 8.131 1.00 95.94 380 GLY A O 1
ATOM 2724 N N . ALA A 1 381 ? 7.448 7.280 6.614 1.00 96.56 381 ALA A N 1
ATOM 2725 C CA . ALA A 1 381 ? 6.296 7.820 5.890 1.00 96.56 381 ALA A CA 1
ATOM 2726 C C . ALA A 1 381 ? 5.077 7.907 6.821 1.00 96.56 381 ALA A C 1
ATOM 2728 O O . ALA A 1 381 ? 4.944 7.046 7.691 1.00 96.56 381 ALA A O 1
ATOM 2729 N N . PRO A 1 382 ? 4.175 8.893 6.672 1.00 95.12 382 PRO A N 1
ATOM 2730 C CA . PRO A 1 382 ? 2.937 8.937 7.446 1.00 95.12 382 PRO A CA 1
ATOM 2731 C C . PRO A 1 382 ? 2.037 7.733 7.133 1.00 95.12 382 PRO A C 1
ATOM 2733 O O . PRO A 1 382 ? 2.178 7.082 6.097 1.00 95.12 382 PRO A O 1
ATOM 2736 N N . ALA A 1 383 ? 1.116 7.431 8.047 1.00 92.75 383 ALA A N 1
ATOM 2737 C CA . ALA A 1 383 ? 0.078 6.446 7.787 1.00 92.75 383 ALA A CA 1
ATOM 2738 C C . ALA A 1 383 ? -0.844 6.951 6.669 1.00 92.75 383 ALA A C 1
ATOM 2740 O O . ALA A 1 383 ? -1.028 8.159 6.500 1.00 92.75 383 ALA A O 1
ATOM 2741 N N . SER A 1 384 ? -1.401 6.022 5.895 1.00 95.50 384 SER A N 1
ATOM 2742 C CA . SER A 1 384 ? -2.343 6.326 4.821 1.00 95.50 384 SER A CA 1
ATOM 2743 C C . SER A 1 384 ? -3.576 5.447 4.954 1.00 95.50 384 SER A C 1
ATOM 2745 O O . SER A 1 384 ? -3.468 4.227 5.080 1.00 95.50 384 SER A O 1
ATOM 2747 N N . THR A 1 385 ? -4.751 6.068 4.877 1.00 97.31 385 THR A N 1
ATOM 2748 C CA . THR A 1 385 ? -6.036 5.363 4.826 1.00 97.31 385 THR A CA 1
ATOM 2749 C C . THR A 1 385 ? -6.159 4.498 3.573 1.00 97.31 385 THR A C 1
ATOM 2751 O O . THR A 1 385 ? -6.738 3.412 3.631 1.00 97.31 385 THR A O 1
ATOM 2754 N N . PHE A 1 386 ? -5.584 4.969 2.458 1.00 98.19 386 PHE A N 1
ATOM 2755 C CA . PHE A 1 386 ? -5.624 4.310 1.154 1.00 98.19 386 PHE A CA 1
ATOM 2756 C C . PHE A 1 386 ? -4.213 4.169 0.542 1.00 98.19 386 PHE A C 1
ATOM 2758 O O . PHE A 1 386 ? -3.848 4.909 -0.379 1.00 98.19 386 PHE A O 1
ATOM 2765 N N . PRO A 1 387 ? -3.381 3.230 1.034 1.00 98.19 387 PRO A N 1
ATOM 2766 C CA . PRO A 1 387 ? -2.085 2.911 0.431 1.00 98.19 387 PRO A CA 1
ATOM 2767 C C . PRO A 1 387 ? -2.202 2.599 -1.070 1.00 98.19 387 PRO A C 1
ATOM 2769 O O . PRO A 1 387 ? -3.076 1.827 -1.469 1.00 98.19 387 PRO A O 1
ATOM 2772 N N . GLY A 1 388 ? -1.337 3.183 -1.906 1.00 97.06 388 GLY A N 1
ATOM 2773 C CA . GLY A 1 388 ? -1.343 2.955 -3.359 1.00 97.06 388 GLY A CA 1
ATOM 2774 C C . GLY A 1 388 ? -2.428 3.713 -4.144 1.00 97.06 388 GLY A C 1
ATOM 2775 O O . GLY A 1 388 ? -2.619 3.468 -5.341 1.00 97.06 388 GLY A O 1
ATOM 2776 N N . MET A 1 389 ? -3.200 4.578 -3.474 1.00 97.56 389 MET A N 1
ATOM 2777 C CA . MET A 1 389 ? -4.287 5.360 -4.074 1.00 97.56 389 MET A CA 1
ATOM 2778 C C . MET A 1 389 ? -4.223 6.829 -3.621 1.00 97.56 389 MET A C 1
ATOM 2780 O O . MET A 1 389 ? -5.105 7.294 -2.890 1.00 97.56 389 MET A O 1
ATOM 2784 N N . PRO A 1 390 ? -3.192 7.590 -4.034 1.00 94.81 390 PRO A N 1
ATOM 2785 C CA . PRO A 1 390 ? -3.034 8.996 -3.654 1.00 94.81 390 PRO A CA 1
ATOM 2786 C C . PRO A 1 390 ? -4.223 9.870 -4.081 1.00 94.81 390 PRO A C 1
ATOM 2788 O O . PRO A 1 390 ? -4.471 10.913 -3.478 1.00 94.81 390 PRO A O 1
ATOM 2791 N N . GLU A 1 391 ? -5.003 9.441 -5.076 1.00 95.19 391 GLU A N 1
ATOM 2792 C CA . GLU A 1 391 ? -6.245 10.097 -5.485 1.00 95.19 391 GLU A CA 1
ATOM 2793 C C . GLU A 1 391 ? -7.347 10.095 -4.407 1.00 95.19 391 GLU A C 1
ATOM 2795 O O . GLU A 1 391 ? -8.287 10.883 -4.517 1.00 95.19 391 GLU A O 1
ATOM 2800 N N . LEU A 1 392 ? -7.234 9.247 -3.376 1.00 92.56 392 LEU A N 1
ATOM 2801 C CA . LEU A 1 392 ? -8.178 9.134 -2.256 1.00 92.56 392 LEU A CA 1
ATOM 2802 C C . LEU A 1 392 ? -7.651 9.723 -0.934 1.00 92.56 392 LEU A C 1
ATOM 2804 O O . LEU A 1 392 ? -8.336 9.641 0.080 1.00 92.56 392 LEU A O 1
ATOM 2808 N N . ALA A 1 393 ? -6.460 10.326 -0.911 1.00 80.56 393 ALA A N 1
ATOM 2809 C CA . ALA A 1 393 ? -5.829 10.845 0.311 1.00 80.56 393 ALA A CA 1
ATOM 2810 C C . ALA A 1 393 ? -6.383 12.210 0.804 1.00 80.56 393 ALA A C 1
ATOM 2812 O O . ALA A 1 393 ? -5.703 12.903 1.563 1.00 80.56 393 ALA A O 1
ATOM 2813 N N . GLY A 1 394 ? -7.563 12.630 0.324 1.00 56.75 394 GLY A N 1
ATOM 2814 C CA . GLY A 1 394 ? -8.107 13.995 0.441 1.00 56.75 394 GLY A CA 1
ATOM 2815 C C . GLY A 1 394 ? -9.082 14.230 1.584 1.00 56.75 394 GLY A C 1
ATOM 2816 O O . GLY A 1 394 ? -9.970 13.373 1.779 1.00 56.75 394 GLY A O 1
#

Organism: Sanguibacter keddieii (strain ATCC 51767 / DSM 10542 / NCFB 3025 / ST-74) (NCBI:txid446469)

InterPro domains:
  IPR009078 Ferritin-like superfamily [SSF47240] (255-392)
  IPR012347 Ferritin-like [G3DSA:1.20.1260.10] (248-385)
  IPR029447 Domain of unknown function DUF4439 [PF14530] (258-391)

pLDDT: mean 82.05, std 22.38, range [31.47, 98.88]

Mean predicted aligned error: 13.51 Å

Sequence (394 aa):
MNTAADIQPPPAVDAASGHPRPAPRRRRARTLLTVIISTVLALATVAGCGIRLESPAPAALVPDADEISRQAAVADVLLVGPEARLTIPTVDPASPVVALLEEIDASATAQAEALGGEYVSGVEGEGGDPAGTSSHDAADGQTALAPGSVTDDEGTIDPSVAASPTDEPTGSTTTDPAPSVPRLLTVLTQSADRTRASIGTPRDPALARLYASVATSHLDQARSLAALSGLDAPAPESFTTTLPTTLPKNLSAADLVTVVRAEDAAGYAYEVMAARLADGDRTAARDRAAEHRERAQGWAVLASLDGAATDPREVAYDLGTIADGTPTLASRDSMVTRAAEIEADLADAYATFVGQVDADARSSMLDLLADAHLSSRSWGAPASTFPGMPELAG

Solvent-accessible surface area (backbone atoms only — not comparable to full-atom values): 23604 Å² total; per-residue (Å²): 144,83,84,84,83,86,83,81,82,83,85,87,83,87,81,81,91,79,82,85,80,85,81,90,82,81,90,74,88,76,91,89,84,86,74,75,70,62,67,63,58,63,64,55,68,79,70,56,74,77,76,72,76,74,65,73,75,80,74,67,79,78,76,50,71,46,52,50,51,41,46,53,54,28,55,46,32,61,51,48,19,59,40,27,60,58,21,49,85,74,49,63,88,87,39,72,57,47,62,52,31,53,50,47,25,54,34,25,51,54,51,22,55,75,62,63,43,79,88,74,76,83,51,94,79,76,70,74,69,98,82,64,95,71,85,78,72,96,76,76,90,63,87,74,71,74,94,84,81,83,75,63,102,77,78,74,89,76,82,86,74,84,79,74,85,87,73,75,81,76,82,70,80,76,72,76,78,76,65,33,69,74,55,45,38,49,51,27,45,52,38,17,50,52,36,49,73,46,40,50,59,42,80,51,35,67,58,23,29,49,38,41,13,48,19,37,28,27,45,52,50,25,46,52,50,18,61,73,68,75,44,85,57,78,76,64,84,85,60,52,86,63,76,71,94,59,68,61,49,76,67,48,74,67,55,51,45,48,51,24,30,50,28,36,46,48,13,52,52,24,48,56,46,26,75,72,46,59,71,70,59,16,51,52,26,42,56,51,15,52,52,25,41,50,50,16,50,51,48,22,54,58,69,66,24,64,92,39,98,75,41,61,73,66,100,73,74,88,77,62,53,44,99,87,66,48,52,36,71,74,45,71,69,41,36,32,52,48,49,14,48,56,20,43,55,47,6,33,52,25,28,52,41,26,33,52,32,45,46,92,45,18,55,48,26,38,18,46,18,37,50,25,39,52,51,8,43,76,40,65,40,77,89,54,71,42,48,44,36,78,92,68,76,120

Secondary structure (DSSP, 8-state):
-------PPPPP------PPPPP-----------SSSHHHHHHHSSS-------PPPPPPPPP-HHHHHHHHHHHHHHHHHHHHHHHGGGS-TTSTHHHHHHHHHHHHHHHHHHTT-S-----TT-S--SS------TT--S----S-----TT----GGG-------------PPPPP-HHHHHHHHHHHHHHHHHHTTS--SHHHHHHHHHHHHHHHHHHHHHHHHHTPPPPP-TT---PPPSSPPTT--HHHHHHHHHHHHHHHHHHHHHHHH--HHHHHHHHHHHHHHHHHHHHHHHHTT-TTSTT----S-----B-TTS-BTTSSHHHHHHHHHHHHHHHHHHHHHHHHHS-GGGHHHHHHHHHHHHHHHHHTTPPP-SSTT-GGG--

Radius of gyration: 31.71 Å; Cα contacts (8 Å, |Δi|>4): 409; chains: 1; bounding box: 106×87×70 Å